Protein AF-0000000069939305 (afdb_homodimer)

Solvent-accessible surface area (backbone atoms only — not comparable to full-atom values): 22988 Å² total; per-residue (Å²): 116,70,49,72,45,17,56,59,51,32,53,53,49,35,48,54,45,16,20,49,13,13,24,30,35,44,50,21,48,36,68,73,62,40,53,72,70,39,44,65,49,41,69,78,35,46,67,60,43,54,49,45,34,51,47,28,38,50,50,13,50,46,36,44,51,45,39,48,43,51,53,49,25,70,70,42,84,49,67,68,59,20,30,51,37,22,50,49,42,30,51,51,51,51,51,48,50,51,49,49,50,51,49,50,51,50,51,51,52,52,50,54,54,43,61,73,31,72,63,38,53,49,45,53,51,46,51,58,44,41,69,54,42,51,57,50,35,48,54,48,18,72,78,41,61,58,31,43,52,47,49,50,42,49,52,51,38,60,67,41,44,62,56,51,49,51,51,50,49,50,52,50,52,47,49,66,48,49,55,56,48,40,33,52,24,28,52,39,39,40,65,49,71,74,72,79,56,73,74,67,61,62,78,63,70,75,70,76,76,75,75,72,78,73,76,78,76,75,68,81,125,116,71,49,72,46,17,56,59,52,31,52,54,48,34,47,54,45,15,21,49,13,14,24,29,36,45,50,21,49,37,66,72,61,35,52,73,70,41,45,67,50,41,68,78,33,47,67,60,41,53,49,46,33,51,48,28,36,50,51,13,52,46,36,44,50,43,39,48,42,51,52,48,24,70,69,42,84,50,67,67,59,20,30,49,36,22,51,49,42,30,52,52,52,50,52,48,53,52,51,50,50,53,49,50,50,50,52,51,51,53,49,54,54,43,62,72,32,71,64,39,52,51,46,51,50,44,52,58,43,40,68,53,40,52,56,49,39,46,53,49,16,72,78,42,64,58,31,46,51,46,49,51,42,52,50,50,39,59,68,41,44,61,58,50,49,51,50,50,50,52,53,50,52,48,49,67,47,49,53,58,48,39,33,52,23,27,52,40,39,40,65,47,70,75,74,77,57,71,73,69,63,59,79,62,72,75,69,75,78,74,75,74,78,73,76,77,74,77,68,79,126

Radius of gyration: 33.12 Å; Cα contacts (8 Å, |Δi|>4): 366; chains: 2; bounding box: 47×134×85 Å

Foldseek 3Di:
DLLVCLLVVLLVLLVVLLVQLVVLLVVLVCLVPPCPPCVVVCVLPVPLSVVSSVLSNVSSVVSVVLSVLSVCLVVDDDLVSNLVSLLVSLVVLVVNVVVVVVSVVVVVVVVVVSCPDVVVVVVVVVVVCVVVCLVVLVVVCVVPVVSVVVSVVVVVCVVCVVVVVVVVVVVVVVVVPSSVSSSVSSNSNSPDDPDPDVVPVPCPVPPPPPPPPPDPPPPDD/DLLVCLLVVLLVLLVVLLVQLVVLLVVLVCLVPPCVPCVVVCVLPVPLSVVSSVLSNVSSVVSVVLSVLSVCLVVDDDLVSNLVSLVVSLVSLVVNVVVVVVSVVVVVVVVVVVCPDVVVVVVVVVVVCVVVCLVVLVVVCVVPVVSVVVSVVVVVCVVCVVVVVVVVVVVVVVVVPSSVSSSVSSNSNSPDDPDPPVVVVPCPVPPPPPPPPPDPPPPDD

Structure (mmCIF, N/CA/C/O backbone):
data_AF-0000000069939305-model_v1
#
loop_
_entity.id
_entity.type
_entity.pdbx_description
1 polymer 'Uncharacterized protein LOC113500014 isoform X3'
#
loop_
_atom_site.group_PDB
_atom_site.id
_atom_site.type_symbol
_atom_site.label_atom_id
_atom_site.label_alt_id
_atom_site.label_comp_id
_atom_site.label_asym_id
_atom_site.label_entity_id
_atom_site.label_seq_id
_atom_site.pdbx_PDB_ins_code
_atom_site.Cartn_x
_atom_site.Cartn_y
_atom_site.Cartn_z
_atom_site.occupancy
_atom_site.B_iso_or_equiv
_atom_site.auth_seq_id
_atom_site.auth_comp_id
_atom_site.auth_asym_id
_atom_site.auth_atom_id
_atom_site.pdbx_PDB_model_num
ATOM 1 N N . MET A 1 1 ? -6.75 20.953 26.156 1 45.25 1 MET A N 1
ATOM 2 C CA . MET A 1 1 ? -5.473 20.375 25.75 1 45.25 1 MET A CA 1
ATOM 3 C C . MET A 1 1 ? -5.656 19.422 24.578 1 45.25 1 MET A C 1
ATOM 5 O O . MET A 1 1 ? -4.883 19.469 23.609 1 45.25 1 MET A O 1
ATOM 9 N N . CYS A 1 2 ? -6.785 18.5 24.594 1 55.88 2 CYS A N 1
ATOM 10 C CA . CYS A 1 2 ? -7.066 17.438 23.625 1 55.88 2 CYS A CA 1
ATOM 11 C C . CYS A 1 2 ? -7.371 18.016 22.25 1 55.88 2 CYS A C 1
ATOM 13 O O . CYS A 1 2 ? -6.926 17.484 21.234 1 55.88 2 CYS A O 1
ATOM 15 N N . SER A 1 3 ? -7.922 19.156 22.281 1 64.5 3 SER A N 1
ATOM 16 C CA . SER A 1 3 ? -8.336 19.75 21.016 1 64.5 3 SER A CA 1
ATOM 17 C C . SER A 1 3 ? -7.137 20.281 20.234 1 64.5 3 SER A C 1
ATOM 19 O O . SER A 1 3 ? -7.148 20.297 19 1 64.5 3 SER A O 1
ATOM 21 N N . ARG A 1 4 ? -6.047 20.422 21.047 1 75.75 4 ARG A N 1
ATOM 22 C CA . ARG A 1 4 ? -4.902 21.047 20.375 1 75.75 4 ARG A CA 1
ATOM 23 C C . ARG A 1 4 ? -4.09 20.016 19.609 1 75.75 4 ARG A C 1
ATOM 25 O O . ARG A 1 4 ? -3.486 20.328 18.578 1 75.75 4 ARG A O 1
ATOM 32 N N . ALA A 1 5 ? -4.262 18.797 20.078 1 86.56 5 ALA A N 1
ATOM 33 C CA . ALA A 1 5 ? -3.424 17.766 19.484 1 86.56 5 ALA A CA 1
ATOM 34 C C . ALA A 1 5 ? -4.172 17.016 18.375 1 86.56 5 ALA A C 1
ATOM 36 O O . ALA A 1 5 ? -3.582 16.219 17.656 1 86.56 5 ALA A O 1
ATOM 37 N N . ALA A 1 6 ? -5.449 17.344 18.25 1 91.31 6 ALA A N 1
ATOM 38 C CA . ALA A 1 6 ? -6.316 16.562 17.375 1 91.31 6 ALA A CA 1
ATOM 39 C C . ALA A 1 6 ? -5.82 16.594 15.93 1 91.31 6 ALA A C 1
ATOM 41 O O . ALA A 1 6 ? -5.695 15.555 15.281 1 91.31 6 ALA A O 1
ATOM 42 N N . PRO A 1 7 ? -5.434 17.719 15.469 1 89.56 7 PRO A N 1
ATOM 43 C CA . PRO A 1 7 ? -4.973 17.734 14.078 1 89.56 7 PRO A CA 1
ATOM 44 C C . PRO A 1 7 ? -3.66 16.984 13.883 1 89.56 7 PRO A C 1
ATOM 46 O O . PRO A 1 7 ? -3.463 16.344 12.852 1 89.56 7 PRO A O 1
ATOM 49 N N . ALA A 1 8 ? -2.844 17.047 14.852 1 90.69 8 ALA A N 1
ATOM 50 C CA . ALA A 1 8 ? -1.579 16.328 14.758 1 90.69 8 ALA A CA 1
ATOM 51 C C . ALA A 1 8 ? -1.809 14.812 14.781 1 90.69 8 ALA A C 1
ATOM 53 O O . ALA A 1 8 ? -1.238 14.078 13.969 1 90.69 8 ALA A O 1
ATOM 54 N N . VAL A 1 9 ? -2.596 14.43 15.664 1 93.81 9 VAL A N 1
ATOM 55 C CA . VAL A 1 9 ? -2.898 13 15.773 1 93.81 9 VAL A CA 1
ATOM 56 C C . VAL A 1 9 ? -3.59 12.523 14.5 1 93.81 9 VAL A C 1
ATOM 58 O O . VAL A 1 9 ? -3.275 11.445 13.984 1 93.81 9 VAL A O 1
ATOM 61 N N . LEU A 1 10 ? -4.492 13.297 14.016 1 95.38 10 LEU A N 1
ATOM 62 C CA . LEU A 1 10 ? -5.195 12.953 12.789 1 95.38 10 LEU A CA 1
ATOM 63 C C . LEU A 1 10 ? -4.215 12.789 11.633 1 95.38 10 LEU A C 1
ATOM 65 O O . LEU A 1 10 ? -4.363 11.875 10.812 1 95.38 10 LEU A O 1
ATOM 69 N N . SER A 1 11 ? -3.232 13.648 11.57 1 94.38 11 SER A N 1
ATOM 70 C CA . SER A 1 11 ? -2.238 13.547 10.508 1 94.38 11 SER A CA 1
ATOM 71 C C . SER A 1 11 ? -1.494 12.219 10.57 1 94.38 11 SER A C 1
ATOM 73 O O . SER A 1 11 ? -1.304 11.562 9.547 1 94.38 11 SER A O 1
ATOM 75 N N . HIS A 1 12 ? -1.139 11.773 11.695 1 95.19 12 HIS A N 1
ATOM 76 C CA . HIS A 1 12 ? -0.416 10.516 11.852 1 95.19 12 HIS A CA 1
ATOM 77 C C . HIS A 1 12 ? -1.315 9.328 11.555 1 95.19 12 HIS A C 1
ATOM 79 O O . HIS A 1 12 ? -0.877 8.352 10.93 1 95.19 12 HIS A O 1
ATOM 85 N N . VAL A 1 13 ? -2.475 9.43 11.977 1 96.38 13 VAL A N 1
ATOM 86 C CA . VAL A 1 13 ? -3.432 8.359 11.719 1 96.38 13 VAL A CA 1
ATOM 87 C C . VAL A 1 13 ? -3.676 8.234 10.211 1 96.38 13 VAL A C 1
ATOM 89 O O . VAL A 1 13 ? -3.727 7.129 9.672 1 96.38 13 VAL A O 1
ATOM 92 N N . ASN A 1 14 ? -3.768 9.352 9.602 1 97.25 14 ASN A N 1
ATOM 93 C CA . ASN A 1 14 ? -4.027 9.336 8.164 1 97.25 14 ASN A CA 1
ATOM 94 C C . ASN A 1 14 ? -2.85 8.758 7.391 1 97.25 14 ASN A C 1
ATOM 96 O O . ASN A 1 14 ? -3.037 8.148 6.336 1 97.25 14 ASN A O 1
ATOM 100 N N . LEU A 1 15 ? -1.716 8.914 7.906 1 96.75 15 LEU A N 1
ATOM 101 C CA . LEU A 1 15 ? -0.566 8.297 7.258 1 96.75 15 LEU A CA 1
ATOM 102 C C . LEU A 1 15 ? -0.669 6.773 7.305 1 96.75 15 LEU A C 1
ATOM 104 O O . LEU A 1 15 ? -0.418 6.098 6.305 1 96.75 15 LEU A O 1
ATOM 108 N N . LEU A 1 16 ? -1.047 6.289 8.406 1 96.75 16 LEU A N 1
ATOM 109 C CA . LEU A 1 16 ? -1.227 4.848 8.531 1 96.75 16 LEU A CA 1
ATOM 110 C C . LEU A 1 16 ? -2.348 4.355 7.625 1 96.75 16 LEU A C 1
ATOM 112 O O . LEU A 1 16 ? -2.207 3.33 6.957 1 96.75 16 LEU A O 1
ATOM 116 N N . LEU A 1 17 ? -3.371 5.109 7.594 1 97.69 17 LEU A N 1
ATOM 117 C CA . LEU A 1 17 ? -4.5 4.738 6.746 1 97.69 17 LEU A CA 1
ATOM 118 C C . LEU A 1 17 ? -4.121 4.809 5.273 1 97.69 17 LEU A C 1
ATOM 120 O O . LEU A 1 17 ? -4.598 4.008 4.465 1 97.69 17 LEU A O 1
ATOM 124 N N . THR A 1 18 ? -3.328 5.77 4.953 1 97.38 18 THR A N 1
ATOM 125 C CA . THR A 1 18 ? -2.857 5.871 3.576 1 97.38 18 THR A CA 1
ATOM 126 C C . THR A 1 18 ? -1.975 4.676 3.219 1 97.38 18 THR A C 1
ATOM 128 O O . THR A 1 18 ? -2.012 4.188 2.086 1 97.38 18 THR A O 1
ATOM 131 N N . LEU A 1 19 ? -1.188 4.27 4.184 1 96.62 19 LEU A N 1
ATOM 132 C CA . LEU A 1 19 ? -0.408 3.051 3.992 1 96.62 19 LEU A CA 1
ATOM 133 C C . LEU A 1 19 ? -1.315 1.875 3.648 1 96.62 19 LEU A C 1
ATOM 135 O O . LEU A 1 19 ? -1.024 1.109 2.727 1 96.62 19 LEU A O 1
ATOM 139 N N . TYR A 1 20 ? -2.41 1.803 4.359 1 95.62 20 TYR A N 1
ATOM 140 C CA . TYR A 1 20 ? -3.408 0.783 4.055 1 95.62 20 TYR A CA 1
ATOM 141 C C . TYR A 1 20 ? -3.965 0.963 2.648 1 95.62 20 TYR A C 1
ATOM 143 O O . TYR A 1 20 ? -4.18 -0.015 1.929 1 95.62 20 TYR A O 1
ATOM 151 N N . GLY A 1 21 ? -4.219 2.197 2.348 1 96.25 21 GLY A N 1
ATOM 152 C CA . GLY A 1 21 ? -4.707 2.477 1.006 1 96.25 21 GLY A CA 1
ATOM 153 C C . GLY A 1 21 ? -3.787 1.952 -0.083 1 96.25 21 GLY A C 1
ATOM 154 O O . GLY A 1 21 ? -4.25 1.359 -1.06 1 96.25 21 GLY A O 1
ATOM 155 N N . GLY A 1 22 ? -2.514 2.104 0.083 1 95.69 22 GLY A N 1
ATOM 156 C CA . GLY A 1 22 ? -1.551 1.577 -0.872 1 95.69 22 GLY A CA 1
ATOM 157 C C . GLY A 1 22 ? -1.563 0.062 -0.958 1 95.69 22 GLY A C 1
ATOM 158 O O . GLY A 1 22 ? -1.466 -0.503 -2.049 1 95.69 22 GLY A O 1
ATOM 159 N N . ALA A 1 23 ? -1.635 -0.496 0.175 1 94.56 23 ALA A N 1
ATOM 160 C CA . ALA A 1 23 ? -1.7 -1.954 0.214 1 94.56 23 ALA A CA 1
ATOM 161 C C . ALA A 1 23 ? -2.951 -2.467 -0.497 1 94.56 23 ALA A C 1
ATOM 163 O O . ALA A 1 23 ? -2.895 -3.461 -1.225 1 94.56 23 ALA A O 1
ATOM 164 N N . LEU A 1 24 ? -4.055 -1.752 -0.33 1 93.75 24 LEU A N 1
ATOM 165 C CA . LEU A 1 24 ? -5.309 -2.141 -0.968 1 93.75 24 LEU A CA 1
ATOM 166 C C . LEU A 1 24 ? -5.215 -1.992 -2.482 1 93.75 24 LEU A C 1
ATOM 168 O O . LEU A 1 24 ? -5.648 -2.877 -3.225 1 93.75 24 LEU A O 1
ATOM 172 N N . LEU A 1 25 ? -4.633 -0.949 -2.898 1 93.12 25 LEU A N 1
ATOM 173 C CA . LEU A 1 25 ? -4.508 -0.715 -4.332 1 93.12 25 LEU A CA 1
ATOM 174 C C . LEU A 1 25 ? -3.57 -1.737 -4.969 1 93.12 25 LEU A C 1
ATOM 176 O O . LEU A 1 25 ? -3.838 -2.229 -6.07 1 93.12 25 LEU A O 1
ATOM 180 N N . ALA A 1 26 ? -2.516 -2.029 -4.234 1 89.88 26 ALA A N 1
ATOM 181 C CA . ALA A 1 26 ? -1.606 -3.053 -4.742 1 89.88 26 ALA A CA 1
ATOM 182 C C . ALA A 1 26 ? -2.299 -4.41 -4.824 1 89.88 26 ALA A C 1
ATOM 184 O O . ALA A 1 26 ? -2.105 -5.156 -5.789 1 89.88 26 ALA A O 1
ATOM 185 N N . THR A 1 27 ? -3.047 -4.668 -3.848 1 86.5 27 THR A N 1
ATOM 186 C CA . THR A 1 27 ? -3.781 -5.93 -3.838 1 86.5 27 THR A CA 1
ATOM 187 C C . THR A 1 27 ? -4.809 -5.965 -4.965 1 86.5 27 THR A C 1
ATOM 189 O O . THR A 1 27 ? -4.953 -6.98 -5.648 1 86.5 27 THR A O 1
ATOM 192 N N . ALA A 1 28 ? -5.488 -4.895 -5.191 1 88 28 ALA A N 1
ATOM 193 C CA . ALA A 1 28 ? -6.469 -4.809 -6.27 1 88 28 ALA A CA 1
ATOM 194 C C . ALA A 1 28 ? -5.801 -4.98 -7.633 1 88 28 ALA A C 1
ATOM 196 O O . ALA A 1 28 ? -6.34 -5.656 -8.516 1 88 28 ALA A O 1
ATOM 197 N N . ALA A 1 29 ? -4.703 -4.379 -7.77 1 84.06 29 ALA A N 1
ATOM 198 C CA . ALA A 1 29 ? -3.959 -4.508 -9.016 1 84.06 29 ALA A CA 1
ATOM 199 C C . ALA A 1 29 ? -3.562 -5.957 -9.273 1 84.06 29 ALA A C 1
ATOM 201 O O . ALA A 1 29 ? -3.631 -6.438 -10.406 1 84.06 29 ALA A O 1
ATOM 202 N N . ARG A 1 30 ? -3.268 -6.602 -8.273 1 80.44 30 ARG A N 1
ATOM 203 C CA . ARG A 1 30 ? -2.9 -8.008 -8.406 1 80.44 30 ARG A CA 1
ATOM 204 C C . ARG A 1 30 ? -4.113 -8.859 -8.758 1 80.44 30 ARG A C 1
ATOM 206 O O . ARG A 1 30 ? -4.008 -9.812 -9.531 1 80.44 30 ARG A O 1
ATOM 213 N N . LEU A 1 31 ? -5.125 -8.531 -8.109 1 78.12 31 LEU A N 1
ATOM 214 C CA . LEU A 1 31 ? -6.34 -9.281 -8.422 1 78.12 31 LEU A CA 1
ATOM 215 C C . LEU A 1 31 ? -6.719 -9.117 -9.891 1 78.12 31 LEU A C 1
ATOM 217 O O . LEU A 1 31 ? -7.281 -10.031 -10.492 1 78.12 31 LEU A O 1
ATOM 221 N N . LYS A 1 32 ? -6.305 -8.102 -10.406 1 76.31 32 LYS A N 1
ATOM 222 C CA . LYS A 1 32 ? -6.648 -7.852 -11.805 1 76.31 32 LYS A CA 1
ATOM 223 C C . LYS A 1 32 ? -5.582 -8.422 -12.742 1 76.31 32 LYS A C 1
ATOM 225 O O . LYS A 1 32 ? -5.906 -8.992 -13.781 1 76.31 32 LYS A O 1
ATOM 230 N N . TRP A 1 33 ? -4.305 -8.375 -12.219 1 68.31 33 TRP A N 1
ATOM 231 C CA . TRP A 1 33 ? -3.248 -8.578 -13.195 1 68.31 33 TRP A CA 1
ATOM 232 C C . TRP A 1 33 ? -2.518 -9.898 -12.938 1 68.31 33 TRP A C 1
ATOM 234 O O . TRP A 1 33 ? -1.742 -10.359 -13.781 1 68.31 33 TRP A O 1
ATOM 244 N N . ASP A 1 34 ? -2.705 -10.523 -11.781 1 60.41 34 ASP A N 1
ATOM 245 C CA . ASP A 1 34 ? -1.982 -11.758 -11.5 1 60.41 34 ASP A CA 1
ATOM 246 C C . ASP A 1 34 ? -2.92 -12.961 -11.523 1 60.41 34 ASP A C 1
ATOM 248 O O . ASP A 1 34 ? -3.635 -13.219 -10.555 1 60.41 34 ASP A O 1
ATOM 252 N N . PRO A 1 35 ? -2.893 -13.648 -12.562 1 56.16 35 PRO A N 1
ATOM 253 C CA . PRO A 1 35 ? -3.816 -14.773 -12.711 1 56.16 35 PRO A CA 1
ATOM 254 C C . PRO A 1 35 ? -3.453 -15.961 -11.828 1 56.16 35 PRO A C 1
ATOM 256 O O . PRO A 1 35 ? -4.309 -16.797 -11.523 1 56.16 35 PRO A O 1
ATOM 259 N N . SER A 1 36 ? -2.217 -16.094 -11.516 1 51.56 36 SER A N 1
ATOM 260 C CA . SER A 1 36 ? -1.8 -17.328 -10.852 1 51.56 36 SER A CA 1
ATOM 261 C C . SER A 1 36 ? -2.506 -17.5 -9.516 1 51.56 36 SER A C 1
ATOM 263 O O . SER A 1 36 ? -2.98 -18.594 -9.188 1 51.56 36 SER A O 1
ATOM 265 N N . THR A 1 37 ? -2.367 -16.578 -8.672 1 49.94 37 THR A N 1
ATOM 266 C CA . THR A 1 37 ? -2.801 -16.734 -7.289 1 49.94 37 THR A CA 1
ATOM 267 C C . THR A 1 37 ? -4.324 -16.766 -7.199 1 49.94 37 THR A C 1
ATOM 269 O O . THR A 1 37 ? -4.883 -17.5 -6.375 1 49.94 37 THR A O 1
ATOM 272 N N . TYR A 1 38 ? -4.93 -16.219 -8.234 1 59.62 38 TYR A N 1
ATOM 273 C CA . TYR A 1 38 ? -6.316 -15.945 -7.867 1 59.62 38 TYR A CA 1
ATOM 274 C C . TYR A 1 38 ? -7.277 -16.703 -8.773 1 59.62 38 TYR A C 1
ATOM 276 O O . TYR A 1 38 ? -8.492 -16.5 -8.711 1 59.62 38 TYR A O 1
ATOM 284 N N . VAL A 1 39 ? -6.633 -17.641 -9.305 1 57.22 39 VAL A N 1
ATOM 285 C CA . VAL A 1 39 ? -7.449 -18.391 -10.25 1 57.22 39 VAL A CA 1
ATOM 286 C C . VAL A 1 39 ? -8.531 -19.172 -9.5 1 57.22 39 VAL A C 1
ATOM 288 O O . VAL A 1 39 ? -9.688 -19.203 -9.922 1 57.22 39 VAL A O 1
ATOM 291 N N . VAL A 1 40 ? -8.156 -19.719 -8.422 1 60.5 40 VAL A N 1
ATOM 292 C CA . VAL A 1 40 ? -9.109 -20.531 -7.68 1 60.5 40 VAL A CA 1
ATOM 293 C C . VAL A 1 40 ? -10.258 -19.672 -7.176 1 60.5 40 VAL A C 1
ATOM 295 O O . VAL A 1 40 ? -11.43 -20.016 -7.344 1 60.5 40 VAL A O 1
ATOM 298 N N . LEU A 1 41 ? -9.906 -18.531 -6.723 1 66.06 41 LEU A N 1
ATOM 299 C CA . LEU A 1 41 ? -10.93 -17.656 -6.172 1 66.06 41 LEU A CA 1
ATOM 300 C C . LEU A 1 41 ? -11.789 -17.062 -7.281 1 66.06 41 LEU A C 1
ATOM 302 O O . LEU A 1 41 ? -12.992 -16.891 -7.109 1 66.06 41 LEU A O 1
ATOM 306 N N . ARG A 1 42 ? -11.18 -16.828 -8.32 1 70.69 42 ARG A N 1
ATOM 307 C CA . ARG A 1 42 ? -11.883 -16.219 -9.453 1 70.69 42 ARG A CA 1
ATOM 308 C C . ARG A 1 42 ? -12.898 -17.188 -10.047 1 70.69 42 ARG A C 1
ATOM 310 O O . ARG A 1 42 ? -13.961 -16.781 -10.516 1 70.69 42 ARG A O 1
ATOM 317 N N . GLU A 1 43 ? -12.531 -18.469 -9.938 1 67.38 43 GLU A N 1
ATOM 318 C CA . GLU A 1 43 ? -13.414 -19.469 -10.523 1 67.38 43 GLU A CA 1
ATOM 319 C C . GLU A 1 43 ? -14.523 -19.875 -9.555 1 67.38 43 GLU A C 1
ATOM 321 O O . GLU A 1 43 ? -15.664 -20.094 -9.961 1 67.38 43 GLU A O 1
ATOM 326 N N . LEU A 1 44 ? -14.203 -19.938 -8.32 1 68.56 44 LEU A N 1
ATOM 327 C CA . LEU A 1 44 ? -15.172 -20.391 -7.328 1 68.56 44 LEU A CA 1
ATOM 328 C C . LEU A 1 44 ? -16.156 -19.266 -6.98 1 68.56 44 LEU A C 1
ATOM 330 O O . LEU A 1 44 ? -17.344 -19.516 -6.77 1 68.56 44 LEU A O 1
ATOM 334 N N . PHE A 1 45 ? -15.562 -18.016 -6.965 1 77.62 45 PHE A N 1
ATOM 335 C CA . PHE A 1 45 ? -16.359 -16.875 -6.555 1 77.62 45 PHE A CA 1
ATOM 336 C C . PHE A 1 45 ? -16.172 -15.711 -7.527 1 77.62 45 PHE A C 1
ATOM 338 O O . PHE A 1 45 ? -15.641 -14.664 -7.16 1 77.62 45 PHE A O 1
ATOM 345 N N . PRO A 1 46 ? -16.703 -15.875 -8.781 1 78 46 PRO A N 1
ATOM 346 C CA . PRO A 1 46 ? -16.422 -14.852 -9.789 1 78 46 PRO A CA 1
ATOM 347 C C . PRO A 1 46 ? -17 -13.484 -9.43 1 78 46 PRO A C 1
ATOM 349 O O . PRO A 1 46 ? -16.328 -12.461 -9.594 1 78 46 PRO A O 1
ATOM 352 N N . ALA A 1 47 ? -18.219 -13.492 -8.938 1 83.88 47 ALA A N 1
ATOM 353 C CA . ALA A 1 47 ? -18.844 -12.219 -8.602 1 83.88 47 ALA A CA 1
ATOM 354 C C . ALA A 1 47 ? -18.156 -11.562 -7.406 1 83.88 47 ALA A C 1
ATOM 356 O O . ALA A 1 47 ? -17.906 -10.352 -7.406 1 83.88 47 ALA A O 1
ATOM 357 N N . GLU A 1 48 ? -17.859 -12.398 -6.449 1 84.94 48 GLU A N 1
ATOM 358 C CA . GLU A 1 48 ? -17.188 -11.891 -5.258 1 84.94 48 GLU A CA 1
ATOM 359 C C . GLU A 1 48 ? -15.781 -11.383 -5.59 1 84.94 48 GLU A C 1
ATOM 361 O O . GLU A 1 48 ? -15.32 -10.391 -5.02 1 84.94 48 GLU A O 1
ATOM 366 N N . TYR A 1 49 ? -15.195 -12.039 -6.488 1 83.5 49 TYR A N 1
ATOM 367 C CA . TYR A 1 49 ? -13.859 -11.656 -6.918 1 83.5 49 TYR A CA 1
ATOM 368 C C . TYR A 1 49 ? -13.867 -10.273 -7.562 1 83.5 49 TYR A C 1
ATOM 370 O O . TYR A 1 49 ? -13.055 -9.414 -7.219 1 83.5 49 TYR A O 1
ATOM 378 N N . ARG A 1 50 ? -14.812 -10.055 -8.438 1 84.81 50 ARG A N 1
ATOM 379 C CA . ARG A 1 50 ? -14.922 -8.773 -9.117 1 84.81 50 ARG A CA 1
ATOM 380 C C . ARG A 1 50 ? -15.297 -7.664 -8.141 1 84.81 50 ARG A C 1
ATOM 382 O O . ARG A 1 50 ? -14.766 -6.555 -8.219 1 84.81 50 ARG A O 1
ATOM 389 N N . ALA A 1 51 ? -16.172 -8.023 -7.305 1 89 51 ALA A N 1
ATOM 390 C CA . ALA A 1 51 ? -16.594 -7.055 -6.297 1 89 51 ALA A CA 1
ATOM 391 C C . ALA A 1 51 ? -15.43 -6.668 -5.387 1 89 51 ALA A C 1
ATOM 393 O O . ALA A 1 51 ? -15.289 -5.5 -5.012 1 89 51 ALA A O 1
ATOM 394 N N . ALA A 1 52 ? -14.617 -7.613 -5.094 1 89.06 52 ALA A N 1
ATOM 395 C CA . ALA A 1 52 ? -13.461 -7.348 -4.242 1 89.06 52 ALA A CA 1
ATOM 396 C C . ALA A 1 52 ? -12.469 -6.43 -4.941 1 89.06 52 ALA A C 1
ATOM 398 O O . ALA A 1 52 ? -11.945 -5.492 -4.332 1 89.06 52 ALA A O 1
ATOM 399 N N . ALA A 1 53 ? -12.211 -6.676 -6.184 1 87.69 53 ALA A N 1
ATOM 400 C CA . ALA A 1 53 ? -11.281 -5.844 -6.949 1 87.69 53 ALA A CA 1
ATOM 401 C C . ALA A 1 53 ? -11.742 -4.391 -6.98 1 87.69 53 ALA A C 1
ATOM 403 O O . ALA A 1 53 ? -10.945 -3.477 -6.75 1 87.69 53 ALA A O 1
ATOM 404 N N . VAL A 1 54 ? -13.008 -4.223 -7.203 1 91.19 54 VAL A N 1
ATOM 405 C CA . VAL A 1 54 ? -13.57 -2.881 -7.289 1 91.19 54 VAL A CA 1
ATOM 406 C C . VAL A 1 54 ? -13.57 -2.227 -5.91 1 91.19 54 VAL A C 1
ATOM 408 O O . VAL A 1 54 ? -13.188 -1.062 -5.77 1 91.19 54 VAL A O 1
ATOM 411 N N . SER A 1 55 ? -13.938 -3.01 -4.934 1 93.25 55 SER A N 1
ATOM 412 C CA . SER A 1 55 ? -14.039 -2.48 -3.578 1 93.25 55 SER A CA 1
ATOM 413 C C . SER A 1 55 ? -12.664 -2.076 -3.041 1 93.25 55 SER A C 1
ATOM 415 O O . SER A 1 55 ? -12.523 -1.03 -2.404 1 93.25 55 SER A O 1
ATOM 417 N N . LEU A 1 56 ? -11.688 -2.91 -3.314 1 93.69 56 LEU A N 1
ATOM 418 C CA . LEU A 1 56 ? -10.344 -2.604 -2.846 1 93.69 56 LEU A CA 1
ATOM 419 C C . LEU A 1 56 ? -9.789 -1.365 -3.545 1 93.69 56 LEU A C 1
ATOM 421 O O . LEU A 1 56 ? -9.156 -0.519 -2.91 1 93.69 56 LEU A O 1
ATOM 425 N N . THR A 1 57 ? -10.07 -1.236 -4.828 1 93.88 57 THR A N 1
ATOM 426 C CA . THR A 1 57 ? -9.641 -0.059 -5.574 1 93.88 57 THR A CA 1
ATOM 427 C C . THR A 1 57 ? -10.305 1.201 -5.027 1 93.88 57 THR A C 1
ATOM 429 O O . THR A 1 57 ? -9.625 2.199 -4.766 1 93.88 57 THR A O 1
ATOM 432 N N . GLY A 1 58 ? -11.57 1.069 -4.871 1 95.5 58 GLY A N 1
ATOM 433 C CA . GLY A 1 58 ? -12.312 2.211 -4.363 1 95.5 58 GLY A CA 1
ATOM 434 C C . GLY A 1 58 ? -11.898 2.615 -2.959 1 95.5 58 GLY A C 1
ATOM 435 O O . GLY A 1 58 ? -11.711 3.801 -2.682 1 95.5 58 GLY A O 1
ATOM 436 N N . ALA A 1 59 ? -11.789 1.639 -2.092 1 95.88 59 ALA A N 1
ATOM 437 C CA . ALA A 1 59 ? -11.406 1.905 -0.707 1 95.88 59 ALA A CA 1
ATOM 438 C C . ALA A 1 59 ? -10.016 2.525 -0.63 1 95.88 59 ALA A C 1
ATOM 440 O O . ALA A 1 59 ? -9.797 3.494 0.102 1 95.88 59 ALA A O 1
ATOM 441 N N . GLY A 1 60 ? -9.094 1.916 -1.406 1 96.25 60 GLY A N 1
ATOM 442 C CA . GLY A 1 60 ? -7.742 2.463 -1.421 1 96.25 60 GLY A CA 1
ATOM 443 C C . GLY A 1 60 ? -7.684 3.895 -1.917 1 96.25 60 GLY A C 1
ATOM 444 O O . GLY A 1 60 ? -7.023 4.742 -1.31 1 96.25 60 GLY A O 1
ATOM 445 N N . ALA A 1 61 ? -8.352 4.219 -2.941 1 96.44 61 ALA A N 1
ATOM 446 C CA . ALA A 1 61 ? -8.391 5.566 -3.502 1 96.44 61 ALA A CA 1
ATOM 447 C C . ALA A 1 61 ? -9.047 6.547 -2.535 1 96.44 61 ALA A C 1
ATOM 449 O O . ALA A 1 61 ? -8.578 7.672 -2.363 1 96.44 61 ALA A O 1
ATOM 450 N N . LEU A 1 62 ? -10.078 6.062 -1.943 1 96.94 62 LEU A N 1
ATOM 451 C CA . LEU A 1 62 ? -10.805 6.934 -1.031 1 96.94 62 LEU A CA 1
ATOM 452 C C . LEU A 1 62 ? -9.969 7.266 0.197 1 96.94 62 LEU A C 1
ATOM 454 O O . LEU A 1 62 ? -9.992 8.398 0.686 1 96.94 62 LEU A O 1
ATOM 458 N N . LEU A 1 63 ? -9.258 6.285 0.675 1 97.56 63 LEU A N 1
ATOM 459 C CA . LEU A 1 63 ? -8.383 6.543 1.814 1 97.56 63 LEU A CA 1
ATOM 460 C C . LEU A 1 63 ? -7.336 7.598 1.471 1 97.56 63 LEU A C 1
ATOM 462 O O . LEU A 1 63 ? -7.012 8.453 2.301 1 97.56 63 LEU A O 1
ATOM 466 N N . LEU A 1 64 ? -6.852 7.535 0.25 1 96.81 64 LEU A N 1
ATOM 467 C CA . LEU A 1 64 ? -5.898 8.547 -0.195 1 96.81 64 LEU A CA 1
ATOM 468 C C . LEU A 1 64 ? -6.559 9.914 -0.281 1 96.81 64 LEU A C 1
ATOM 470 O O . LEU A 1 64 ? -6.02 10.898 0.225 1 96.81 64 LEU A O 1
ATOM 474 N N . LEU A 1 65 ? -7.668 9.953 -0.854 1 96.81 65 LEU A N 1
ATOM 475 C CA . LEU A 1 65 ? -8.383 11.219 -1.025 1 96.81 65 LEU A CA 1
ATOM 476 C C . LEU A 1 65 ? -8.734 11.828 0.326 1 96.81 65 LEU A C 1
ATOM 478 O O . LEU A 1 65 ? -8.602 13.039 0.518 1 96.81 65 LEU A O 1
ATOM 482 N N . LEU A 1 66 ? -9.18 11.031 1.202 1 98.06 66 LEU A N 1
ATOM 483 C CA . LEU A 1 66 ? -9.539 11.508 2.533 1 98.06 66 LEU A CA 1
ATOM 484 C C . LEU A 1 66 ? -8.328 12.086 3.25 1 98.06 66 LEU A C 1
ATOM 486 O O . LEU A 1 66 ? -8.422 13.117 3.916 1 98.06 66 LEU A O 1
ATOM 490 N N . ALA A 1 67 ? -7.211 11.398 3.1 1 96.94 67 ALA A N 1
ATOM 491 C CA . ALA A 1 67 ? -5.996 11.922 3.715 1 96.94 67 ALA A CA 1
ATOM 492 C C . ALA A 1 67 ? -5.629 13.289 3.137 1 96.94 67 ALA A C 1
ATOM 494 O O . ALA A 1 67 ? -5.195 14.18 3.867 1 96.94 67 ALA A O 1
ATOM 495 N N . HIS A 1 68 ? -5.82 13.453 1.886 1 96.12 68 HIS A N 1
ATOM 496 C CA . HIS A 1 68 ? -5.57 14.75 1.262 1 96.12 68 HIS A CA 1
ATOM 497 C C . HIS A 1 68 ? -6.559 15.797 1.757 1 96.12 68 HIS A C 1
ATOM 499 O O . HIS A 1 68 ? -6.191 16.953 1.951 1 96.12 68 HIS A O 1
ATOM 505 N N . LEU A 1 69 ? -7.742 15.383 1.926 1 95.75 69 LEU A N 1
ATOM 506 C CA . LEU A 1 69 ? -8.758 16.281 2.453 1 95.75 69 LEU A CA 1
ATOM 507 C C . LEU A 1 69 ? -8.391 16.766 3.854 1 95.75 69 LEU A C 1
ATOM 509 O O . LEU A 1 69 ? -8.5 17.953 4.156 1 95.75 69 LEU A O 1
ATOM 513 N N . ALA A 1 70 ? -7.996 15.891 4.664 1 95.81 70 ALA A N 1
ATOM 514 C CA . ALA A 1 70 ? -7.586 16.25 6.02 1 95.81 70 ALA A CA 1
ATOM 515 C C . ALA A 1 70 ? -6.391 17.188 6.004 1 95.81 70 ALA A C 1
ATOM 517 O O . ALA A 1 70 ? -6.328 18.141 6.785 1 95.81 70 ALA A O 1
ATOM 518 N N . ALA A 1 71 ? -5.457 16.891 5.121 1 93.5 71 ALA A N 1
ATOM 519 C CA . ALA A 1 71 ? -4.297 17.766 5 1 93.5 71 ALA A CA 1
ATOM 520 C C . ALA A 1 71 ? -4.707 19.156 4.535 1 93.5 71 ALA A C 1
ATOM 522 O O . ALA A 1 71 ? -4.188 20.156 5.023 1 93.5 71 ALA A O 1
ATOM 523 N N . ALA A 1 72 ? -5.613 19.203 3.652 1 92.75 72 ALA A N 1
ATOM 524 C CA . ALA A 1 72 ? -6.117 20.484 3.174 1 92.75 72 ALA A CA 1
ATOM 525 C C . ALA A 1 72 ? -6.809 21.25 4.297 1 92.75 72 ALA A C 1
ATOM 527 O O . ALA A 1 72 ? -6.66 22.469 4.402 1 92.75 72 ALA A O 1
ATOM 528 N N . ALA A 1 73 ? -7.551 20.578 5.051 1 92.75 73 ALA A N 1
ATOM 529 C CA . ALA A 1 73 ? -8.219 21.203 6.184 1 92.75 73 ALA A CA 1
ATOM 530 C C . ALA A 1 73 ? -7.211 21.812 7.152 1 92.75 73 ALA A C 1
ATOM 532 O O . ALA A 1 73 ? -7.414 22.922 7.652 1 92.75 73 ALA A O 1
ATOM 533 N N . HIS A 1 74 ? -6.195 21.078 7.359 1 87.44 74 HIS A N 1
ATOM 534 C CA . HIS A 1 74 ? -5.156 21.531 8.273 1 87.44 74 HIS A CA 1
ATOM 535 C C . HIS A 1 74 ? -4.508 22.828 7.777 1 87.44 74 HIS A C 1
ATOM 537 O O . HIS A 1 74 ? -4.137 23.688 8.578 1 87.44 74 HIS A O 1
ATOM 543 N N . HIS A 1 75 ? -4.422 22.984 6.512 1 85.69 75 HIS A N 1
ATOM 544 C CA . HIS A 1 75 ? -3.717 24.125 5.949 1 85.69 75 HIS A CA 1
ATOM 545 C C . HIS A 1 75 ? -4.691 25.219 5.535 1 85.69 75 HIS A C 1
ATOM 547 O O . HIS A 1 75 ? -4.277 26.266 5.016 1 85.69 75 HIS A O 1
ATOM 553 N N . ALA A 1 76 ? -5.941 25 5.875 1 88.44 76 ALA A N 1
ATOM 554 C CA . ALA A 1 76 ? -6.945 26 5.52 1 88.44 76 ALA A CA 1
ATOM 555 C C . ALA A 1 76 ? -6.812 27.25 6.383 1 88.44 76 ALA A C 1
ATOM 557 O O . ALA A 1 76 ? -6.59 27.156 7.594 1 88.44 76 ALA A O 1
ATOM 558 N N . GLN A 1 77 ? -6.949 28.391 5.824 1 83.56 77 GLN A N 1
ATOM 559 C CA . GLN A 1 77 ? -6.789 29.656 6.523 1 83.56 77 GLN A CA 1
ATOM 560 C C . GLN A 1 77 ? -8.102 30.094 7.168 1 83.56 77 GLN A C 1
ATOM 562 O O . GLN A 1 77 ? -8.109 30.625 8.281 1 83.56 77 GLN A O 1
ATOM 567 N N . ARG A 1 78 ? -9.234 29.891 6.484 1 89.94 78 ARG A N 1
ATOM 568 C CA . ARG A 1 78 ? -10.539 30.312 6.984 1 89.94 78 ARG A CA 1
ATOM 569 C C . ARG A 1 78 ? -11.133 29.25 7.906 1 89.94 78 ARG A C 1
ATOM 571 O O . ARG A 1 78 ? -11.141 28.062 7.574 1 89.94 78 ARG A O 1
ATOM 578 N N . ASP A 1 79 ? -11.609 29.719 8.93 1 89.31 79 ASP A N 1
ATOM 579 C CA . ASP A 1 79 ? -12.172 28.812 9.93 1 89.31 79 ASP A CA 1
ATOM 580 C C . ASP A 1 79 ? -13.344 28.031 9.359 1 89.31 79 ASP A C 1
ATOM 582 O O . ASP A 1 79 ? -13.469 26.828 9.602 1 89.31 79 ASP A O 1
ATOM 586 N N . TYR A 1 80 ? -14.148 28.703 8.672 1 90.56 80 TYR A N 1
ATOM 587 C CA . TYR A 1 80 ? -15.312 28.031 8.109 1 90.56 80 TYR A CA 1
ATOM 588 C C . TYR A 1 80 ? -14.898 26.906 7.164 1 90.56 80 TYR A C 1
ATOM 590 O O . TYR A 1 80 ? -15.438 25.812 7.223 1 90.56 80 TYR A O 1
ATOM 598 N N . THR A 1 81 ? -13.953 27.125 6.293 1 91.88 81 THR A N 1
ATOM 599 C CA . THR A 1 81 ? -13.461 26.141 5.336 1 91.88 81 THR A CA 1
ATOM 600 C C . THR A 1 81 ? -12.828 24.953 6.059 1 91.88 81 THR A C 1
ATOM 602 O O . THR A 1 81 ? -13.055 23.797 5.695 1 91.88 81 THR A O 1
ATOM 605 N N . ARG A 1 82 ? -12.102 25.281 6.992 1 93.19 82 ARG A N 1
ATOM 606 C CA . ARG A 1 82 ? -11.453 24.25 7.789 1 93.19 82 ARG A CA 1
ATOM 607 C C . ARG A 1 82 ? -12.477 23.297 8.414 1 93.19 82 ARG A C 1
ATOM 609 O O . ARG A 1 82 ? -12.367 22.078 8.281 1 93.19 82 ARG A O 1
ATOM 616 N N . ARG A 1 83 ? -13.484 23.859 9.016 1 93.75 83 ARG A N 1
ATOM 617 C CA . ARG A 1 83 ? -14.508 23.062 9.68 1 93.75 83 ARG A CA 1
ATOM 618 C C . ARG A 1 83 ? -15.281 22.219 8.672 1 93.75 83 ARG A C 1
ATOM 620 O O . ARG A 1 83 ? -15.539 21.047 8.914 1 93.75 83 ARG A O 1
ATOM 627 N N . LEU A 1 84 ? -15.57 22.828 7.613 1 94.88 84 LEU A N 1
ATOM 628 C CA . LEU A 1 84 ? -16.312 22.109 6.578 1 94.88 84 LEU A CA 1
ATOM 629 C C . LEU A 1 84 ? -15.523 20.906 6.062 1 94.88 84 LEU A C 1
ATOM 631 O O . LEU A 1 84 ? -16.094 19.828 5.871 1 94.88 84 LEU A O 1
ATOM 635 N N . LEU A 1 85 ? -14.305 21.109 5.836 1 96.56 85 LEU A N 1
ATOM 636 C CA . LEU A 1 85 ? -13.461 20.031 5.324 1 96.56 85 LEU A CA 1
ATOM 637 C C . LEU A 1 85 ? -13.344 18.906 6.336 1 96.56 85 LEU A C 1
ATOM 639 O O . LEU A 1 85 ? -13.398 17.719 5.965 1 96.56 85 LEU A O 1
ATOM 643 N N . TYR A 1 86 ? -13.242 19.219 7.586 1 96.19 86 TYR A N 1
ATOM 644 C CA . TYR A 1 86 ? -13.156 18.188 8.617 1 96.19 86 TYR A CA 1
ATOM 645 C C . TYR A 1 86 ? -14.477 17.438 8.734 1 96.19 86 TYR A C 1
ATOM 647 O O . TYR A 1 86 ? -14.484 16.203 8.891 1 96.19 86 TYR A O 1
ATOM 655 N N . TYR A 1 87 ? -15.562 18.109 8.633 1 96.19 87 TYR A N 1
ATOM 656 C CA . TYR A 1 87 ? -16.859 17.438 8.695 1 96.19 87 TYR A CA 1
ATOM 657 C C . TYR A 1 87 ? -17.062 16.531 7.484 1 96.19 87 TYR A C 1
ATOM 659 O O . TYR A 1 87 ? -17.609 15.43 7.609 1 96.19 87 TYR A O 1
ATOM 667 N N . THR A 1 88 ? -16.672 17.016 6.367 1 97.31 88 THR A N 1
ATOM 668 C CA . THR A 1 88 ? -16.766 16.203 5.16 1 97.31 88 THR A CA 1
ATOM 669 C C . THR A 1 88 ? -15.906 14.953 5.289 1 97.31 88 THR A C 1
ATOM 671 O O . THR A 1 88 ? -16.328 13.859 4.918 1 97.31 88 THR A O 1
ATOM 674 N N . TYR A 1 89 ? -14.727 15.164 5.812 1 98.06 89 TYR A N 1
ATOM 675 C CA . TYR A 1 89 ? -13.836 14.047 6.078 1 98.06 89 TYR A CA 1
ATOM 676 C C . TYR A 1 89 ? -14.508 13.016 6.98 1 98.06 89 TYR A C 1
ATOM 678 O O . TYR A 1 89 ? -14.5 11.82 6.684 1 98.06 89 TYR A O 1
ATOM 686 N N . ALA A 1 90 ? -15.055 13.461 8.047 1 97.38 90 ALA A N 1
ATOM 687 C CA . ALA A 1 90 ? -15.672 12.57 9.023 1 97.38 90 ALA A CA 1
ATOM 688 C C . ALA A 1 90 ? -16.844 11.805 8.406 1 97.38 90 ALA A C 1
ATOM 690 O O . ALA A 1 90 ? -16.984 10.602 8.609 1 97.38 90 ALA A O 1
ATOM 691 N N . LEU A 1 91 ? -17.594 12.484 7.652 1 97.56 91 LEU A N 1
ATOM 692 C CA . LEU A 1 91 ? -18.75 11.875 7.012 1 97.56 91 LEU A CA 1
ATOM 693 C C . LEU A 1 91 ? -18.312 10.797 6.023 1 97.56 91 LEU A C 1
ATOM 695 O O . LEU A 1 91 ? -18.828 9.672 6.066 1 97.56 91 LEU A O 1
ATOM 699 N N . LEU A 1 92 ? -17.391 11.148 5.199 1 98 92 LEU A N 1
ATOM 700 C CA . LEU A 1 92 ? -16.969 10.227 4.156 1 98 92 LEU A CA 1
ATOM 701 C C . LEU A 1 92 ? -16.234 9.031 4.758 1 98 92 LEU A C 1
ATOM 703 O O . LEU A 1 92 ? -16.375 7.906 4.262 1 98 92 LEU A O 1
ATOM 707 N N . MET A 1 93 ? -15.453 9.219 5.75 1 98.19 93 MET A N 1
ATOM 708 C CA . MET A 1 93 ? -14.789 8.117 6.434 1 98.19 93 MET A CA 1
ATOM 709 C C . MET A 1 93 ? -15.805 7.176 7.07 1 98.19 93 MET A C 1
ATOM 711 O O . MET A 1 93 ? -15.648 5.953 7.02 1 98.19 93 MET A O 1
ATOM 715 N N . THR A 1 94 ? -16.828 7.746 7.668 1 97.44 94 THR A N 1
ATOM 716 C CA . THR A 1 94 ? -17.891 6.93 8.266 1 97.44 94 THR A CA 1
ATOM 717 C C . THR A 1 94 ? -18.594 6.102 7.195 1 97.44 94 THR A C 1
ATOM 719 O O . THR A 1 94 ? -18.844 4.914 7.395 1 97.44 94 THR A O 1
ATOM 722 N N . LEU A 1 95 ? -18.844 6.742 6.102 1 97.25 95 LEU A N 1
ATOM 723 C CA . LEU A 1 95 ? -19.484 6.027 5 1 97.25 95 LEU A CA 1
ATOM 724 C C . LEU A 1 95 ? -18.594 4.906 4.484 1 97.25 95 LEU A C 1
ATOM 726 O O . LEU A 1 95 ? -19.078 3.83 4.133 1 97.25 95 LEU A O 1
ATOM 730 N N . LEU A 1 96 ? -17.344 5.156 4.402 1 97.12 96 LEU A N 1
ATOM 731 C CA . LEU A 1 96 ? -16.406 4.129 3.988 1 97.12 96 LEU A CA 1
ATOM 732 C C . LEU A 1 96 ? -16.406 2.955 4.961 1 97.12 96 LEU A C 1
ATOM 734 O O . LEU A 1 96 ? -16.438 1.795 4.543 1 97.12 96 LEU A O 1
ATOM 738 N N . MET A 1 97 ? -16.438 3.252 6.238 1 96.38 97 MET A N 1
ATOM 739 C CA . MET A 1 97 ? -16.453 2.215 7.266 1 96.38 97 MET A CA 1
ATOM 740 C C . MET A 1 97 ? -17.703 1.359 7.148 1 96.38 97 MET A C 1
ATOM 742 O O . MET A 1 97 ? -17.641 0.131 7.211 1 96.38 97 MET A O 1
ATOM 746 N N . VAL A 1 98 ? -18.797 1.989 6.938 1 95.44 98 VAL A N 1
ATOM 747 C CA . VAL A 1 98 ? -20.062 1.274 6.793 1 95.44 98 VAL A CA 1
ATOM 748 C C . VAL A 1 98 ? -20.016 0.406 5.535 1 95.44 98 VAL A C 1
ATOM 750 O O . VAL A 1 98 ? -20.453 -0.75 5.559 1 95.44 98 VAL A O 1
ATOM 753 N N . GLY A 1 99 ? -19.547 0.976 4.461 1 94.56 99 GLY A N 1
ATOM 754 C CA . GLY A 1 99 ? -19.406 0.208 3.236 1 94.56 99 GLY A CA 1
ATOM 755 C C . GLY A 1 99 ? -18.516 -1.015 3.396 1 94.56 99 GLY A C 1
ATOM 756 O O . GLY A 1 99 ? -18.828 -2.09 2.883 1 94.56 99 GLY A O 1
ATOM 757 N N . GLU A 1 100 ? -17.438 -0.833 4.086 1 93.75 100 GLU A N 1
ATOM 758 C CA . GLU A 1 100 ? -16.531 -1.948 4.336 1 93.75 100 GLU A CA 1
ATOM 759 C C . GLU A 1 100 ? -17.203 -3.037 5.164 1 93.75 100 GLU A C 1
ATOM 761 O O . GLU A 1 100 ? -17.031 -4.227 4.898 1 93.75 100 GLU A O 1
ATOM 766 N N . LEU A 1 101 ? -17.938 -2.625 6.152 1 90.75 101 LEU A N 1
ATOM 767 C CA . LEU A 1 101 ? -18.641 -3.58 7.008 1 90.75 101 LEU A CA 1
ATOM 768 C C . LEU A 1 101 ? -19.703 -4.344 6.223 1 90.75 101 LEU A C 1
ATOM 770 O O . LEU A 1 101 ? -19.828 -5.562 6.367 1 90.75 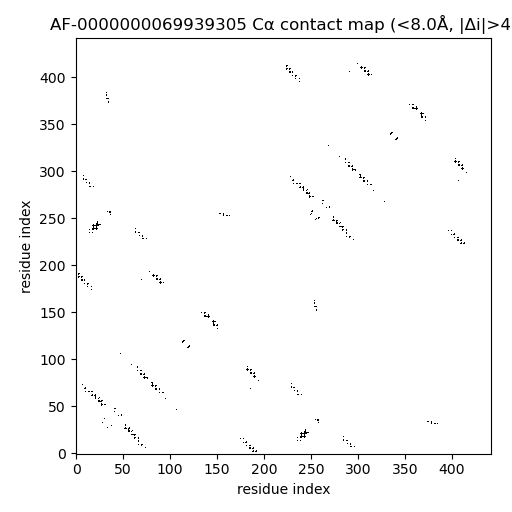101 LEU A O 1
ATOM 774 N N . VAL A 1 102 ? -20.406 -3.641 5.406 1 93.12 102 VAL A N 1
ATOM 775 C CA . VAL A 1 102 ? -21.438 -4.258 4.59 1 93.12 102 VAL A CA 1
ATOM 776 C C . VAL A 1 102 ? -20.812 -5.242 3.605 1 93.12 102 VAL A C 1
ATOM 778 O O . VAL A 1 102 ? -21.281 -6.371 3.459 1 93.12 102 VAL A O 1
ATOM 781 N N . PHE A 1 103 ? -19.766 -4.836 2.996 1 93.19 103 PHE A N 1
ATOM 782 C CA . PHE A 1 103 ? -19.062 -5.691 2.039 1 93.19 103 PHE A CA 1
ATOM 783 C C . PHE A 1 103 ? -18.484 -6.918 2.732 1 93.19 103 PHE A C 1
ATOM 785 O O . PHE A 1 103 ? -18.625 -8.039 2.238 1 93.19 103 PHE A O 1
ATOM 792 N N . GLY A 1 104 ? -17.797 -6.648 3.773 1 87.19 104 GLY A N 1
ATOM 793 C CA . GLY A 1 104 ? -17.219 -7.754 4.523 1 87.19 104 GLY A CA 1
ATOM 794 C C . GLY A 1 104 ? -18.25 -8.773 4.969 1 87.19 104 GLY A C 1
ATOM 795 O O . GLY A 1 104 ? -18.031 -9.977 4.871 1 87.19 104 GLY A O 1
ATOM 796 N N . THR A 1 105 ? -19.344 -8.305 5.488 1 90.81 105 THR A N 1
ATOM 797 C CA . THR A 1 105 ? -20.422 -9.195 5.918 1 90.81 105 THR A CA 1
ATOM 798 C C . THR A 1 105 ? -21 -9.969 4.73 1 90.81 105 THR A C 1
ATOM 800 O O . THR A 1 105 ? -21.234 -11.172 4.824 1 90.81 105 THR A O 1
ATOM 803 N N . TRP A 1 106 ? -21.203 -9.258 3.674 1 91.81 106 TRP A N 1
ATOM 804 C CA . TRP A 1 106 ? -21.688 -9.898 2.461 1 91.81 106 TRP A CA 1
ATOM 805 C C . TRP A 1 106 ? -20.734 -11 2.004 1 91.81 106 TRP A C 1
ATOM 807 O O . TRP A 1 106 ? -21.156 -12.109 1.693 1 91.81 106 TRP A O 1
ATOM 817 N N . LEU A 1 107 ? -19.516 -10.727 1.959 1 89.12 107 LEU A N 1
ATOM 818 C CA . LEU A 1 107 ? -18.531 -11.711 1.554 1 89.12 107 LEU A CA 1
ATOM 819 C C . LEU A 1 107 ? -18.531 -12.914 2.492 1 89.12 107 LEU A C 1
ATOM 821 O O . LEU A 1 107 ? -18.469 -14.062 2.041 1 89.12 107 LEU A O 1
ATOM 825 N N . ALA A 1 108 ? -18.594 -12.656 3.729 1 84 108 ALA A N 1
ATOM 826 C CA . ALA A 1 108 ? -18.625 -13.727 4.719 1 84 108 ALA A CA 1
ATOM 827 C C . ALA A 1 108 ? -19.828 -14.625 4.531 1 84 108 ALA A C 1
ATOM 829 O O . ALA A 1 108 ? -19.719 -15.852 4.605 1 84 108 ALA A O 1
ATOM 830 N N . LEU A 1 109 ? -20.953 -14.062 4.285 1 89 109 LEU A N 1
ATOM 831 C CA . LEU A 1 109 ? -22.172 -14.82 4.074 1 89 109 LEU A CA 1
ATOM 832 C C . LEU A 1 109 ? -22.078 -15.672 2.812 1 89 109 LEU A C 1
ATOM 834 O O . LEU A 1 109 ? -22.562 -16.812 2.783 1 89 109 LEU A O 1
ATOM 838 N N . GLN A 1 110 ? -21.438 -15.117 1.786 1 86.12 110 GLN A N 1
ATOM 839 C CA . GLN A 1 110 ? -21.234 -15.875 0.555 1 86.12 110 GLN A CA 1
ATOM 840 C C . GLN A 1 110 ? -20.328 -17.078 0.788 1 86.12 110 GLN A C 1
ATOM 842 O O . GLN A 1 110 ? -20.562 -18.156 0.242 1 86.12 110 GLN A O 1
ATOM 847 N N . VAL A 1 111 ? -19.297 -16.891 1.542 1 81.19 111 VAL A N 1
ATOM 848 C CA . VAL A 1 111 ? -18.375 -17.984 1.834 1 81.19 111 VAL A CA 1
ATOM 849 C C . VAL A 1 111 ? -19.078 -19.047 2.658 1 81.19 111 VAL A C 1
ATOM 851 O O . VAL A 1 111 ? -18.906 -20.25 2.398 1 81.19 111 VAL A O 1
ATOM 854 N N . VAL A 1 112 ? -19.828 -18.656 3.654 1 82.81 112 VAL A N 1
ATOM 855 C CA . VAL A 1 112 ? -20.562 -19.594 4.5 1 82.81 112 VAL A CA 1
ATOM 856 C C . VAL A 1 112 ? -21.562 -20.375 3.658 1 82.81 112 VAL A C 1
ATOM 858 O O . VAL A 1 112 ? -21.703 -21.594 3.812 1 82.81 112 VAL A O 1
ATOM 861 N N . ALA A 1 113 ? -22.219 -19.719 2.805 1 84.69 113 ALA A N 1
ATOM 862 C CA . ALA A 1 113 ? -23.156 -20.375 1.905 1 84.69 113 ALA A CA 1
ATOM 863 C C . ALA A 1 113 ? -22.453 -21.391 1.006 1 84.69 113 ALA A C 1
ATOM 865 O O . ALA A 1 113 ? -22.984 -22.469 0.743 1 84.69 113 ALA A O 1
ATOM 866 N N . TRP A 1 114 ? -21.25 -20.984 0.54 1 80.81 114 TRP A N 1
ATOM 867 C CA . TRP A 1 114 ? -20.484 -21.891 -0.309 1 80.81 114 TRP A CA 1
ATOM 868 C C . TRP A 1 114 ? -19.984 -23.094 0.481 1 80.81 114 TRP A C 1
ATOM 870 O O . TRP A 1 114 ? -19.969 -24.219 -0.035 1 80.81 114 TRP A O 1
ATOM 880 N N . LEU A 1 115 ? -19.578 -22.891 1.687 1 78.75 115 LEU A N 1
ATOM 881 C CA . LEU A 1 115 ? -19.094 -23.984 2.521 1 78.75 115 LEU A CA 1
ATOM 882 C C . LEU A 1 115 ? -20.188 -25.016 2.75 1 78.75 115 LEU A C 1
ATOM 884 O O . LEU A 1 115 ? -19.891 -26.203 2.932 1 78.75 115 LEU A O 1
ATOM 888 N N . ASP A 1 116 ? -21.391 -24.672 2.703 1 79.06 116 ASP A N 1
ATOM 889 C CA . ASP A 1 116 ? -22.531 -25.562 2.91 1 79.06 116 ASP A CA 1
ATOM 890 C C . ASP A 1 116 ? -23 -26.172 1.589 1 79.06 116 ASP A C 1
ATOM 892 O O . ASP A 1 116 ? -23.875 -27.047 1.575 1 79.06 116 ASP A O 1
ATOM 896 N N . SER A 1 117 ? -22.344 -25.828 0.592 1 75.75 117 SER A N 1
ATOM 897 C CA . SER A 1 117 ? -22.766 -26.281 -0.729 1 75.75 117 SER A CA 1
ATOM 898 C C . SER A 1 117 ? -22.094 -27.609 -1.099 1 75.75 117 SER A C 1
ATOM 900 O O . SER A 1 117 ? -21.172 -28.047 -0.42 1 75.75 117 SER A O 1
ATOM 902 N N . GLU A 1 118 ? -22.656 -28.266 -2.115 1 71.94 118 GLU A N 1
ATOM 903 C CA . GLU A 1 118 ? -22.125 -29.531 -2.621 1 71.94 118 GLU A CA 1
ATOM 904 C C . GLU A 1 118 ? -20.734 -29.344 -3.207 1 71.94 118 GLU A C 1
ATOM 906 O O . GLU A 1 118 ? -19.891 -30.234 -3.096 1 71.94 118 GLU A O 1
ATOM 911 N N . ALA A 1 119 ? -20.484 -28.156 -3.678 1 64.75 119 ALA A N 1
ATOM 912 C CA . ALA A 1 119 ? -19.188 -27.859 -4.297 1 64.75 119 ALA A CA 1
ATOM 913 C C . ALA A 1 119 ? -18.062 -27.906 -3.268 1 64.75 119 ALA A C 1
ATOM 915 O O . ALA A 1 119 ? -16.969 -28.391 -3.555 1 64.75 119 ALA A O 1
ATOM 916 N N . ALA A 1 120 ? -18.359 -27.359 -2.191 1 66.62 120 ALA A N 1
ATOM 917 C CA . ALA A 1 120 ? -17.359 -27.391 -1.113 1 66.62 120 ALA A CA 1
ATOM 918 C C . ALA A 1 120 ? -17.062 -28.812 -0.679 1 66.62 120 ALA A C 1
ATOM 920 O O . ALA A 1 120 ? -15.914 -29.156 -0.393 1 66.62 120 ALA A O 1
ATOM 921 N N . GLN A 1 121 ? -18.062 -29.547 -0.683 1 64.44 121 GLN A N 1
ATOM 922 C CA . GLN A 1 121 ? -17.891 -30.953 -0.324 1 64.44 121 GLN A CA 1
ATOM 923 C C . GLN A 1 121 ? -17.016 -31.672 -1.351 1 64.44 121 GLN A C 1
ATOM 925 O O . GLN A 1 121 ? -16.125 -32.438 -0.987 1 64.44 121 GLN A O 1
ATOM 930 N N . GLN A 1 122 ? -17.25 -31.281 -2.543 1 60.56 122 GLN A N 1
ATOM 931 C CA . GLN A 1 122 ? -16.469 -31.891 -3.615 1 60.56 122 GLN A CA 1
ATOM 932 C C . GLN A 1 122 ? -15.008 -31.453 -3.559 1 60.56 122 GLN A C 1
ATOM 934 O O . GLN A 1 122 ? -14.094 -32.25 -3.779 1 60.56 122 GLN A O 1
ATOM 939 N N . MET A 1 123 ? -14.852 -30.203 -3.277 1 61.84 123 MET A N 1
ATOM 940 C CA . MET A 1 123 ? -13.484 -29.688 -3.156 1 61.84 123 MET A CA 1
ATOM 941 C C . MET A 1 123 ? -12.773 -30.312 -1.964 1 61.84 123 MET A C 1
ATOM 943 O O . MET A 1 123 ? -11.578 -30.609 -2.033 1 61.84 123 MET A O 1
ATOM 947 N N . GLY A 1 124 ? -13.484 -30.375 -0.915 1 57.41 124 GLY A N 1
ATOM 948 C CA . GLY A 1 124 ? -12.93 -31.078 0.228 1 57.41 124 GLY A CA 1
ATOM 949 C C . GLY A 1 124 ? -12.469 -32.5 -0.106 1 57.41 124 GLY A C 1
ATOM 950 O O . GLY A 1 124 ? -11.383 -32.906 0.314 1 57.41 124 GLY A O 1
ATOM 951 N N . GLU A 1 125 ? -13.219 -33.094 -0.942 1 54.94 125 GLU A N 1
ATOM 952 C CA . GLU A 1 125 ? -12.859 -34.438 -1.383 1 54.94 125 GLU A CA 1
ATOM 953 C C . GLU A 1 125 ? -11.633 -34.406 -2.291 1 54.94 125 GLU A C 1
ATOM 955 O O . GLU A 1 125 ? -10.758 -35.281 -2.188 1 54.94 125 GLU A O 1
ATOM 960 N N . ALA A 1 126 ? -11.625 -33.406 -3.09 1 52.78 126 ALA A N 1
ATOM 961 C CA . ALA A 1 126 ? -10.5 -33.25 -4.008 1 52.78 126 ALA A CA 1
ATOM 962 C C . ALA A 1 126 ? -9.211 -32.938 -3.252 1 52.78 126 ALA A C 1
ATOM 964 O O . ALA A 1 126 ? -8.141 -33.438 -3.598 1 52.78 126 ALA A O 1
ATOM 965 N N . LEU A 1 127 ? -9.328 -32.062 -2.314 1 55.47 127 LEU A N 1
ATOM 966 C CA . LEU A 1 127 ? -8.172 -31.719 -1.483 1 55.47 127 LEU A CA 1
ATOM 967 C C . LEU A 1 127 ? -7.691 -32.938 -0.709 1 55.47 127 LEU A C 1
ATOM 969 O O . LEU A 1 127 ? -6.488 -33.125 -0.524 1 55.47 127 LEU A O 1
ATOM 973 N N . GLU A 1 128 ? -8.625 -33.688 -0.383 1 51.34 128 GLU A N 1
ATOM 974 C CA . GLU A 1 128 ? -8.25 -34.938 0.242 1 51.34 128 GLU A CA 1
ATOM 975 C C . GLU A 1 128 ? -7.52 -35.844 -0.744 1 51.34 128 GLU A C 1
ATOM 977 O O . GLU A 1 128 ? -6.562 -36.531 -0.373 1 51.34 128 GLU A O 1
ATOM 982 N N . LEU A 1 129 ? -7.898 -35.625 -1.955 1 45.12 129 LEU A N 1
ATOM 983 C CA . LEU A 1 129 ? -7.227 -36.406 -2.994 1 45.12 129 LEU A CA 1
ATOM 984 C C . LEU A 1 129 ? -5.859 -35.812 -3.316 1 45.12 129 LEU A C 1
ATOM 986 O O . LEU A 1 129 ? -4.918 -36.531 -3.631 1 45.12 129 LEU A O 1
ATOM 990 N N . SER A 1 130 ? -5.75 -34.5 -3.281 1 48.31 130 SER A N 1
ATOM 991 C CA . SER A 1 130 ? -4.477 -33.812 -3.482 1 48.31 130 SER A CA 1
ATOM 992 C C . SER A 1 130 ? -3.439 -34.25 -2.457 1 48.31 130 SER A C 1
ATOM 994 O O . SER A 1 130 ? -2.248 -34.312 -2.76 1 48.31 130 SER A O 1
ATOM 996 N N . GLU A 1 131 ? -3.844 -34.438 -1.293 1 48.75 131 GLU A N 1
ATOM 997 C CA . GLU A 1 131 ? -2.938 -35.094 -0.357 1 48.75 131 GLU A CA 1
ATOM 998 C C . GLU A 1 131 ? -2.352 -36.375 -0.958 1 48.75 131 GLU A C 1
ATOM 1000 O O . GLU A 1 131 ? -1.211 -36.719 -0.667 1 48.75 131 GLU A O 1
ATOM 1005 N N . HIS A 1 132 ? -3.154 -36.812 -1.968 1 42.5 132 HIS A N 1
ATOM 1006 C CA . HIS A 1 132 ? -2.645 -37.969 -2.682 1 42.5 132 HIS A CA 1
ATOM 1007 C C . HIS A 1 132 ? -1.817 -37.562 -3.893 1 42.5 132 HIS A C 1
ATOM 1009 O O . HIS A 1 132 ? -0.994 -38.344 -4.383 1 42.5 132 HIS A O 1
ATOM 1015 N N . LEU A 1 133 ? -2.121 -36.344 -4.414 1 44.75 133 LEU A N 1
ATOM 1016 C CA . LEU A 1 133 ? -1.35 -35.844 -5.543 1 44.75 133 LEU A CA 1
ATOM 1017 C C . LEU A 1 133 ? 0.081 -35.531 -5.121 1 44.75 133 LEU A C 1
ATOM 1019 O O . LEU A 1 133 ? 1.01 -35.656 -5.922 1 44.75 133 LEU A O 1
ATOM 1023 N N . ARG A 1 134 ? 0.337 -35.125 -3.98 1 52.47 134 ARG A N 1
ATOM 1024 C CA . ARG A 1 134 ? 1.682 -34.906 -3.465 1 52.47 134 ARG A CA 1
ATOM 1025 C C . ARG A 1 134 ? 2.598 -36.062 -3.768 1 52.47 134 ARG A C 1
ATOM 1027 O O . ARG A 1 134 ? 3.723 -35.906 -4.238 1 52.47 134 ARG A O 1
ATOM 1034 N N . PRO A 1 135 ? 2.064 -37.188 -3.57 1 45.56 135 PRO A N 1
ATOM 1035 C CA . PRO A 1 135 ? 2.92 -38.312 -3.961 1 45.56 135 PRO A CA 1
ATOM 1036 C C . PRO A 1 135 ? 3.201 -38.344 -5.461 1 45.56 135 PRO A C 1
ATOM 1038 O O . PRO A 1 135 ? 4.297 -38.719 -5.883 1 45.56 135 PRO A O 1
ATOM 1041 N N . ILE A 1 136 ? 2.273 -37.906 -6.332 1 41.53 136 ILE A N 1
ATOM 1042 C CA . ILE A 1 136 ? 2.504 -37.906 -7.773 1 41.53 136 ILE A CA 1
ATOM 1043 C C . ILE A 1 136 ? 3.516 -36.812 -8.125 1 41.53 136 ILE A C 1
ATOM 1045 O O . ILE A 1 136 ? 4.406 -37.031 -8.953 1 41.53 136 ILE A O 1
ATOM 1049 N N . LEU A 1 137 ? 3.314 -35.719 -7.598 1 46.44 137 LEU A N 1
ATOM 1050 C CA . LEU A 1 137 ? 4.305 -34.656 -7.84 1 46.44 137 LEU A CA 1
ATOM 1051 C C . LEU A 1 137 ? 5.684 -35.094 -7.352 1 46.44 137 LEU A C 1
ATOM 1053 O O . LEU A 1 137 ? 6.691 -34.812 -8.008 1 46.44 137 LEU A O 1
ATOM 1057 N N . ARG A 1 138 ? 5.652 -35.781 -6.223 1 47.69 138 ARG A N 1
ATOM 1058 C CA . ARG A 1 138 ? 6.898 -36.375 -5.742 1 47.69 138 ARG A CA 1
ATOM 1059 C C . ARG A 1 138 ? 7.449 -37.375 -6.742 1 47.69 138 ARG A C 1
ATOM 1061 O O . ARG A 1 138 ? 8.664 -37.469 -6.945 1 47.69 138 ARG A O 1
ATOM 1068 N N . TYR A 1 139 ? 6.496 -38.062 -7.277 1 42.03 139 TYR A N 1
ATOM 1069 C CA . TYR A 1 139 ? 6.934 -39 -8.297 1 42.03 139 TYR A CA 1
ATOM 1070 C C . TYR A 1 139 ? 7.465 -38.281 -9.523 1 42.03 139 TYR A C 1
ATOM 1072 O O . TYR A 1 139 ? 8.5 -38.656 -10.078 1 42.03 139 TYR A O 1
ATOM 1080 N N . LEU A 1 140 ? 6.805 -37.312 -9.961 1 42.59 140 LEU A N 1
ATOM 1081 C CA . LEU A 1 140 ? 7.258 -36.562 -11.125 1 42.59 140 LEU A CA 1
ATOM 1082 C C . LEU A 1 140 ? 8.539 -35.812 -10.805 1 42.59 140 LEU A C 1
ATOM 1084 O O . LEU A 1 140 ? 9.344 -35.531 -11.695 1 42.59 140 LEU A O 1
ATOM 1088 N N . ALA A 1 141 ? 8.727 -35.469 -9.602 1 45.91 141 ALA A N 1
ATOM 1089 C CA . ALA A 1 141 ? 9.961 -34.844 -9.141 1 45.91 141 ALA A CA 1
ATOM 1090 C C . ALA A 1 141 ? 11.164 -35.719 -9.43 1 45.91 141 ALA A C 1
ATOM 1092 O O . ALA A 1 141 ? 12.297 -35.25 -9.508 1 45.91 141 ALA A O 1
ATOM 1093 N N . ARG A 1 142 ? 10.891 -36.906 -9.523 1 45.03 142 ARG A N 1
ATOM 1094 C CA . ARG A 1 142 ? 11.969 -37.812 -9.914 1 45.03 142 ARG A CA 1
ATOM 1095 C C . ARG A 1 142 ? 12.5 -37.469 -11.305 1 45.03 142 ARG A C 1
ATOM 1097 O O . ARG A 1 142 ? 13.672 -37.688 -11.602 1 45.03 142 ARG A O 1
ATOM 1104 N N . TRP A 1 143 ? 11.75 -36.969 -12.117 1 40.78 143 TRP A N 1
ATOM 1105 C CA . TRP A 1 143 ? 12.195 -36.656 -13.469 1 40.78 143 TRP A CA 1
ATOM 1106 C C . TRP A 1 143 ? 12.578 -35.188 -13.57 1 40.78 143 TRP A C 1
ATOM 1108 O O . TRP A 1 143 ? 13.484 -34.812 -14.336 1 40.78 143 TRP A O 1
ATOM 1118 N N . HIS A 1 144 ? 11.875 -34.344 -12.961 1 45.31 144 HIS A N 1
ATOM 1119 C CA . HIS A 1 144 ? 12.227 -32.906 -12.961 1 45.31 144 HIS A CA 1
ATOM 1120 C C . HIS A 1 144 ? 12.016 -32.312 -11.578 1 45.31 144 HIS A C 1
ATOM 1122 O O . HIS A 1 144 ? 10.984 -32.531 -10.945 1 45.31 144 HIS A O 1
ATOM 1128 N N . PRO A 1 145 ? 13.148 -31.922 -10.961 1 49.06 145 PRO A N 1
ATOM 1129 C CA . PRO A 1 145 ? 13.188 -31.406 -9.586 1 49.06 145 PRO A CA 1
ATOM 1130 C C . PRO A 1 145 ? 12.078 -30.375 -9.312 1 49.06 145 PRO A C 1
ATOM 1132 O O . PRO A 1 145 ? 11.859 -30 -8.164 1 49.06 145 PRO A O 1
ATOM 1135 N N . LEU A 1 146 ? 11.445 -30.062 -10.344 1 49 146 LEU A N 1
ATOM 1136 C CA . LEU A 1 146 ? 10.43 -29.031 -10.234 1 49 146 LEU A CA 1
ATOM 1137 C C . LEU A 1 146 ? 9.297 -29.469 -9.312 1 49 146 LEU A C 1
ATOM 1139 O O . LEU A 1 146 ? 8.828 -28.688 -8.477 1 49 146 LEU A O 1
ATOM 1143 N N . PRO A 1 147 ? 8.984 -30.797 -9.453 1 48.97 147 PRO A N 1
ATOM 1144 C CA . PRO A 1 147 ? 7.875 -31.203 -8.586 1 48.97 147 PRO A CA 1
ATOM 1145 C C . PRO A 1 147 ? 8.234 -31.156 -7.102 1 48.97 147 PRO A C 1
ATOM 1147 O O . PRO A 1 147 ? 7.402 -30.797 -6.27 1 48.97 147 PRO A O 1
ATOM 1150 N N . ASP A 1 148 ? 9.422 -31.516 -6.734 1 52.59 148 ASP A N 1
ATOM 1151 C CA . ASP A 1 148 ? 9.859 -31.453 -5.34 1 52.59 148 ASP A CA 1
ATOM 1152 C C . ASP A 1 148 ? 9.836 -30.016 -4.828 1 52.59 148 ASP A C 1
ATOM 1154 O O . ASP A 1 148 ? 9.422 -29.766 -3.697 1 52.59 148 ASP A O 1
ATOM 1158 N N . ARG A 1 149 ? 10.297 -29.281 -5.734 1 58.69 149 ARG A N 1
ATOM 1159 C CA . ARG A 1 149 ? 10.367 -27.875 -5.344 1 58.69 149 ARG A CA 1
ATOM 1160 C C . ARG A 1 149 ? 8.977 -27.281 -5.164 1 58.69 149 ARG A C 1
ATOM 1162 O O . ARG A 1 149 ? 8.742 -26.5 -4.242 1 58.69 149 ARG A O 1
ATOM 1169 N N . ILE A 1 150 ? 8.133 -27.781 -5.961 1 53.38 150 ILE A N 1
ATOM 1170 C CA . ILE A 1 150 ? 6.754 -27.344 -5.832 1 53.38 150 ILE A CA 1
ATOM 1171 C C . ILE A 1 150 ? 6.16 -27.859 -4.527 1 53.38 150 ILE A C 1
ATOM 1173 O O . ILE A 1 150 ? 5.438 -27.156 -3.83 1 53.38 150 ILE A O 1
ATOM 1177 N N . ASP A 1 151 ? 6.559 -29.125 -4.258 1 56.34 151 ASP A N 1
ATOM 1178 C CA . ASP A 1 151 ? 6.066 -29.703 -3.012 1 56.34 151 ASP A CA 1
ATOM 1179 C C . ASP A 1 151 ? 6.578 -28.922 -1.804 1 56.34 151 ASP A C 1
ATOM 1181 O O . ASP A 1 151 ? 5.836 -28.703 -0.844 1 56.34 151 ASP A O 1
ATOM 1185 N N . GLU A 1 152 ? 7.793 -28.609 -1.877 1 61.47 152 GLU A N 1
ATOM 1186 C CA . GLU A 1 152 ? 8.375 -27.828 -0.791 1 61.47 152 GLU A CA 1
ATOM 1187 C C . GLU A 1 152 ? 7.691 -26.469 -0.665 1 61.47 152 GLU A C 1
ATOM 1189 O O . GLU A 1 152 ? 7.434 -26 0.445 1 61.47 152 GLU A O 1
ATOM 1194 N N . LEU A 1 153 ? 7.398 -26 -1.805 1 60.41 153 LEU A N 1
ATOM 1195 C CA . LEU A 1 153 ? 6.746 -24.688 -1.809 1 60.41 153 LEU A CA 1
ATOM 1196 C C . LEU A 1 153 ? 5.336 -24.781 -1.234 1 60.41 153 LEU A C 1
ATOM 1198 O O . LEU A 1 153 ? 4.898 -23.891 -0.504 1 60.41 153 LEU A O 1
ATOM 1202 N N . ILE A 1 154 ? 4.742 -25.828 -1.574 1 57 154 ILE A N 1
ATOM 1203 C CA . ILE A 1 154 ? 3.393 -26.031 -1.058 1 57 154 ILE A CA 1
ATOM 1204 C C . ILE A 1 154 ? 3.447 -26.234 0.455 1 57 154 ILE A C 1
ATOM 1206 O O . ILE A 1 154 ? 2.623 -25.688 1.191 1 57 154 ILE A O 1
ATOM 1210 N N . ALA A 1 155 ? 4.395 -26.969 0.868 1 63.59 155 ALA A N 1
ATOM 1211 C CA . ALA A 1 155 ? 4.551 -27.203 2.301 1 63.59 155 ALA A CA 1
ATOM 1212 C C . ALA A 1 155 ? 4.859 -25.906 3.045 1 63.59 155 ALA A C 1
ATOM 1214 O O . ALA A 1 155 ? 4.332 -25.672 4.133 1 63.59 155 ALA A O 1
ATOM 1215 N N . GLU A 1 156 ? 5.656 -25.109 2.492 1 64.5 156 GLU A N 1
ATOM 1216 C CA . GLU A 1 156 ? 5.992 -23.812 3.098 1 64.5 156 GLU A CA 1
ATOM 1217 C C . GLU A 1 156 ? 4.77 -22.906 3.162 1 64.5 156 GLU A C 1
ATOM 1219 O O . GLU A 1 156 ? 4.543 -22.234 4.168 1 64.5 156 GLU A O 1
ATOM 1224 N N . ALA A 1 157 ? 4.051 -22.969 2.121 1 62.19 157 ALA A N 1
ATOM 1225 C CA . ALA A 1 157 ? 2.846 -22.156 2.086 1 62.19 157 ALA A CA 1
ATOM 1226 C C . ALA A 1 157 ? 1.847 -22.594 3.148 1 62.19 157 ALA A C 1
ATOM 1228 O O . ALA A 1 157 ? 1.188 -21.766 3.777 1 62.19 157 ALA A O 1
ATOM 1229 N N . GLN A 1 158 ? 1.752 -23.859 3.312 1 65.19 158 GLN A N 1
ATOM 1230 C CA . GLN A 1 158 ? 0.83 -24.406 4.305 1 65.19 158 GLN A CA 1
ATOM 1231 C C . GLN A 1 158 ? 1.291 -24.062 5.723 1 65.19 158 GLN A C 1
ATOM 1233 O O . GLN A 1 158 ? 0.47 -23.781 6.598 1 65.19 158 GLN A O 1
ATOM 1238 N N . ALA A 1 159 ? 2.518 -24.062 5.898 1 70.31 159 ALA A N 1
ATOM 1239 C CA . ALA A 1 159 ? 3.061 -23.75 7.215 1 70.31 159 ALA A CA 1
ATOM 1240 C C . ALA A 1 159 ? 2.871 -22.266 7.543 1 70.31 159 ALA A C 1
ATOM 1242 O O . ALA A 1 159 ? 2.689 -21.906 8.711 1 70.31 159 ALA A O 1
ATOM 1243 N N . ASP A 1 160 ? 2.826 -21.5 6.527 1 71.44 160 ASP A N 1
ATOM 1244 C CA . ASP A 1 160 ? 2.754 -20.062 6.73 1 71.44 160 ASP A CA 1
ATOM 1245 C C . ASP A 1 160 ? 1.306 -19.578 6.727 1 71.44 160 ASP A C 1
ATOM 1247 O O . ASP A 1 160 ? 1.02 -18.453 7.152 1 71.44 160 ASP A O 1
ATOM 1251 N N . ALA A 1 161 ? 0.436 -20.422 6.32 1 70.31 161 ALA A N 1
ATOM 1252 C CA . ALA A 1 161 ? -0.96 -20.031 6.148 1 70.31 161 ALA A CA 1
ATOM 1253 C C . ALA A 1 161 ? -1.535 -19.453 7.441 1 70.31 161 ALA A C 1
ATOM 1255 O O . ALA A 1 161 ? -2.154 -18.391 7.438 1 70.31 161 ALA A O 1
ATOM 1256 N N . PRO A 1 162 ? -1.279 -20.188 8.578 1 72.75 162 PRO A N 1
ATOM 1257 C CA . PRO A 1 162 ? -1.824 -19.625 9.812 1 72.75 162 PRO A CA 1
ATOM 1258 C C . PRO A 1 162 ? -1.223 -18.266 10.164 1 72.75 162 PRO A C 1
ATOM 1260 O O . PRO A 1 162 ? -1.924 -17.391 10.672 1 72.75 162 PRO A O 1
ATOM 1263 N N . ARG A 1 163 ? 0.002 -18.078 9.938 1 76.31 163 ARG A N 1
ATOM 1264 C CA . ARG A 1 163 ? 0.659 -16.812 10.219 1 76.31 163 ARG A CA 1
ATOM 1265 C C . ARG A 1 163 ? 0.075 -15.695 9.367 1 76.31 163 ARG A C 1
ATOM 1267 O O . ARG A 1 163 ? -0.103 -14.57 9.836 1 76.31 163 ARG A O 1
ATOM 1274 N N . ASN A 1 164 ? -0.23 -16.016 8.211 1 75 164 ASN A N 1
ATOM 1275 C CA . ASN A 1 164 ? -0.85 -15.047 7.316 1 75 164 ASN A CA 1
ATOM 1276 C C . ASN A 1 164 ? -2.24 -14.648 7.801 1 75 164 ASN A C 1
ATOM 1278 O O . ASN A 1 164 ? -2.617 -13.477 7.723 1 75 164 ASN A O 1
ATOM 1282 N N . LEU A 1 165 ? -2.855 -15.656 8.289 1 76.5 165 LEU A N 1
ATOM 1283 C CA . LEU A 1 165 ? -4.191 -15.383 8.805 1 76.5 165 LEU A CA 1
ATOM 1284 C C . LEU A 1 165 ? -4.133 -14.461 10.023 1 76.5 165 LEU A C 1
ATOM 1286 O O . LEU A 1 165 ? -4.926 -13.531 10.141 1 76.5 165 LEU A O 1
ATOM 1290 N N . TYR A 1 166 ? -3.146 -14.727 10.852 1 78.94 166 TYR A N 1
ATOM 1291 C CA . TYR A 1 166 ? -2.99 -13.883 12.031 1 78.94 166 TYR A CA 1
ATOM 1292 C C . TYR A 1 166 ? -2.615 -12.461 11.633 1 78.94 166 TYR A C 1
ATOM 1294 O O . TYR A 1 166 ? -3.123 -11.492 12.211 1 78.94 166 TYR A O 1
ATOM 1302 N N . ALA A 1 167 ? -1.789 -12.367 10.68 1 79.38 167 ALA A N 1
ATOM 1303 C CA . ALA A 1 167 ? -1.394 -11.039 10.195 1 79.38 167 ALA A CA 1
ATOM 1304 C C . ALA A 1 167 ? -2.58 -10.305 9.586 1 79.38 167 ALA A C 1
ATOM 1306 O O . ALA A 1 167 ? -2.77 -9.109 9.836 1 79.38 167 ALA A O 1
ATOM 1307 N N . ALA A 1 168 ? -3.342 -10.992 8.898 1 79.56 168 ALA A N 1
ATOM 1308 C CA . ALA A 1 168 ? -4.52 -10.383 8.281 1 79.56 168 ALA A CA 1
ATOM 1309 C C . ALA A 1 168 ? -5.512 -9.914 9.344 1 79.56 168 ALA A C 1
ATOM 1311 O O . ALA A 1 168 ? -6.062 -8.812 9.242 1 79.56 168 ALA A O 1
ATOM 1312 N N . LEU A 1 169 ? -5.684 -10.727 10.344 1 82.06 169 LEU A N 1
ATOM 1313 C CA . LEU A 1 169 ? -6.605 -10.383 11.422 1 82.06 169 LEU A CA 1
ATOM 1314 C C . LEU A 1 169 ? -6.098 -9.18 12.211 1 82.06 169 LEU A C 1
ATOM 1316 O O . LEU A 1 169 ? -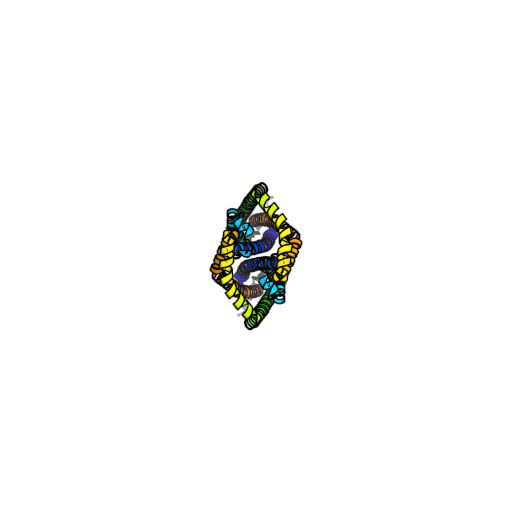6.879 -8.289 12.57 1 82.06 169 LEU A O 1
ATOM 1320 N N . ALA A 1 170 ? -4.875 -9.18 12.453 1 85.69 170 ALA A N 1
ATOM 1321 C CA . ALA A 1 170 ? -4.277 -8.055 13.172 1 85.69 170 ALA A CA 1
ATOM 1322 C C . ALA A 1 170 ? -4.406 -6.762 12.383 1 85.69 170 ALA A C 1
ATOM 1324 O O . ALA A 1 170 ? -4.738 -5.715 12.938 1 85.69 170 ALA A O 1
ATOM 1325 N N . LEU A 1 171 ? -4.156 -6.879 11.109 1 86.56 171 LEU A N 1
ATOM 1326 C CA . LEU A 1 171 ? -4.27 -5.699 10.258 1 86.56 171 LEU A CA 1
ATOM 1327 C C . LEU A 1 171 ? -5.719 -5.238 10.156 1 86.56 171 LEU A C 1
ATOM 1329 O O . LEU A 1 171 ? -5.988 -4.035 10.125 1 86.56 171 LEU A O 1
ATOM 1333 N N . GLY A 1 172 ? -6.574 -6.211 10.109 1 86.69 172 GLY A N 1
ATOM 1334 C CA . GLY A 1 172 ? -7.984 -5.863 10.125 1 86.69 172 GLY A CA 1
ATOM 1335 C C . GLY A 1 172 ? -8.414 -5.168 11.406 1 86.69 172 GLY A C 1
ATOM 1336 O O . GLY A 1 172 ? -9.133 -4.168 11.367 1 86.69 172 GLY A O 1
ATOM 1337 N N . ALA A 1 173 ? -7.949 -5.66 12.484 1 89.12 173 ALA A N 1
ATOM 1338 C CA . ALA A 1 173 ? -8.258 -5.066 13.789 1 89.12 173 ALA A CA 1
ATOM 1339 C C . ALA A 1 173 ? -7.703 -3.646 13.883 1 89.12 173 ALA A C 1
ATOM 1341 O O . ALA A 1 173 ? -8.367 -2.75 14.414 1 89.12 173 ALA A O 1
ATOM 1342 N N . LEU A 1 174 ? -6.551 -3.49 13.375 1 91.81 174 LEU A N 1
ATOM 1343 C CA . LEU A 1 174 ? -5.938 -2.168 13.398 1 91.81 174 LEU A CA 1
ATOM 1344 C C . LEU A 1 174 ? -6.762 -1.173 12.586 1 91.81 174 LEU A C 1
ATOM 1346 O O . LEU A 1 174 ? -6.945 -0.028 13.008 1 91.81 174 LEU A O 1
ATOM 1350 N N . LEU A 1 175 ? -7.215 -1.628 11.516 1 92.75 175 LEU A N 1
ATOM 1351 C CA . LEU A 1 175 ? -8.047 -0.763 10.688 1 92.75 175 LEU A CA 1
ATOM 1352 C C . LEU A 1 175 ? -9.32 -0.372 11.422 1 92.75 175 LEU A C 1
ATOM 1354 O O . LEU A 1 175 ? -9.766 0.776 11.336 1 92.75 175 LEU A O 1
ATOM 1358 N N . LEU A 1 176 ? -9.859 -1.275 12.219 1 91 176 LEU A N 1
ATOM 1359 C CA . LEU A 1 176 ? -11.094 -1.062 12.961 1 91 176 LEU A CA 1
ATOM 1360 C C . LEU A 1 176 ? -10.891 -0.034 14.07 1 91 176 LEU A C 1
ATOM 1362 O O . LEU A 1 176 ? -11.852 0.558 14.562 1 91 176 LEU A O 1
ATOM 1366 N N . VAL A 1 177 ? -9.695 0.187 14.398 1 94.25 177 VAL A N 1
ATOM 1367 C CA . VAL A 1 177 ? -9.383 1.166 15.438 1 94.25 177 VAL A CA 1
ATOM 136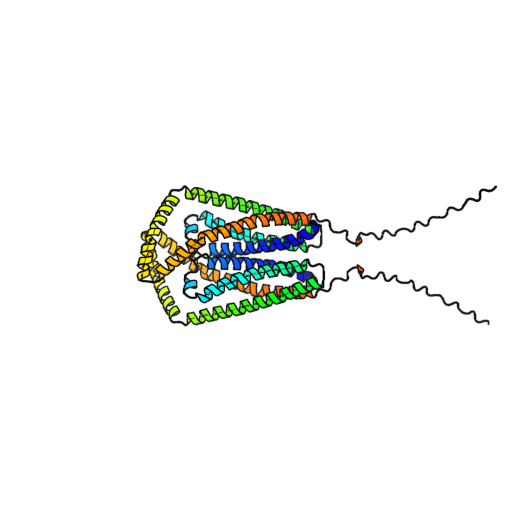8 C C . VAL A 1 177 ? -9.023 2.502 14.789 1 94.25 177 VAL A C 1
ATOM 1370 O O . VAL A 1 177 ? -9.5 3.555 15.219 1 94.25 177 VAL A O 1
ATOM 1373 N N . LEU A 1 178 ? -8.266 2.391 13.766 1 97.06 178 LEU A N 1
ATOM 1374 C CA . LEU A 1 178 ? -7.719 3.598 13.164 1 97.06 178 LEU A CA 1
ATOM 1375 C C . LEU A 1 178 ? -8.82 4.426 12.508 1 97.06 178 LEU A C 1
ATOM 1377 O O . LEU A 1 178 ? -8.82 5.656 12.609 1 97.06 178 LEU A O 1
ATOM 1381 N N . GLN A 1 179 ? -9.734 3.818 11.867 1 97.62 179 GLN A N 1
ATOM 1382 C CA . GLN A 1 179 ? -10.734 4.566 11.109 1 97.62 179 GLN A CA 1
ATOM 1383 C C . GLN A 1 179 ? -11.672 5.328 12.047 1 97.62 179 GLN A C 1
ATOM 1385 O O . GLN A 1 179 ? -11.875 6.531 11.875 1 97.62 179 GLN A O 1
ATOM 1390 N N . PRO A 1 180 ? -12.18 4.734 13.125 1 96.56 180 PRO A N 1
ATOM 1391 C CA . PRO A 1 180 ? -12.977 5.516 14.078 1 96.56 180 PRO A CA 1
ATOM 1392 C C . PRO A 1 180 ? -12.164 6.602 14.773 1 96.56 180 PRO A C 1
ATOM 1394 O O . PRO A 1 180 ? -12.688 7.684 15.062 1 96.56 180 PRO A O 1
ATOM 1397 N N . LEU A 1 181 ? -10.969 6.246 15.039 1 96.5 181 LEU A N 1
ATOM 1398 C CA . LEU A 1 181 ? -10.094 7.246 15.648 1 96.5 181 LEU A CA 1
ATOM 1399 C C . LEU A 1 181 ? -9.953 8.461 14.734 1 96.5 181 LEU A C 1
ATOM 1401 O O . LEU A 1 181 ? -9.961 9.602 15.211 1 96.5 181 LEU A O 1
ATOM 1405 N N . SER A 1 182 ? -9.805 8.234 13.492 1 97.5 182 SER A N 1
ATOM 1406 C CA . SER A 1 182 ? -9.656 9.336 12.547 1 97.5 182 SER A CA 1
ATOM 1407 C C . SER A 1 182 ? -10.914 10.203 12.508 1 97.5 182 SER A C 1
ATOM 1409 O O . SER A 1 182 ? -10.828 11.43 12.43 1 97.5 182 SER A O 1
ATOM 1411 N N . VAL A 1 183 ? -12.047 9.578 12.578 1 96.94 183 VAL A N 1
ATOM 1412 C CA . VAL A 1 183 ? -13.312 10.305 12.594 1 96.94 183 VAL A CA 1
ATOM 1413 C C . VAL A 1 183 ? -13.391 11.164 13.859 1 96.94 183 VAL A C 1
ATOM 1415 O O . VAL A 1 183 ? -13.703 12.359 13.781 1 96.94 183 VAL A O 1
ATOM 1418 N N . ALA A 1 184 ? -13.062 10.578 14.961 1 96.06 184 ALA A N 1
ATOM 1419 C CA . ALA A 1 184 ? -13.102 11.289 16.234 1 96.06 184 ALA A CA 1
ATOM 1420 C C . ALA A 1 184 ? -12.156 12.484 16.234 1 96.06 184 ALA A C 1
ATOM 1422 O O . ALA A 1 184 ? -12.531 13.586 16.641 1 96.06 184 ALA A O 1
ATOM 1423 N N . MET A 1 185 ? -11.008 12.258 15.727 1 95.94 185 MET A N 1
ATOM 1424 C CA . MET 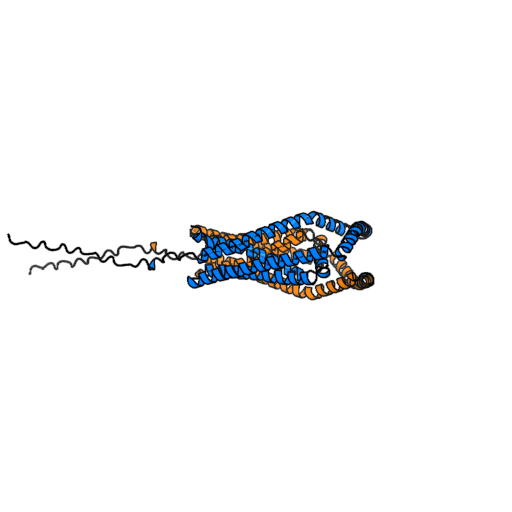A 1 185 ? -10.016 13.328 15.711 1 95.94 185 MET A CA 1
ATOM 1425 C C . MET A 1 185 ? -10.438 14.445 14.758 1 95.94 185 MET A C 1
ATOM 1427 O O . MET A 1 185 ? -10.195 15.617 15.031 1 95.94 185 MET A O 1
ATOM 1431 N N . ALA A 1 186 ? -10.992 14.094 13.688 1 96.38 186 ALA A N 1
ATOM 1432 C CA . ALA A 1 186 ? -11.469 15.109 12.75 1 96.38 186 ALA A CA 1
ATOM 1433 C C . ALA A 1 186 ? -12.578 15.953 13.367 1 96.38 186 ALA A C 1
ATOM 1435 O O . ALA A 1 186 ? -12.586 17.188 13.219 1 96.38 186 ALA A O 1
ATOM 1436 N N . LEU A 1 187 ? -13.469 15.359 14.062 1 94.94 187 LEU A N 1
ATOM 1437 C CA . LEU A 1 187 ? -14.562 16.078 14.711 1 94.94 187 LEU A CA 1
ATOM 1438 C C . LEU A 1 187 ? -14.031 16.984 15.82 1 94.94 187 LEU A C 1
ATOM 1440 O O . LEU A 1 187 ? -14.477 18.125 15.969 1 94.94 187 LEU A O 1
ATOM 1444 N N . LEU A 1 188 ? -13.078 16.516 16.516 1 93.62 188 LEU A N 1
ATOM 1445 C CA . LEU A 1 188 ? -12.461 17.328 17.562 1 93.62 188 LEU A CA 1
ATOM 1446 C C . LEU A 1 188 ? -11.727 18.516 16.953 1 93.62 188 LEU A C 1
ATOM 1448 O O . LEU A 1 188 ? -11.766 19.609 17.516 1 93.62 188 LEU A O 1
ATOM 1452 N N . ALA A 1 189 ? -11.109 18.266 15.898 1 92 189 ALA A N 1
ATOM 1453 C CA . ALA A 1 189 ? -10.383 19.344 15.227 1 92 189 ALA A CA 1
ATOM 1454 C C . ALA A 1 189 ? -11.344 20.391 14.672 1 92 189 ALA A C 1
ATOM 1456 O O . ALA A 1 189 ? -11.016 21.578 14.625 1 92 189 ALA A O 1
ATOM 1457 N N . ALA A 1 190 ? -12.438 19.938 14.242 1 91.38 190 ALA A N 1
ATOM 1458 C CA . ALA A 1 190 ? -13.438 20.844 13.703 1 91.38 190 ALA A CA 1
ATOM 1459 C C . ALA A 1 190 ? -14.023 21.734 14.797 1 91.38 190 ALA A C 1
ATOM 1461 O O . ALA A 1 190 ? -14.367 22.891 14.555 1 91.38 190 ALA A O 1
ATOM 1462 N N . CYS A 1 191 ? -14.102 21.312 15.953 1 87.19 191 CYS A N 1
ATOM 1463 C CA . CYS A 1 191 ? -14.734 22.016 17.062 1 87.19 191 CYS A CA 1
ATOM 1464 C C . CYS A 1 191 ? -13.758 22.984 17.734 1 87.19 191 CYS A C 1
ATOM 1466 O O . CYS A 1 191 ? -14.164 23.812 18.547 1 87.19 191 CYS A O 1
ATOM 1468 N N . ARG A 1 192 ? -12.57 22.844 17.406 1 75.81 192 ARG A N 1
ATOM 1469 C CA . ARG A 1 192 ? -11.57 23.703 18.031 1 75.81 192 ARG A CA 1
ATOM 1470 C C . ARG A 1 192 ? -11.812 25.172 17.688 1 75.81 192 ARG A C 1
ATOM 1472 O O . ARG A 1 192 ? -12.055 25.5 16.516 1 75.81 192 ARG A O 1
ATOM 1479 N N . ARG A 1 193 ? -12.211 26 18.688 1 62.97 193 ARG A N 1
ATOM 1480 C CA . ARG A 1 193 ? -12.391 27.438 18.531 1 62.97 193 ARG A CA 1
ATOM 1481 C C . ARG A 1 193 ? -11.055 28.125 18.25 1 62.97 193 ARG A C 1
ATOM 1483 O O . ARG A 1 193 ? -10.023 27.75 18.812 1 62.97 193 ARG A O 1
ATOM 1490 N N . PRO A 1 194 ? -10.93 28.844 17.172 1 56.47 194 PRO A N 1
ATOM 1491 C CA . PRO A 1 194 ? -9.711 29.609 16.875 1 56.47 194 PRO A CA 1
ATOM 1492 C C . PRO A 1 194 ? -9.203 30.391 18.078 1 56.47 194 PRO A C 1
ATOM 1494 O O . PRO A 1 194 ? -9.992 30.797 18.938 1 56.47 194 PRO A O 1
ATOM 1497 N N . LEU A 1 195 ? -8.086 30.094 18.594 1 49.97 195 LEU A N 1
ATOM 1498 C CA . LEU A 1 195 ? -7.566 31 19.594 1 49.97 195 LEU A CA 1
ATOM 1499 C C . LEU A 1 195 ? -7.883 32.469 19.25 1 49.97 195 LEU A C 1
ATOM 1501 O O . LEU A 1 195 ? -7.922 32.812 18.062 1 49.97 195 LEU A O 1
ATOM 1505 N N . PRO A 1 196 ? -8.539 33.281 20.031 1 45.81 196 PRO A N 1
ATOM 1506 C CA . PRO A 1 196 ? -8.828 34.688 19.781 1 45.81 196 PRO A CA 1
ATOM 1507 C C . PRO A 1 196 ? -7.668 35.438 19.094 1 45.81 196 PRO A C 1
ATOM 1509 O O . PRO A 1 196 ? -6.512 35.219 19.469 1 45.81 196 PRO A O 1
ATOM 1512 N N . SER A 1 197 ? -7.613 35.438 17.859 1 45.06 197 SER A N 1
ATOM 1513 C CA . SER A 1 197 ? -6.621 36.281 17.188 1 45.06 197 SER A CA 1
ATOM 1514 C C . SER A 1 197 ? -6.324 37.531 18.016 1 45.06 197 SER A C 1
ATOM 1516 O O . SER A 1 197 ? -7.215 38.094 18.688 1 45.06 197 SER A O 1
ATOM 1518 N N . ALA A 1 198 ? -5.125 37.688 18.422 1 45.31 198 ALA A N 1
ATOM 1519 C CA . ALA A 1 198 ? -4.672 38.875 19.125 1 45.31 198 ALA A CA 1
ATOM 1520 C C . ALA A 1 198 ? -5.398 40.125 18.609 1 45.31 198 ALA A C 1
ATOM 1522 O O . ALA A 1 198 ? -5.379 41.188 19.266 1 45.31 198 ALA A O 1
ATOM 1523 N N . SER A 1 199 ? -5.816 40.031 17.422 1 43.72 199 SER A N 1
ATOM 1524 C CA . SER A 1 199 ? -6.285 41.344 16.969 1 43.72 199 SER A CA 1
ATOM 1525 C C . SER A 1 199 ? -7.516 41.781 17.75 1 43.72 199 SER A C 1
ATOM 1527 O O . SER A 1 199 ? -7.945 42.938 17.656 1 43.72 199 SER A O 1
ATOM 1529 N N . GLU A 1 200 ? -8.289 40.719 18.172 1 43.53 200 GLU A N 1
ATOM 1530 C CA . GLU A 1 200 ? -9.508 41.219 18.781 1 43.53 200 GLU A CA 1
ATOM 1531 C C . GLU A 1 200 ? -9.258 41.719 20.203 1 43.53 200 GLU A C 1
ATOM 1533 O O . GLU A 1 200 ? -10.195 42 20.953 1 43.53 200 GLU A O 1
ATOM 1538 N N . VAL A 1 201 ? -8.047 41.406 20.719 1 43.28 201 VAL A N 1
ATOM 1539 C CA . VAL A 1 201 ? -7.848 42.188 21.922 1 43.28 201 VAL A CA 1
ATOM 1540 C C . VAL A 1 201 ? -8.086 43.688 21.609 1 43.28 201 VAL A C 1
ATOM 1542 O O . VAL A 1 201 ? -7.316 44.281 20.859 1 43.28 201 VAL A O 1
ATOM 1545 N N . SER A 1 202 ? -9.266 44 21.25 1 40.19 202 SER A N 1
ATOM 1546 C CA . SER A 1 202 ? -9.75 45.375 21.141 1 40.19 202 SER A CA 1
ATOM 1547 C C . SER A 1 202 ? -8.961 46.312 22.047 1 40.19 202 SER A C 1
ATOM 1549 O O . SER A 1 202 ? -8.844 46.062 23.25 1 40.19 202 SER A O 1
ATOM 1551 N N . LEU A 1 203 ? -7.938 46.906 21.484 1 42.53 203 LEU A N 1
ATOM 1552 C CA . LEU A 1 203 ? -7.41 48.156 22.031 1 42.53 203 LEU A CA 1
ATOM 1553 C C . LEU A 1 203 ? -8.523 49 22.641 1 42.53 203 LEU A C 1
ATOM 1555 O O . LEU A 1 203 ? -9.156 49.812 21.953 1 42.53 203 LEU A O 1
ATOM 1559 N N . GLN A 1 204 ? -9.562 48.375 23.234 1 42.56 204 GLN A N 1
ATOM 1560 C CA . GLN A 1 204 ? -10.422 49.375 23.859 1 42.56 204 GLN A CA 1
ATOM 1561 C C . GLN A 1 204 ? -9.602 50.344 24.688 1 42.56 204 GLN A C 1
ATOM 1563 O O . GLN A 1 204 ? -8.867 49.938 25.609 1 42.56 204 GLN A O 1
ATOM 1568 N N . PRO A 1 205 ? -9.227 51.438 24.031 1 43.06 205 PRO A N 1
ATOM 1569 C CA . PRO A 1 205 ? -8.586 52.469 24.844 1 43.06 205 PRO A CA 1
ATOM 1570 C C . PRO A 1 205 ? -9.211 52.625 26.219 1 43.06 205 PRO A C 1
ATOM 1572 O O . PRO A 1 205 ? -10.438 52.688 26.344 1 43.06 205 PRO A O 1
ATOM 1575 N N . ARG A 1 206 ? -8.781 51.906 27.219 1 48.28 206 ARG A N 1
ATOM 1576 C CA . ARG A 1 206 ? -9.258 52.281 28.531 1 48.28 206 ARG A CA 1
ATOM 1577 C C . ARG A 1 206 ? -9.391 53.812 28.641 1 48.28 206 ARG A C 1
ATOM 1579 O O . ARG A 1 206 ? -8.406 54.531 28.469 1 48.28 206 ARG A O 1
ATOM 1586 N N . THR A 1 207 ? -10.469 54.375 28.219 1 46.09 207 THR A N 1
ATOM 1587 C CA . THR A 1 207 ? -10.703 55.75 28.547 1 46.09 207 THR A CA 1
ATOM 1588 C C . THR A 1 207 ? -10.375 56.031 30.016 1 46.09 207 THR A C 1
ATOM 1590 O O . THR A 1 207 ? -10.859 55.312 30.906 1 46.0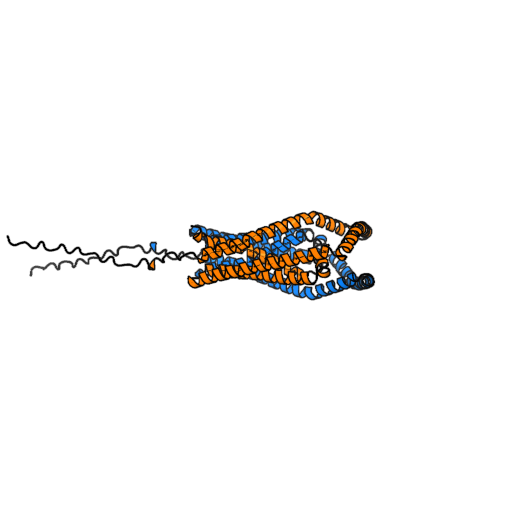9 207 THR A O 1
ATOM 1593 N N . PRO A 1 208 ? -9.242 56.562 30.344 1 45.22 208 PRO A N 1
ATOM 1594 C CA . PRO A 1 208 ? -8.984 56.906 31.734 1 45.22 208 PRO A CA 1
ATOM 1595 C C . PRO A 1 208 ? -10.18 57.625 32.375 1 45.22 208 PRO A C 1
ATOM 1597 O O . PRO A 1 208 ? -10.766 58.531 31.797 1 45.22 208 PRO A O 1
ATOM 1600 N N . LEU A 1 209 ? -11.133 56.906 32.969 1 44.03 209 LEU A N 1
ATOM 1601 C CA . LEU A 1 209 ? -12.148 57.562 33.781 1 44.03 209 LEU A CA 1
ATOM 1602 C C . LEU A 1 209 ? -11.523 58.688 34.625 1 44.03 209 LEU A C 1
ATOM 1604 O O . LEU A 1 209 ? -10.703 58.406 35.531 1 44.03 209 LEU A O 1
ATOM 1608 N N . TYR A 1 210 ? -11.219 59.875 34.031 1 41.88 210 TYR A N 1
ATOM 1609 C CA . TYR A 1 210 ? -10.961 61.062 34.844 1 41.88 210 TYR A CA 1
ATOM 1610 C C . TYR A 1 210 ? -12.016 61.25 35.906 1 41.88 210 TYR A C 1
ATOM 1612 O O . TYR A 1 210 ? -13.195 61.438 35.625 1 41.88 210 TYR A O 1
ATOM 1620 N N . ARG A 1 211 ? -12 60.469 37.031 1 45.62 211 ARG A N 1
ATOM 1621 C CA . ARG A 1 211 ? -12.797 60.812 38.188 1 45.62 211 ARG A CA 1
ATOM 1622 C C . ARG A 1 211 ? -12.734 62.312 38.469 1 45.62 211 ARG A C 1
ATOM 1624 O O . ARG A 1 211 ? -11.664 62.844 38.781 1 45.62 211 ARG A O 1
ATOM 1631 N N . GLN A 1 212 ? -13.555 63.094 37.781 1 44.09 212 GLN A N 1
ATOM 1632 C CA . GLN A 1 212 ? -13.805 64.438 38.188 1 44.09 212 GLN A CA 1
ATOM 1633 C C . GLN A 1 212 ? -14.078 64.5 39.688 1 44.09 212 GLN A C 1
ATOM 1635 O O . GLN A 1 212 ? -15 63.875 40.188 1 44.09 212 GLN A O 1
ATOM 1640 N N . LYS A 1 213 ? -13.055 64.625 40.562 1 47.34 213 LYS A N 1
ATOM 1641 C CA . LYS A 1 213 ? -13.219 65.062 41.938 1 47.34 213 LYS A CA 1
ATOM 1642 C C . LYS A 1 213 ? -14.219 66.188 42.031 1 47.34 213 LYS A C 1
ATOM 1644 O O . LYS A 1 213 ? -14.031 67.25 41.438 1 47.34 213 LYS A O 1
ATOM 1649 N N . GLY A 1 214 ? -15.578 66 42 1 43.69 214 GLY A N 1
ATOM 1650 C CA . GLY A 1 214 ? -16.656 66.875 42.344 1 43.69 214 GLY A CA 1
ATOM 1651 C C . GLY A 1 214 ? -16.312 67.875 43.438 1 43.69 214 GLY A C 1
ATOM 1652 O O . GLY A 1 214 ? -15.625 67.5 44.406 1 43.69 214 GLY A O 1
ATOM 1653 N N . GLY A 1 215 ? -16.047 69.125 43.062 1 40.75 215 GLY A N 1
ATOM 1654 C CA . GLY A 1 215 ? -15.875 70.312 43.875 1 40.75 215 GLY A CA 1
ATOM 1655 C C . GLY A 1 215 ? -16.844 70.375 45.031 1 40.75 215 GLY A C 1
ATOM 1656 O O . GLY A 1 215 ? -18.047 70.125 44.875 1 40.75 215 GLY A O 1
ATOM 1657 N N . ARG A 1 216 ? -16.453 69.812 46.25 1 44.16 216 ARG A N 1
ATOM 1658 C CA . ARG A 1 216 ? -17.156 70.062 47.5 1 44.16 216 ARG A CA 1
ATOM 1659 C C . ARG A 1 216 ? -17.656 71.5 47.531 1 44.16 216 ARG A C 1
ATOM 1661 O O . ARG A 1 216 ? -16.891 72.438 47.375 1 44.16 216 ARG A O 1
ATOM 1668 N N . ALA A 1 217 ? -18.922 71.75 47.031 1 44 217 ALA A N 1
ATOM 1669 C CA . ALA A 1 217 ? -19.688 73 47.25 1 44 217 ALA A CA 1
ATOM 1670 C C . ALA A 1 217 ? -19.516 73.5 48.688 1 44 217 ALA A C 1
ATOM 1672 O O . ALA A 1 217 ? -19.734 72.75 49.656 1 44 217 ALA A O 1
ATOM 1673 N N . LEU A 1 218 ? -18.516 74.312 48.875 1 39.84 218 LEU A N 1
ATOM 1674 C CA . LEU A 1 218 ? -18.328 75.125 50.062 1 39.84 218 LEU A CA 1
ATOM 1675 C C . LEU A 1 218 ? -19.641 75.75 50.531 1 39.84 218 LEU A C 1
ATOM 1677 O O . LEU A 1 218 ? -20.266 76.5 49.812 1 39.84 218 LEU A O 1
ATOM 1681 N N . GLU A 1 219 ? -20.547 74.875 51.031 1 36.94 219 GLU A N 1
ATOM 1682 C CA . GLU A 1 219 ? -21.719 75.438 51.688 1 36.94 219 GLU A CA 1
ATOM 1683 C C . GLU A 1 219 ? -21.344 76.562 52.625 1 36.94 219 GLU A C 1
ATOM 1685 O O . GLU A 1 219 ? -20.328 76.5 53.312 1 36.94 219 GLU A O 1
ATOM 1690 N N . PRO A 1 220 ? -21.781 77.812 52.281 1 50.19 220 PRO A N 1
ATOM 1691 C CA . PRO A 1 220 ? -21.641 79 53.125 1 50.19 220 PRO A CA 1
ATOM 1692 C C . PRO A 1 220 ? -22.016 78.75 54.594 1 50.19 220 PRO A C 1
ATOM 1694 O O . PRO A 1 220 ? -23 78 54.844 1 50.19 220 PRO A O 1
ATOM 1697 N N . GLY A 1 221 ? -21.094 78.375 55.531 1 32.59 221 GLY A N 1
ATOM 1698 C CA . GLY A 1 221 ? -21.562 78.75 56.875 1 32.59 221 GLY A CA 1
ATOM 1699 C C . GLY A 1 221 ? -22.109 80.188 56.969 1 32.59 221 GLY A C 1
ATOM 1700 O O . GLY A 1 221 ? -21.719 81 56.188 1 32.59 221 GLY A O 1
ATOM 1701 N N . MET B 1 1 ? 6.742 33.719 -1.001 1 45.06 1 MET B N 1
ATOM 1702 C CA . MET B 1 1 ? 5.473 33.031 -1.195 1 45.06 1 MET B CA 1
ATOM 1703 C C . MET B 1 1 ? 5.672 31.516 -1.169 1 45.06 1 MET B C 1
ATOM 1705 O O . MET B 1 1 ? 4.902 30.797 -0.533 1 45.06 1 MET B O 1
ATOM 1709 N N . CYS B 1 2 ? 6.805 30.938 -1.891 1 55.88 2 CYS B N 1
ATOM 1710 C CA . CYS B 1 2 ? 7.098 29.516 -2.084 1 55.88 2 CYS B CA 1
ATOM 1711 C C . CYS B 1 2 ? 7.398 28.828 -0.754 1 55.88 2 CYS B C 1
ATOM 1713 O O . CYS B 1 2 ? 6.953 27.703 -0.515 1 55.88 2 CYS B O 1
ATOM 1715 N N . SER B 1 3 ? 7.938 29.594 0.099 1 64.31 3 SER B N 1
ATOM 1716 C CA . SER B 1 3 ? 8.344 29 1.371 1 64.31 3 SER B CA 1
ATOM 1717 C C . SER B 1 3 ? 7.137 28.734 2.27 1 64.31 3 SER B C 1
ATOM 1719 O O . SER B 1 3 ? 7.152 27.812 3.082 1 64.31 3 SER B O 1
ATOM 1721 N N . ARG B 1 4 ? 6.043 29.438 1.871 1 75.19 4 ARG B N 1
ATOM 1722 C CA . ARG B 1 4 ? 4.891 29.312 2.76 1 75.19 4 ARG B CA 1
ATOM 1723 C C . ARG B 1 4 ? 4.09 28.047 2.449 1 75.19 4 ARG B C 1
ATOM 1725 O O . ARG B 1 4 ? 3.486 27.453 3.344 1 75.19 4 ARG B O 1
ATOM 1732 N N . ALA B 1 5 ? 4.273 27.625 1.221 1 86.12 5 ALA B N 1
ATOM 1733 C CA . ALA B 1 5 ? 3.445 26.484 0.8 1 86.12 5 ALA B CA 1
ATOM 1734 C C . ALA B 1 5 ? 4.207 25.172 0.928 1 86.12 5 ALA B C 1
ATOM 1736 O O . ALA B 1 5 ? 3.625 24.094 0.78 1 86.12 5 ALA B O 1
ATOM 1737 N N . ALA B 1 6 ? 5.477 25.297 1.271 1 91.06 6 ALA B N 1
ATOM 1738 C CA . ALA B 1 6 ? 6.355 24.125 1.226 1 91.06 6 ALA B CA 1
ATOM 1739 C C . ALA B 1 6 ? 5.871 23.047 2.184 1 91.06 6 ALA B C 1
ATOM 1741 O O . ALA B 1 6 ? 5.762 21.875 1.803 1 91.06 6 ALA B O 1
ATOM 1742 N N . PRO B 1 7 ? 5.473 23.422 3.33 1 89.25 7 PRO B N 1
ATOM 1743 C CA . PRO B 1 7 ? 5.023 22.359 4.242 1 89.25 7 PRO B CA 1
ATOM 1744 C C . PRO B 1 7 ? 3.719 21.703 3.789 1 89.25 7 PRO B C 1
ATOM 1746 O O . PRO B 1 7 ? 3.541 20.5 3.957 1 89.25 7 PRO B O 1
ATOM 1749 N N . ALA B 1 8 ? 2.9 22.469 3.221 1 90.56 8 ALA B N 1
ATOM 1750 C CA . ALA B 1 8 ? 1.645 21.922 2.727 1 90.56 8 ALA B CA 1
ATOM 1751 C C . ALA B 1 8 ? 1.888 20.969 1.558 1 90.56 8 ALA B C 1
ATOM 1753 O O . ALA B 1 8 ? 1.328 19.875 1.515 1 90.56 8 ALA B O 1
ATOM 1754 N N . VAL B 1 9 ? 2.668 21.406 0.686 1 93.69 9 VAL B N 1
ATOM 1755 C CA . VAL B 1 9 ? 2.984 20.578 -0.469 1 93.69 9 VAL B CA 1
ATOM 1756 C C . VAL B 1 9 ? 3.686 19.297 -0.01 1 93.69 9 VAL B C 1
ATOM 1758 O O . VAL B 1 9 ? 3.383 18.203 -0.499 1 93.69 9 VAL B O 1
ATOM 1761 N N . LEU B 1 10 ? 4.582 19.438 0.902 1 95.31 10 LEU B N 1
ATOM 1762 C CA . LEU B 1 10 ? 5.293 18.281 1.437 1 95.31 10 LEU B CA 1
ATOM 1763 C C . LEU B 1 10 ? 4.324 17.281 2.049 1 95.31 10 LEU B C 1
ATOM 1765 O O . LEU B 1 10 ? 4.484 16.078 1.875 1 95.31 10 LEU B O 1
ATOM 1769 N N . SER B 1 11 ? 3.332 17.781 2.742 1 94.31 11 SER B N 1
ATOM 1770 C CA . SER B 1 11 ? 2.346 16.891 3.348 1 94.31 11 SER B CA 1
ATOM 1771 C C . SER B 1 11 ? 1.612 16.078 2.287 1 94.31 11 SER B C 1
ATOM 1773 O O . SER B 1 11 ? 1.433 14.867 2.443 1 94.31 11 SER B O 1
ATOM 1775 N N . HIS B 1 12 ? 1.262 16.656 1.226 1 95.12 12 HIS B N 1
ATOM 1776 C CA . HIS B 1 12 ? 0.549 15.953 0.159 1 95.12 12 HIS B CA 1
ATOM 1777 C C . HIS B 1 12 ? 1.46 14.969 -0.559 1 95.12 12 HIS B C 1
ATOM 1779 O O . HIS B 1 12 ? 1.032 13.859 -0.906 1 95.12 12 HIS B O 1
ATOM 1785 N N . VAL B 1 13 ? 2.627 15.375 -0.763 1 96.19 13 VAL B N 1
ATOM 1786 C CA . VAL B 1 13 ? 3.594 14.492 -1.408 1 96.19 13 VAL B CA 1
ATOM 1787 C C . VAL B 1 13 ? 3.842 13.266 -0.53 1 96.19 13 VAL B C 1
ATOM 1789 O O . VAL B 1 13 ? 3.906 12.141 -1.028 1 96.19 13 VAL B O 1
ATOM 1792 N N . ASN B 1 14 ? 3.918 13.523 0.72 1 97.19 14 ASN B N 1
ATOM 1793 C CA . ASN B 1 14 ? 4.18 12.422 1.638 1 97.19 14 ASN B CA 1
ATOM 1794 C C . ASN B 1 14 ? 3.012 11.445 1.685 1 97.19 14 ASN B C 1
ATOM 1796 O O . ASN B 1 14 ? 3.209 10.242 1.903 1 97.19 14 ASN B O 1
ATOM 1800 N N . LEU B 1 15 ? 1.881 11.938 1.46 1 96.69 15 LEU B N 1
ATOM 1801 C CA . LEU B 1 15 ? 0.74 11.031 1.398 1 96.69 15 LEU B CA 1
ATOM 1802 C C . LEU B 1 15 ? 0.86 10.086 0.205 1 96.69 15 LEU B C 1
ATOM 1804 O O . LEU B 1 15 ? 0.615 8.883 0.332 1 96.69 15 LEU B O 1
ATOM 1808 N N . LEU B 1 16 ? 1.24 10.602 -0.87 1 96.56 16 LEU B N 1
ATOM 1809 C CA . LEU B 1 16 ? 1.437 9.773 -2.053 1 96.56 16 LEU B CA 1
ATOM 1810 C C . LEU B 1 16 ? 2.566 8.773 -1.833 1 96.56 16 LEU B C 1
ATOM 1812 O O . LEU B 1 16 ? 2.441 7.602 -2.191 1 96.56 16 LEU B O 1
ATOM 1816 N N . LEU B 1 17 ? 3.584 9.25 -1.231 1 97.56 17 LEU B N 1
ATOM 1817 C CA . LEU B 1 17 ? 4.719 8.375 -0.963 1 97.56 17 LEU B CA 1
ATOM 1818 C C . LEU B 1 17 ? 4.348 7.289 0.04 1 97.56 17 LEU B C 1
ATOM 1820 O O . LEU B 1 17 ? 4.832 6.16 -0.052 1 97.56 17 LEU B O 1
ATOM 1824 N N . THR B 1 18 ? 3.537 7.652 0.974 1 97.38 18 THR B N 1
ATOM 1825 C CA . THR B 1 18 ? 3.068 6.66 1.937 1 97.38 18 THR B CA 1
ATOM 1826 C C . THR B 1 18 ? 2.199 5.609 1.251 1 97.38 18 THR B C 1
ATOM 1828 O O . THR B 1 18 ? 2.246 4.43 1.607 1 97.38 18 THR B O 1
ATOM 1831 N N . LEU B 1 19 ? 1.422 6.078 0.312 1 96.56 19 LEU B N 1
ATOM 1832 C CA . LEU B 1 19 ? 0.658 5.137 -0.5 1 96.56 19 LEU B CA 1
ATOM 1833 C C . LEU B 1 19 ? 1.579 4.121 -1.168 1 96.56 19 LEU B C 1
ATOM 1835 O O . LEU B 1 19 ? 1.299 2.92 -1.154 1 96.56 19 LEU B O 1
ATOM 1839 N N . TYR B 1 20 ? 2.674 4.625 -1.681 1 95.62 20 TYR B N 1
ATOM 1840 C CA . TYR B 1 20 ? 3.684 3.746 -2.254 1 95.62 20 TYR B CA 1
ATOM 1841 C C . TYR B 1 20 ? 4.234 2.789 -1.203 1 95.62 20 TYR B C 1
ATOM 1843 O O . TYR B 1 20 ? 4.457 1.609 -1.483 1 95.62 20 TYR B O 1
ATOM 1851 N N . GLY B 1 21 ? 4.477 3.361 -0.064 1 96.31 21 GLY B N 1
ATOM 1852 C CA . GLY B 1 21 ? 4.965 2.521 1.02 1 96.31 21 GLY B CA 1
ATOM 1853 C C . GLY B 1 21 ? 4.055 1.344 1.316 1 96.31 21 GLY B C 1
ATOM 1854 O O . GLY B 1 21 ? 4.527 0.221 1.501 1 96.31 21 GLY B O 1
ATOM 1855 N N . GLY B 1 22 ? 2.779 1.558 1.309 1 95.62 22 GLY B N 1
ATOM 1856 C CA . GLY B 1 22 ? 1.827 0.479 1.52 1 95.62 22 GLY B CA 1
ATOM 1857 C C . GLY B 1 22 ? 1.858 -0.567 0.422 1 95.62 22 GLY B C 1
ATOM 1858 O O . GLY B 1 22 ? 1.775 -1.767 0.697 1 95.62 22 GLY B O 1
ATOM 1859 N N . ALA B 1 23 ? 1.917 -0.075 -0.733 1 94.5 23 ALA B N 1
ATOM 1860 C CA . ALA B 1 23 ? 1.997 -0.989 -1.87 1 94.5 23 ALA B CA 1
ATOM 1861 C C . ALA B 1 23 ? 3.254 -1.851 -1.793 1 94.5 23 ALA B C 1
ATOM 1863 O O . ALA B 1 23 ? 3.211 -3.051 -2.078 1 94.5 23 ALA B O 1
ATOM 1864 N N . LEU B 1 24 ? 4.355 -1.233 -1.352 1 93.81 24 LEU B N 1
ATOM 1865 C CA . LEU B 1 24 ? 5.617 -1.957 -1.229 1 93.81 24 LEU B CA 1
ATOM 1866 C C . LEU B 1 24 ? 5.531 -3.018 -0.136 1 93.81 24 LEU B C 1
ATOM 1868 O O . LEU B 1 24 ? 5.977 -4.148 -0.328 1 93.81 24 LEU B O 1
ATOM 1872 N N . LEU B 1 25 ? 4.938 -2.668 0.925 1 93.06 25 LEU B N 1
ATOM 1873 C CA . LEU B 1 25 ? 4.82 -3.609 2.031 1 93.06 25 LEU B CA 1
ATOM 1874 C C . LEU B 1 25 ? 3.896 -4.766 1.664 1 93.06 25 LEU B C 1
ATOM 1876 O O . LEU B 1 25 ? 4.172 -5.918 2.01 1 93.06 25 LEU B O 1
ATOM 1880 N N . ALA B 1 26 ? 2.844 -4.426 0.955 1 89.56 26 ALA B N 1
ATOM 1881 C CA . ALA B 1 26 ? 1.949 -5.484 0.497 1 89.56 26 ALA B CA 1
ATOM 1882 C C . ALA B 1 26 ? 2.66 -6.422 -0.476 1 89.56 26 ALA B C 1
ATOM 1884 O O . ALA B 1 26 ? 2.479 -7.641 -0.42 1 89.56 26 ALA B O 1
ATOM 1885 N N . THR B 1 27 ? 3.412 -5.832 -1.3 1 86.56 27 THR B N 1
ATOM 1886 C CA . THR B 1 27 ? 4.16 -6.633 -2.262 1 86.56 27 THR B CA 1
ATOM 1887 C C . THR B 1 27 ? 5.195 -7.504 -1.553 1 86.56 27 THR B C 1
ATOM 1889 O O . THR B 1 27 ? 5.359 -8.68 -1.885 1 86.56 27 THR B O 1
ATOM 1892 N N . ALA B 1 28 ? 5.863 -6.977 -0.587 1 87.88 28 ALA B N 1
ATOM 1893 C CA . ALA B 1 28 ? 6.848 -7.73 0.185 1 87.88 28 ALA B CA 1
ATOM 1894 C C . ALA B 1 28 ? 6.188 -8.891 0.932 1 87.88 28 ALA B C 1
ATOM 1896 O O . ALA B 1 28 ? 6.742 -9.992 0.995 1 87.88 28 ALA B O 1
ATOM 1897 N N . ALA B 1 29 ? 5.078 -8.617 1.467 1 84 29 ALA B N 1
ATOM 1898 C CA . ALA B 1 29 ? 4.348 -9.664 2.178 1 84 29 ALA B CA 1
ATOM 1899 C C . ALA B 1 29 ? 3.973 -10.805 1.236 1 84 29 ALA B C 1
ATOM 1901 O O . ALA B 1 29 ? 4.059 -11.977 1.61 1 84 29 ALA B O 1
ATOM 1902 N N . ARG B 1 30 ? 3.676 -10.469 0.103 1 80.44 30 ARG B N 1
ATOM 1903 C CA . ARG B 1 30 ? 3.334 -11.492 -0.877 1 80.44 30 ARG B CA 1
ATOM 1904 C C . ARG B 1 30 ? 4.562 -12.297 -1.28 1 80.44 30 ARG B C 1
ATOM 1906 O O . ARG B 1 30 ? 4.477 -13.508 -1.494 1 80.44 30 ARG B O 1
ATOM 1913 N N . LEU B 1 31 ? 5.57 -11.57 -1.458 1 78.06 31 LEU B N 1
ATOM 1914 C CA . LEU B 1 31 ? 6.797 -12.266 -1.817 1 78.06 31 LEU B CA 1
ATOM 1915 C C . LEU B 1 31 ? 7.199 -13.258 -0.731 1 78.06 31 LEU B C 1
ATOM 1917 O O . LEU B 1 31 ? 7.781 -14.305 -1.025 1 78.06 31 LEU B O 1
ATOM 1921 N N . LYS B 1 32 ? 6.789 -12.984 0.393 1 76.69 32 LYS B N 1
ATOM 1922 C CA . LYS B 1 32 ? 7.156 -13.859 1.501 1 76.69 32 LYS B CA 1
ATOM 1923 C C . LYS B 1 32 ? 6.125 -14.969 1.689 1 76.69 32 LYS B C 1
ATOM 1925 O O . LYS B 1 32 ? 6.48 -16.125 1.949 1 76.69 32 LYS B O 1
ATOM 1930 N N . TRP B 1 33 ? 4.852 -14.594 1.406 1 69.06 33 TRP B N 1
ATOM 1931 C CA . TRP B 1 33 ? 3.82 -15.508 1.893 1 69.06 33 TRP B CA 1
ATOM 1932 C C . TRP B 1 33 ? 3.102 -16.188 0.731 1 69.06 33 TRP B C 1
ATOM 1934 O O . TRP B 1 33 ? 2.359 -17.141 0.931 1 69.06 33 TRP B O 1
ATOM 1944 N N . ASP B 1 34 ? 3.299 -15.727 -0.494 1 61.06 34 ASP B N 1
ATOM 1945 C CA . ASP B 1 34 ? 2.602 -16.344 -1.616 1 61.06 34 ASP B CA 1
ATOM 1946 C C . ASP B 1 34 ? 3.586 -17.031 -2.562 1 61.06 34 ASP B C 1
ATOM 1948 O O . ASP B 1 34 ? 4.137 -16.391 -3.463 1 61.06 34 ASP B O 1
ATOM 1952 N N . PRO B 1 35 ? 3.771 -18.203 -2.305 1 56.16 35 PRO B N 1
ATOM 1953 C CA . PRO B 1 35 ? 4.746 -18.922 -3.127 1 56.16 35 PRO B CA 1
ATOM 1954 C C . PRO B 1 35 ? 4.301 -19.062 -4.578 1 56.16 35 PRO B C 1
ATOM 1956 O O . PRO B 1 35 ? 5.133 -19.25 -5.473 1 56.16 35 PRO B O 1
ATOM 1959 N N . SER B 1 36 ? 3.016 -19.094 -4.777 1 53.22 36 SER B N 1
ATOM 1960 C CA . SER B 1 36 ? 2.516 -19.375 -6.125 1 53.22 36 SER B CA 1
ATOM 1961 C C . SER B 1 36 ? 2.889 -18.234 -7.082 1 53.22 36 SER B C 1
ATOM 1963 O O . SER B 1 36 ? 3.02 -18.469 -8.289 1 53.22 36 SER B O 1
ATOM 1965 N N . THR B 1 37 ? 3.025 -17.125 -6.523 1 51.81 37 THR B N 1
ATOM 1966 C CA . THR B 1 37 ? 3.135 -15.977 -7.422 1 51.81 37 THR B CA 1
ATOM 1967 C C . THR B 1 37 ? 4.547 -15.859 -7.98 1 51.81 37 THR B C 1
ATOM 1969 O O . THR B 1 37 ? 4.734 -15.469 -9.133 1 51.81 37 THR B O 1
ATOM 1972 N N . TYR B 1 38 ? 5.43 -16.281 -7.113 1 58.47 38 TYR B N 1
ATOM 1973 C CA . TYR B 1 38 ? 6.75 -15.867 -7.578 1 58.47 38 TYR B CA 1
ATOM 1974 C C . TYR B 1 38 ? 7.727 -17.047 -7.57 1 58.47 38 TYR B C 1
ATOM 1976 O O . TYR B 1 38 ? 8.922 -16.859 -7.355 1 58.47 38 TYR B O 1
ATOM 1984 N N . VAL B 1 39 ? 7.137 -18.141 -7.941 1 57.53 39 VAL B N 1
ATOM 1985 C CA . VAL B 1 39 ? 7.949 -19.344 -7.875 1 57.53 39 VAL B CA 1
ATOM 1986 C C . VAL B 1 39 ? 9.078 -19.266 -8.898 1 57.53 39 VAL B C 1
ATOM 1988 O O . VAL B 1 39 ? 10.227 -19.594 -8.586 1 57.53 39 VAL B O 1
ATOM 1991 N N . VAL B 1 40 ? 8.734 -18.828 -10.023 1 59.97 40 VAL B N 1
ATOM 1992 C CA . VAL B 1 40 ? 9.727 -18.797 -11.094 1 59.97 40 VAL B CA 1
ATOM 1993 C C . VAL B 1 40 ? 10.867 -17.844 -10.719 1 59.97 40 VAL B C 1
ATOM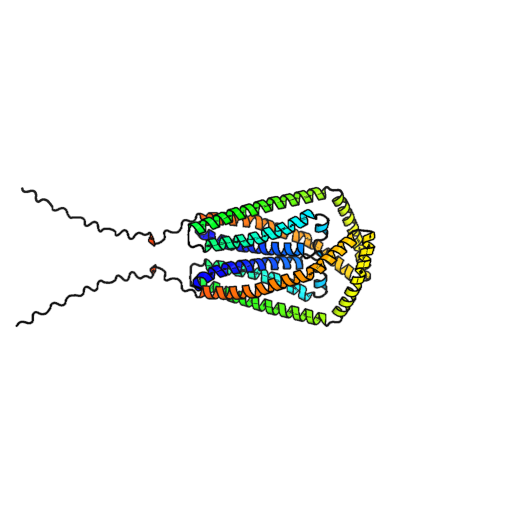 1995 O O . VAL B 1 40 ? 12.039 -18.203 -10.836 1 59.97 40 VAL B O 1
ATOM 1998 N N . LEU B 1 41 ? 10.484 -16.766 -10.156 1 65.44 41 LEU B N 1
ATOM 1999 C CA . LEU B 1 41 ? 11.5 -15.773 -9.805 1 65.44 41 LEU B CA 1
ATOM 2000 C C . LEU B 1 41 ? 12.312 -16.234 -8.602 1 65.44 41 LEU B C 1
ATOM 2002 O O . LEU B 1 41 ? 13.523 -15.984 -8.531 1 65.44 41 LEU B O 1
ATOM 2006 N N . ARG B 1 42 ? 11.695 -16.891 -7.789 1 70 42 ARG B N 1
ATOM 2007 C CA . ARG B 1 42 ? 12.352 -17.359 -6.574 1 70 42 ARG B CA 1
ATOM 2008 C C . ARG B 1 42 ? 13.375 -18.453 -6.887 1 70 42 ARG B C 1
ATOM 2010 O O . ARG B 1 42 ? 14.414 -18.547 -6.227 1 70 42 ARG B O 1
ATOM 2017 N N . GLU B 1 43 ? 13.062 -19.188 -7.957 1 67 43 GLU B N 1
ATOM 2018 C CA . GLU B 1 43 ? 13.961 -20.281 -8.305 1 67 43 GLU B CA 1
ATOM 2019 C C . GLU B 1 43 ? 15.094 -19.812 -9.203 1 67 43 GLU B C 1
ATOM 2021 O O . GLU B 1 43 ? 16.234 -20.25 -9.062 1 67 43 GLU B O 1
ATOM 2026 N N . LEU B 1 44 ? 14.805 -18.922 -10.07 1 67.44 44 LEU B N 1
ATOM 2027 C CA . LEU B 1 44 ? 15.797 -18.469 -11.031 1 67.44 44 LEU B CA 1
ATOM 2028 C C . LEU B 1 44 ? 16.766 -17.469 -10.391 1 67.44 44 LEU B C 1
ATOM 2030 O O . LEU B 1 44 ? 17.953 -17.484 -10.688 1 67.44 44 LEU B O 1
ATOM 2034 N N . PHE B 1 45 ? 16.156 -16.656 -9.477 1 77.19 45 PHE B N 1
ATOM 2035 C CA . PHE B 1 45 ? 16.922 -15.586 -8.852 1 77.19 45 PHE B CA 1
ATOM 2036 C C . PHE B 1 45 ? 16.719 -15.578 -7.344 1 77.19 45 PHE B C 1
ATOM 2038 O O . PHE B 1 45 ? 16.172 -14.625 -6.797 1 77.19 45 PHE B O 1
ATOM 2045 N N . PRO B 1 46 ? 17.25 -16.641 -6.652 1 77.56 46 PRO B N 1
ATOM 2046 C CA . PRO B 1 46 ? 16.953 -16.75 -5.223 1 77.56 46 PRO B CA 1
ATOM 2047 C C . PRO B 1 46 ? 17.516 -15.578 -4.414 1 77.56 46 PRO B C 1
ATOM 2049 O O . PRO B 1 46 ? 16.828 -15.047 -3.537 1 77.56 46 PRO B O 1
ATOM 2052 N N . ALA B 1 47 ? 18.719 -15.188 -4.719 1 83.56 47 ALA B N 1
ATOM 2053 C CA . ALA B 1 47 ? 19.328 -14.094 -3.967 1 83.56 47 ALA B CA 1
ATOM 2054 C C . ALA B 1 47 ? 18.609 -12.773 -4.238 1 83.56 47 ALA B C 1
ATOM 2056 O O . ALA B 1 47 ? 18.359 -12 -3.318 1 83.56 47 ALA B O 1
ATOM 2057 N N . GLU B 1 48 ? 18.328 -12.586 -5.508 1 84.5 48 GLU B N 1
ATOM 2058 C CA . GLU B 1 48 ? 17.641 -11.359 -5.895 1 84.5 48 GLU B CA 1
ATOM 2059 C C . GLU B 1 48 ? 16.234 -11.305 -5.297 1 84.5 48 GLU B C 1
ATOM 2061 O O . GLU B 1 48 ? 15.758 -10.242 -4.914 1 84.5 48 GLU B O 1
ATOM 2066 N N . TYR B 1 49 ? 15.656 -12.43 -5.215 1 83.31 49 TYR B N 1
ATOM 2067 C CA . TYR B 1 49 ? 14.32 -12.523 -4.648 1 83.31 49 TYR B CA 1
ATOM 2068 C C . TYR B 1 49 ? 14.32 -12.125 -3.176 1 83.31 49 TYR B C 1
ATOM 2070 O O . TYR B 1 49 ? 13.5 -11.32 -2.74 1 83.31 49 TYR B O 1
ATOM 2078 N N . ARG B 1 50 ? 15.266 -12.641 -2.438 1 84.56 50 ARG B N 1
ATOM 2079 C CA . ARG B 1 50 ? 15.367 -12.336 -1.015 1 84.56 50 ARG B CA 1
ATOM 2080 C C . ARG B 1 50 ? 15.727 -10.867 -0.798 1 84.56 50 ARG B C 1
ATOM 2082 O O . ARG B 1 50 ? 15.18 -10.211 0.097 1 84.56 50 ARG B O 1
ATOM 2089 N N . ALA B 1 51 ? 16.594 -10.445 -1.62 1 88.81 51 ALA B N 1
ATOM 2090 C CA . ALA B 1 51 ? 17 -9.047 -1.525 1 88.81 51 ALA B CA 1
ATOM 2091 C C . ALA B 1 51 ? 15.82 -8.117 -1.821 1 88.81 51 ALA B C 1
ATOM 2093 O O . ALA B 1 51 ? 15.664 -7.082 -1.172 1 88.81 51 ALA B O 1
ATOM 2094 N N . ALA B 1 52 ? 15.023 -8.516 -2.734 1 88.94 52 ALA B N 1
ATOM 2095 C CA . ALA B 1 52 ? 13.852 -7.707 -3.082 1 88.94 52 ALA B CA 1
ATOM 2096 C C . ALA B 1 52 ? 12.859 -7.66 -1.93 1 88.94 52 ALA B C 1
ATOM 2098 O O . ALA B 1 52 ? 12.328 -6.598 -1.604 1 88.94 52 ALA B O 1
ATOM 2099 N N . ALA B 1 53 ? 12.609 -8.781 -1.308 1 87.56 53 ALA B N 1
ATOM 2100 C CA . ALA B 1 53 ? 11.688 -8.836 -0.18 1 87.56 53 ALA B CA 1
ATOM 2101 C C . ALA B 1 53 ? 12.141 -7.918 0.949 1 87.56 53 ALA B C 1
ATOM 2103 O O . ALA B 1 53 ? 11.336 -7.164 1.503 1 87.56 53 ALA B O 1
ATOM 2104 N N . VAL B 1 54 ? 13.391 -7.965 1.224 1 91.12 54 VAL B N 1
ATOM 2105 C CA . VAL B 1 54 ? 13.938 -7.156 2.309 1 91.12 54 VAL B CA 1
ATOM 2106 C C . VAL B 1 54 ? 13.922 -5.684 1.917 1 91.12 54 VAL B C 1
ATOM 2108 O O . VAL B 1 54 ? 13.531 -4.824 2.717 1 91.12 54 VAL B O 1
ATOM 2111 N N . SER B 1 55 ? 14.297 -5.43 0.69 1 93.19 55 SER B N 1
ATOM 2112 C CA . SER B 1 55 ? 14.375 -4.051 0.219 1 93.19 55 SER B CA 1
ATOM 2113 C C . SER B 1 55 ? 13 -3.4 0.181 1 93.19 55 SER B C 1
ATOM 2115 O O . SER B 1 55 ? 12.844 -2.242 0.572 1 93.19 55 SER B O 1
ATOM 2117 N N . LEU B 1 56 ? 12.031 -4.16 -0.288 1 93.75 56 LEU B N 1
ATOM 2118 C CA . LEU B 1 56 ? 10.672 -3.625 -0.356 1 93.75 56 LEU B CA 1
ATOM 2119 C C . LEU B 1 56 ? 10.125 -3.365 1.042 1 93.75 56 LEU B C 1
ATOM 2121 O O . LEU B 1 56 ? 9.477 -2.34 1.278 1 93.75 56 LEU B O 1
ATOM 2125 N N . THR B 1 57 ? 10.406 -4.262 1.958 1 93.81 57 THR B N 1
ATOM 2126 C CA . THR B 1 57 ? 9.977 -4.082 3.34 1 93.81 57 THR B CA 1
ATOM 2127 C C . THR B 1 57 ? 10.617 -2.842 3.949 1 93.81 57 THR B C 1
ATOM 2129 O O . THR B 1 57 ? 9.93 -2.008 4.543 1 93.81 57 THR B O 1
ATOM 2132 N N . GLY B 1 58 ? 11.883 -2.787 3.766 1 95.5 58 GLY B N 1
ATOM 2133 C CA . GLY B 1 58 ? 12.617 -1.654 4.312 1 95.5 58 GLY B CA 1
ATOM 2134 C C . GLY B 1 58 ? 12.188 -0.326 3.715 1 95.5 58 GLY B C 1
ATOM 2135 O O . GLY B 1 58 ? 11.977 0.648 4.441 1 95.5 58 GLY B O 1
ATOM 2136 N N . ALA B 1 59 ? 12.094 -0.286 2.402 1 95.88 59 ALA B N 1
ATOM 2137 C CA . ALA B 1 59 ? 11.695 0.939 1.711 1 95.88 59 ALA B CA 1
ATOM 2138 C C . ALA B 1 59 ? 10.297 1.376 2.131 1 95.88 59 ALA B C 1
ATOM 2140 O O . ALA B 1 59 ? 10.055 2.557 2.393 1 95.88 59 ALA B O 1
ATOM 2141 N N . GLY B 1 60 ? 9.375 0.379 2.174 1 96.25 60 GLY B N 1
ATOM 2142 C CA . GLY B 1 60 ? 8.023 0.699 2.594 1 96.25 60 GLY B CA 1
ATOM 2143 C C . GLY B 1 60 ? 7.949 1.243 4.008 1 96.25 60 GLY B C 1
ATOM 2144 O O . GLY B 1 60 ? 7.273 2.242 4.262 1 96.25 60 GLY B O 1
ATOM 2145 N N . ALA B 1 61 ? 8.617 0.667 4.914 1 96.44 61 ALA B N 1
ATOM 2146 C CA . ALA B 1 61 ? 8.641 1.109 6.305 1 96.44 61 ALA B CA 1
ATOM 2147 C C . ALA B 1 61 ? 9.273 2.49 6.434 1 96.44 61 ALA B C 1
ATOM 2149 O O . ALA B 1 61 ? 8.789 3.34 7.184 1 96.44 61 ALA B O 1
ATOM 2150 N N . LEU B 1 62 ? 10.305 2.643 5.695 1 97 62 LEU B N 1
ATOM 2151 C CA . LEU B 1 62 ? 11.023 3.912 5.777 1 97 62 LEU B CA 1
ATOM 2152 C C . LEU B 1 62 ? 10.164 5.051 5.23 1 97 62 LEU B C 1
ATOM 2154 O O . LEU B 1 62 ? 10.172 6.156 5.777 1 97 62 LEU B O 1
ATOM 2158 N N . LEU B 1 63 ? 9.477 4.773 4.164 1 97.5 63 LEU B N 1
ATOM 2159 C CA . LEU B 1 63 ? 8.594 5.801 3.619 1 97.5 63 LEU B CA 1
ATOM 2160 C C . LEU B 1 63 ? 7.531 6.203 4.641 1 97.5 63 LEU B C 1
ATOM 2162 O O . LEU B 1 63 ? 7.188 7.379 4.75 1 97.5 63 LEU B O 1
ATOM 2166 N N . LEU B 1 64 ? 7.051 5.219 5.371 1 96.81 64 LEU B N 1
ATOM 2167 C CA . LEU B 1 64 ? 6.086 5.52 6.426 1 96.81 64 LEU B CA 1
ATOM 2168 C C . LEU B 1 64 ? 6.734 6.344 7.531 1 96.81 64 LEU B C 1
ATOM 2170 O O . LEU B 1 64 ? 6.18 7.359 7.957 1 96.81 64 LEU B O 1
ATOM 2174 N N . LEU B 1 65 ? 7.84 5.949 7.945 1 96.88 65 LEU B N 1
ATOM 2175 C CA . LEU B 1 65 ? 8.539 6.637 9.023 1 96.88 65 LEU B CA 1
ATOM 2176 C C . LEU B 1 65 ? 8.883 8.07 8.625 1 96.88 65 LEU B C 1
ATOM 2178 O O . LEU B 1 65 ? 8.734 8.992 9.43 1 96.88 65 LEU B O 1
ATOM 2182 N N . LEU B 1 66 ? 9.336 8.227 7.449 1 98.06 66 LEU B N 1
ATOM 2183 C CA . LEU B 1 66 ? 9.688 9.555 6.961 1 98.06 66 LEU B CA 1
ATOM 2184 C C . LEU B 1 66 ? 8.461 10.469 6.934 1 98.06 66 LEU B C 1
ATOM 2186 O O . LEU B 1 66 ? 8.547 11.641 7.297 1 98.06 66 LEU B O 1
ATOM 2190 N N . ALA B 1 67 ? 7.352 9.898 6.508 1 96.94 67 ALA B N 1
ATOM 2191 C CA . ALA B 1 67 ? 6.125 10.695 6.508 1 96.94 67 ALA B CA 1
ATOM 2192 C C . ALA B 1 67 ? 5.75 11.125 7.922 1 96.94 67 ALA B C 1
ATOM 2194 O O . ALA B 1 67 ? 5.309 12.258 8.133 1 96.94 67 ALA B O 1
ATOM 2195 N N . HIS B 1 68 ? 5.945 10.281 8.859 1 96.06 68 HIS B N 1
ATOM 2196 C CA . HIS B 1 68 ? 5.688 10.633 10.25 1 96.06 68 HIS B CA 1
ATOM 2197 C C . HIS B 1 68 ? 6.664 11.703 10.742 1 96.06 68 HIS B C 1
ATOM 2199 O O . HIS B 1 68 ? 6.285 12.594 11.5 1 96.06 68 HIS B O 1
ATOM 2205 N N . LEU B 1 69 ? 7.848 11.578 10.305 1 95.69 69 LEU B N 1
ATOM 2206 C CA . LEU B 1 69 ? 8.852 12.57 10.664 1 95.69 69 LEU B CA 1
ATOM 2207 C C . LEU B 1 69 ? 8.477 13.945 10.125 1 95.69 69 LEU B C 1
ATOM 2209 O O . LEU B 1 69 ? 8.57 14.945 10.844 1 95.69 69 LEU B O 1
ATOM 2213 N N . ALA B 1 70 ? 8.094 14 8.93 1 95.69 70 ALA B N 1
ATOM 2214 C CA . ALA B 1 70 ? 7.668 15.258 8.328 1 95.69 70 ALA B CA 1
ATOM 2215 C C . ALA B 1 70 ? 6.465 15.844 9.062 1 95.69 70 ALA B C 1
ATOM 2217 O O . ALA B 1 70 ? 6.395 17.047 9.289 1 95.69 70 ALA B O 1
ATOM 2218 N N . ALA B 1 71 ? 5.547 14.961 9.383 1 93.38 71 ALA B N 1
ATOM 2219 C CA . ALA B 1 71 ? 4.375 15.414 10.133 1 93.38 71 ALA B CA 1
ATOM 2220 C C . ALA B 1 71 ? 4.777 15.961 11.5 1 93.38 71 ALA B C 1
ATOM 2222 O O . ALA B 1 71 ? 4.242 16.984 11.945 1 93.38 71 ALA B O 1
ATOM 2223 N N . ALA B 1 72 ? 5.684 15.32 12.117 1 92.69 72 ALA B N 1
ATOM 2224 C CA . ALA B 1 72 ? 6.176 15.789 13.406 1 92.69 72 ALA B CA 1
ATOM 2225 C C . ALA B 1 72 ? 6.855 17.156 13.273 1 92.69 72 ALA B C 1
ATOM 2227 O O . ALA B 1 72 ? 6.699 18.016 14.141 1 92.69 72 ALA B O 1
ATOM 2228 N N . ALA B 1 73 ? 7.598 17.312 12.273 1 92.62 73 ALA B N 1
ATOM 2229 C CA . ALA B 1 73 ? 8.258 18.594 12.023 1 92.62 73 ALA B CA 1
ATOM 2230 C C . ALA B 1 73 ? 7.234 19.703 11.867 1 92.62 73 ALA B C 1
ATOM 2232 O O . ALA B 1 73 ? 7.43 20.812 12.383 1 92.62 73 ALA B O 1
ATOM 2233 N N . HIS B 1 74 ? 6.207 19.391 11.172 1 87.62 74 HIS B N 1
ATOM 2234 C CA . HIS B 1 74 ? 5.152 20.359 10.93 1 87.62 74 HIS B CA 1
ATOM 2235 C C . HIS B 1 74 ? 4.512 20.812 12.242 1 87.62 74 HIS B C 1
ATOM 2237 O O . HIS B 1 74 ? 4.109 21.969 12.375 1 87.62 74 HIS B O 1
ATOM 2243 N N . HIS B 1 75 ? 4.457 19.938 13.172 1 85.62 75 HIS B N 1
ATOM 2244 C CA . HIS B 1 75 ? 3.748 20.25 14.414 1 85.62 75 HIS B CA 1
ATOM 2245 C C . HIS B 1 75 ? 4.719 20.641 15.523 1 85.62 75 HIS B C 1
ATOM 2247 O O . HIS B 1 75 ? 4.305 20.891 16.656 1 85.62 75 HIS B O 1
ATOM 2253 N N . ALA B 1 76 ? 5.965 20.766 15.125 1 88.44 76 ALA B N 1
ATOM 2254 C CA . ALA B 1 76 ? 6.969 21.141 16.109 1 88.44 76 ALA B CA 1
ATOM 2255 C C . ALA B 1 76 ? 6.82 22.609 16.516 1 88.44 76 ALA B C 1
ATOM 2257 O O . ALA B 1 76 ? 6.594 23.469 15.664 1 88.44 76 ALA B O 1
ATOM 2258 N N . GLN B 1 77 ? 6.945 22.922 17.75 1 83.5 77 GLN B N 1
ATOM 2259 C CA . GLN B 1 77 ? 6.773 24.281 18.266 1 83.5 77 GLN B CA 1
ATOM 2260 C C . GLN B 1 77 ? 8.078 25.062 18.188 1 83.5 77 GLN B C 1
ATOM 2262 O O . GLN B 1 77 ? 8.07 26.25 17.875 1 83.5 77 GLN B O 1
ATOM 2267 N N . ARG B 1 78 ? 9.227 24.406 18.484 1 89.75 78 ARG B N 1
ATOM 2268 C CA . ARG B 1 78 ? 10.523 25.062 18.484 1 89.75 78 ARG B CA 1
ATOM 2269 C C . ARG B 1 78 ? 11.125 25.094 17.078 1 89.75 78 ARG B C 1
ATOM 2271 O O . ARG B 1 78 ? 11.133 24.078 16.375 1 89.75 78 ARG B O 1
ATOM 2278 N N . ASP B 1 79 ? 11.602 26.188 16.781 1 89.12 79 ASP B N 1
ATOM 2279 C CA . ASP B 1 79 ? 12.164 26.375 15.445 1 89.12 79 ASP B CA 1
ATOM 2280 C C . ASP B 1 79 ? 13.344 25.438 15.211 1 89.12 79 ASP B C 1
ATOM 2282 O O . ASP B 1 79 ? 13.477 24.859 14.133 1 89.12 79 ASP B O 1
ATOM 2286 N N . TYR B 1 80 ? 14.148 25.359 16.172 1 90.44 80 TYR B N 1
ATOM 2287 C CA . TYR B 1 80 ? 15.32 24.516 16.031 1 90.44 80 TYR B CA 1
ATOM 2288 C C . TYR B 1 80 ? 14.914 23.062 15.789 1 90.44 80 TYR B C 1
ATOM 2290 O O . TYR B 1 80 ? 15.461 22.406 14.898 1 90.44 80 TYR B O 1
ATOM 2298 N N . THR B 1 81 ? 13.969 22.516 16.516 1 91.75 81 THR B N 1
ATOM 2299 C CA . THR B 1 81 ? 13.492 21.156 16.375 1 91.75 81 THR B CA 1
ATOM 2300 C C . THR B 1 81 ? 12.859 20.938 15 1 91.75 81 THR B C 1
ATOM 2302 O O . THR B 1 81 ? 13.094 19.922 14.352 1 91.75 81 THR B O 1
ATOM 2305 N N . ARG B 1 82 ? 12.141 21.859 14.633 1 93.19 82 ARG B N 1
ATOM 2306 C CA . ARG B 1 82 ? 11.492 21.797 13.328 1 93.19 82 ARG B CA 1
ATOM 2307 C C . ARG B 1 82 ? 12.523 21.672 12.211 1 93.19 82 ARG B C 1
ATOM 2309 O O . ARG B 1 82 ? 12.422 20.797 11.359 1 93.19 82 ARG B O 1
ATOM 2316 N N . ARG B 1 83 ? 13.516 22.5 12.258 1 93.62 83 ARG B N 1
ATOM 2317 C CA . ARG B 1 83 ? 14.547 22.5 11.227 1 93.62 83 ARG B CA 1
ATOM 2318 C C . ARG B 1 83 ? 15.328 21.203 11.234 1 93.62 83 ARG B C 1
ATOM 2320 O O . ARG B 1 83 ? 15.594 20.625 10.18 1 93.62 83 ARG B O 1
ATOM 2327 N N . LEU B 1 84 ? 15.602 20.766 12.367 1 94.75 84 LEU B N 1
ATOM 2328 C CA . LEU B 1 84 ? 16.359 19.531 12.492 1 94.75 84 LEU B CA 1
ATOM 2329 C C . LEU B 1 84 ? 15.578 18.359 11.906 1 94.75 84 LEU B C 1
ATOM 2331 O O . LEU B 1 84 ? 16.156 17.516 11.211 1 94.75 84 LEU B O 1
ATOM 2335 N N . LEU B 1 85 ? 14.359 18.312 12.188 1 96.56 85 LEU B N 1
ATOM 2336 C CA . LEU B 1 85 ? 13.531 17.219 11.695 1 96.56 85 LEU B CA 1
ATOM 2337 C C . LEU B 1 85 ? 13.422 17.266 10.172 1 96.56 85 LEU B C 1
ATOM 2339 O O . LEU B 1 85 ? 13.484 16.219 9.516 1 96.56 85 LEU B O 1
ATOM 2343 N N . TYR B 1 86 ? 13.305 18.422 9.633 1 96 86 TYR B N 1
ATOM 2344 C CA . TYR B 1 86 ? 13.227 18.547 8.18 1 96 86 TYR B CA 1
ATOM 2345 C C . TYR B 1 86 ? 14.547 18.156 7.527 1 96 86 TYR B C 1
ATOM 2347 O O . TYR B 1 86 ? 14.57 17.484 6.496 1 96 86 TYR B O 1
ATOM 2355 N N . TYR B 1 87 ? 15.641 18.531 8.102 1 96.06 87 TYR B N 1
ATOM 2356 C CA . TYR B 1 87 ? 16.938 18.156 7.559 1 96.06 87 TYR B CA 1
ATOM 2357 C C . TYR B 1 87 ? 17.156 16.656 7.656 1 96.06 87 TYR B C 1
ATOM 2359 O O . TYR B 1 87 ? 17.719 16.031 6.738 1 96.06 87 TYR B O 1
ATOM 2367 N N . THR B 1 88 ? 16.766 16.109 8.75 1 97.25 88 THR B N 1
ATOM 2368 C CA . THR B 1 88 ? 16.875 14.664 8.906 1 97.25 88 THR B CA 1
ATOM 2369 C C . THR B 1 88 ? 16.016 13.945 7.859 1 97.25 88 THR B C 1
ATOM 2371 O O . THR B 1 88 ? 16.453 12.953 7.27 1 97.25 88 THR B O 1
ATOM 2374 N N . TYR B 1 89 ? 14.828 14.469 7.684 1 98 89 TYR B N 1
ATOM 2375 C CA . TYR B 1 89 ? 13.945 13.938 6.645 1 98 89 TYR B CA 1
ATOM 2376 C C . TYR B 1 89 ? 14.625 13.977 5.281 1 98 89 TYR B C 1
ATOM 2378 O O . TYR B 1 89 ? 14.633 12.977 4.559 1 98 89 TYR B O 1
ATOM 2386 N N . ALA B 1 90 ? 15.172 15.086 4.934 1 97.31 90 ALA B N 1
ATOM 2387 C CA . ALA B 1 90 ? 15.789 15.258 3.623 1 97.31 90 ALA B CA 1
ATOM 2388 C C . ALA B 1 90 ? 16.969 14.305 3.445 1 97.31 90 ALA B C 1
ATOM 2390 O O . ALA B 1 90 ? 17.125 13.688 2.391 1 97.31 90 ALA B O 1
ATOM 2391 N N . LEU B 1 91 ? 17.719 14.18 4.457 1 97.5 91 LEU B N 1
ATOM 2392 C CA . LEU B 1 91 ? 18.891 13.297 4.406 1 97.5 91 LEU B CA 1
ATOM 2393 C C . LEU B 1 91 ? 18.469 11.844 4.219 1 97.5 91 LEU B C 1
ATOM 2395 O O . LEU B 1 91 ? 18.984 11.156 3.336 1 97.5 91 LEU B O 1
ATOM 2399 N N . LEU B 1 92 ? 17.547 11.43 5.023 1 98 92 LEU B N 1
ATOM 2400 C CA . LEU B 1 92 ? 17.125 10.031 4.988 1 98 92 LEU B CA 1
ATOM 2401 C C . LEU B 1 92 ? 16.406 9.711 3.68 1 98 92 LEU B C 1
ATOM 2403 O O . LEU B 1 92 ? 16.547 8.617 3.143 1 98 92 LEU B O 1
ATOM 2407 N N . MET B 1 93 ? 15.625 10.602 3.184 1 98.12 93 MET B N 1
ATOM 2408 C CA . MET B 1 93 ? 14.969 10.406 1.893 1 98.12 93 MET B CA 1
ATOM 2409 C C . MET B 1 93 ? 15.992 10.297 0.772 1 98.12 93 MET B C 1
ATOM 2411 O O . MET B 1 93 ? 15.852 9.469 -0.13 1 98.12 93 MET B O 1
ATOM 2415 N N . THR B 1 94 ? 17 11.133 0.829 1 97.31 94 THR B N 1
ATOM 2416 C CA . THR B 1 94 ? 18.062 11.07 -0.17 1 97.31 94 THR B CA 1
ATOM 2417 C C . THR B 1 94 ? 18.797 9.727 -0.11 1 97.31 94 THR B C 1
ATOM 2419 O O . THR B 1 94 ? 19.062 9.117 -1.146 1 97.31 94 THR B O 1
ATOM 2422 N N . LEU B 1 95 ? 19.031 9.305 1.095 1 97.19 95 LEU B N 1
ATOM 2423 C CA . LEU B 1 95 ? 19.688 8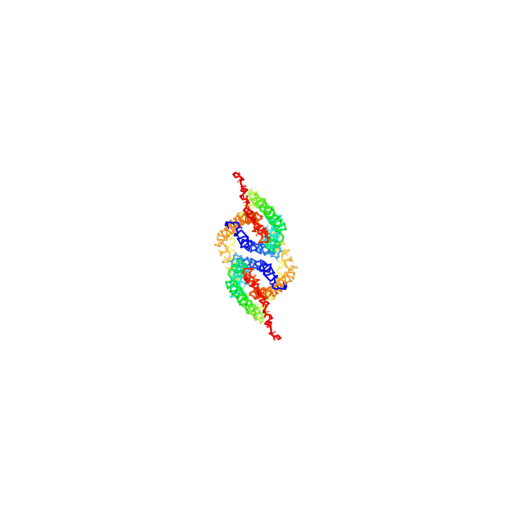.008 1.265 1 97.19 95 LEU B CA 1
ATOM 2424 C C . LEU B 1 95 ? 18.797 6.887 0.73 1 97.19 95 LEU B C 1
ATOM 2426 O O . LEU B 1 95 ? 19.297 5.926 0.136 1 97.19 95 LEU B O 1
ATOM 2430 N N . LEU B 1 96 ? 17.547 6.965 0.968 1 97.12 96 LEU B N 1
ATOM 2431 C CA . LEU B 1 96 ? 16.625 5.977 0.438 1 97.12 96 LEU B CA 1
ATOM 2432 C C . LEU B 1 96 ? 16.641 5.969 -1.087 1 97.12 96 LEU B C 1
ATOM 2434 O O . LEU B 1 96 ? 16.688 4.902 -1.705 1 97.12 96 LEU B O 1
ATOM 2438 N N . MET B 1 97 ? 16.656 7.137 -1.679 1 96.25 97 MET B N 1
ATOM 2439 C CA . MET B 1 97 ? 16.688 7.258 -3.133 1 96.25 97 MET B CA 1
ATOM 2440 C C . MET B 1 97 ? 17.953 6.629 -3.705 1 96.25 97 MET B C 1
ATOM 2442 O O . MET B 1 97 ? 17.906 5.887 -4.688 1 96.25 97 MET B O 1
ATOM 2446 N N . VAL B 1 98 ? 19.062 6.883 -3.096 1 95.44 98 VAL B N 1
ATOM 2447 C CA . VAL B 1 98 ? 20.328 6.32 -3.539 1 95.44 98 VAL B CA 1
ATOM 2448 C C . VAL B 1 98 ? 20.297 4.801 -3.393 1 95.44 98 VAL B C 1
ATOM 2450 O O . VAL B 1 98 ? 20.734 4.078 -4.289 1 95.44 98 VAL B O 1
ATOM 2453 N N . GLY B 1 99 ? 19.812 4.344 -2.27 1 94.5 99 GLY B N 1
ATOM 2454 C CA . GLY B 1 99 ? 19.688 2.91 -2.068 1 94.5 99 GLY B CA 1
ATOM 2455 C C . GLY B 1 99 ? 18.812 2.24 -3.115 1 94.5 99 GLY B C 1
ATOM 2456 O O . GLY B 1 99 ? 19.141 1.157 -3.604 1 94.5 99 GLY B O 1
ATOM 2457 N N . GLU B 1 100 ? 17.734 2.877 -3.428 1 93.56 100 GLU B N 1
ATOM 2458 C CA . GLU B 1 100 ? 16.828 2.344 -4.449 1 93.56 100 GLU B CA 1
ATOM 2459 C C . GLU B 1 100 ? 17.516 2.285 -5.809 1 93.56 100 GLU B C 1
ATOM 2461 O O . GLU B 1 100 ? 17.344 1.317 -6.555 1 93.56 100 GLU B O 1
ATOM 2466 N N . LEU B 1 101 ? 18.234 3.316 -6.121 1 90.75 101 LEU B N 1
ATOM 2467 C CA . LEU B 1 101 ? 18.938 3.367 -7.398 1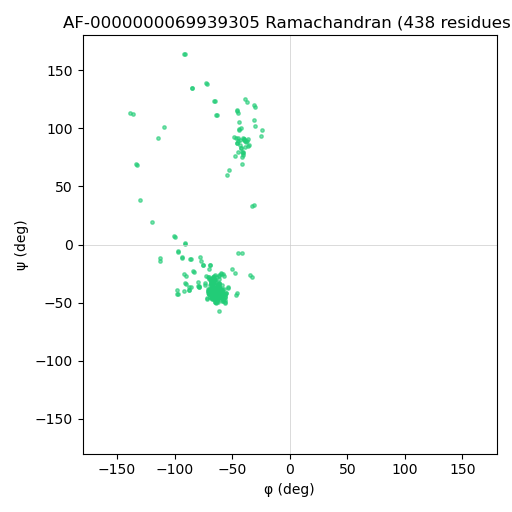 90.75 101 LEU B CA 1
ATOM 2468 C C . LEU B 1 101 ? 20.016 2.287 -7.469 1 90.75 101 LEU B C 1
ATOM 2470 O O . LEU B 1 101 ? 20.156 1.613 -8.492 1 90.75 101 LEU B O 1
ATOM 2474 N N . VAL B 1 102 ? 20.734 2.131 -6.402 1 93.06 102 VAL B N 1
ATOM 2475 C CA . VAL B 1 102 ? 21.781 1.119 -6.34 1 93.06 102 VAL B CA 1
ATOM 2476 C C . VAL B 1 102 ? 21.172 -0.272 -6.465 1 93.06 102 VAL B C 1
ATOM 2478 O O . VAL B 1 102 ? 21.656 -1.105 -7.234 1 93.06 102 VAL B O 1
ATOM 2481 N N . PHE B 1 103 ? 20.125 -0.493 -5.77 1 93.06 103 PHE B N 1
ATOM 2482 C CA . PHE B 1 103 ? 19.438 -1.783 -5.809 1 93.06 103 PHE B CA 1
ATOM 2483 C C . PHE B 1 103 ? 18.859 -2.049 -7.195 1 93.06 103 PHE B C 1
ATOM 2485 O O . PHE B 1 103 ? 19.016 -3.146 -7.734 1 93.06 103 PHE B O 1
ATOM 2492 N N . GLY B 1 104 ? 18.172 -1.091 -7.676 1 87.06 104 GLY B N 1
ATOM 2493 C CA . GLY B 1 104 ? 17.609 -1.236 -9.008 1 87.06 104 GLY B CA 1
ATOM 2494 C C . GLY B 1 104 ? 18.641 -1.536 -10.07 1 87.06 104 GLY B C 1
ATOM 2495 O O . GLY B 1 104 ? 18.438 -2.387 -10.938 1 87.06 104 GLY B O 1
ATOM 2496 N N . THR B 1 105 ? 19.734 -0.815 -10.031 1 90.62 105 THR B N 1
ATOM 2497 C CA . THR B 1 105 ? 20.828 -1.044 -10.984 1 90.62 105 THR B CA 1
ATOM 2498 C C . THR B 1 105 ? 21.406 -2.443 -10.805 1 90.62 105 THR B C 1
ATOM 2500 O O . THR B 1 105 ? 21.656 -3.145 -11.789 1 90.62 105 THR B O 1
ATOM 2503 N N . TRP B 1 106 ? 21.609 -2.791 -9.586 1 91.56 106 TRP B N 1
ATOM 2504 C CA . TRP B 1 106 ? 22.109 -4.133 -9.297 1 91.56 106 TRP B CA 1
ATOM 2505 C C . TRP B 1 106 ? 21.172 -5.195 -9.852 1 91.56 106 TRP B C 1
ATOM 2507 O O . TRP B 1 106 ? 21.609 -6.145 -10.508 1 91.56 106 TRP B O 1
ATOM 2517 N N . LEU B 1 107 ? 19.953 -5.07 -9.633 1 88.69 107 LEU B N 1
ATOM 2518 C CA . LEU B 1 107 ? 18.969 -6.023 -10.148 1 88.69 107 LEU B CA 1
ATOM 2519 C C . LEU B 1 107 ? 19 -6.07 -11.672 1 88.69 107 LEU B C 1
ATOM 2521 O O . LEU B 1 107 ? 18.938 -7.148 -12.266 1 88.69 107 LEU B O 1
ATOM 2525 N N . ALA B 1 108 ? 19.047 -4.953 -12.266 1 83.31 108 ALA B N 1
ATOM 2526 C CA . ALA B 1 108 ? 19.078 -4.875 -13.719 1 83.31 108 ALA B CA 1
ATOM 2527 C C . ALA B 1 108 ? 20.312 -5.586 -14.281 1 83.31 108 ALA B C 1
ATOM 2529 O O . ALA B 1 108 ? 20.203 -6.316 -15.273 1 83.31 108 ALA B O 1
ATOM 2530 N N . LEU B 1 109 ? 21.422 -5.398 -13.68 1 88.75 109 LEU B N 1
ATOM 2531 C CA . LEU B 1 109 ? 22.656 -6.035 -14.117 1 88.75 109 LEU B CA 1
ATOM 2532 C C . LEU B 1 109 ? 22.578 -7.547 -13.961 1 88.75 109 LEU B C 1
ATOM 2534 O O . LEU B 1 109 ? 23.078 -8.289 -14.812 1 88.75 109 LEU B O 1
ATOM 2538 N N . GLN B 1 110 ? 21.922 -7.984 -12.883 1 85.81 110 GLN B N 1
ATOM 2539 C CA . GLN B 1 110 ? 21.75 -9.422 -12.68 1 85.81 110 GLN B CA 1
ATOM 2540 C C . GLN B 1 110 ? 20.844 -10.023 -13.75 1 85.81 110 GLN B C 1
ATOM 2542 O O . GLN B 1 110 ? 21.094 -11.133 -14.227 1 85.81 110 GLN B O 1
ATOM 2547 N N . VAL B 1 111 ? 19.844 -9.344 -14.102 1 80.88 111 VAL B N 1
ATOM 2548 C CA . VAL B 1 111 ? 18.922 -9.82 -15.133 1 80.88 111 VAL B CA 1
ATOM 2549 C C . VAL B 1 111 ? 19.641 -9.867 -16.484 1 80.88 111 VAL B C 1
ATOM 2551 O O . VAL B 1 111 ? 19.5 -10.836 -17.234 1 80.88 111 VAL B O 1
ATOM 2554 N N . VAL B 1 112 ? 20.391 -8.836 -16.812 1 82.62 112 VAL B N 1
ATOM 2555 C CA . VAL B 1 112 ? 21.125 -8.781 -18.062 1 82.62 112 VAL B CA 1
ATOM 2556 C C . VAL B 1 112 ? 22.141 -9.914 -18.125 1 82.62 112 VAL B C 1
ATOM 2558 O O . VAL B 1 112 ? 22.297 -10.57 -19.156 1 82.62 112 VAL B O 1
ATOM 2561 N N . ALA B 1 113 ? 22.781 -10.148 -17.078 1 84.44 113 ALA B N 1
ATOM 2562 C CA . ALA B 1 113 ? 23.734 -11.242 -16.984 1 84.44 113 ALA B CA 1
ATOM 2563 C C . ALA B 1 113 ? 23.047 -12.594 -17.203 1 84.44 113 ALA B C 1
ATOM 2565 O O . ALA B 1 113 ? 23.594 -13.477 -17.859 1 84.44 113 ALA B O 1
ATOM 2566 N N . TRP B 1 114 ? 21.859 -12.695 -16.609 1 80.25 114 TRP B N 1
ATOM 2567 C CA . TRP B 1 114 ? 21.109 -13.93 -16.75 1 80.25 114 TRP B CA 1
ATOM 2568 C C . TRP B 1 114 ? 20.625 -14.102 -18.188 1 80.25 114 TRP B C 1
ATOM 2570 O O . TRP B 1 114 ? 20.625 -15.219 -18.719 1 80.25 114 TRP B O 1
ATOM 2580 N N . LEU B 1 115 ? 20.203 -13.055 -18.828 1 78.44 115 LEU B N 1
ATOM 2581 C CA . LEU B 1 115 ? 19.734 -13.117 -20.203 1 78.44 115 LEU B CA 1
ATOM 2582 C C . LEU B 1 115 ? 20.844 -13.586 -21.125 1 78.44 115 LEU B C 1
ATOM 2584 O O . LEU B 1 115 ? 20.562 -14.211 -22.156 1 78.44 115 LEU B O 1
ATOM 2588 N N . ASP B 1 116 ? 22.031 -13.383 -20.812 1 78.88 116 ASP B N 1
ATOM 2589 C CA . ASP B 1 116 ? 23.188 -13.781 -21.625 1 78.88 116 ASP B CA 1
ATOM 2590 C C . ASP B 1 116 ? 23.672 -15.172 -21.234 1 78.88 116 ASP B C 1
ATOM 2592 O O . ASP B 1 116 ? 24.578 -15.719 -21.875 1 78.88 116 ASP B O 1
ATOM 2596 N N . SER B 1 117 ? 23.016 -15.734 -20.344 1 75.62 117 SER B N 1
ATOM 2597 C CA . SER B 1 117 ? 23.453 -17.031 -19.844 1 75.62 117 SER B CA 1
ATOM 2598 C C . SER B 1 117 ? 22.797 -18.172 -20.625 1 75.62 117 SER B C 1
ATOM 2600 O O . SER B 1 117 ? 21.875 -17.953 -21.406 1 75.62 117 SER B O 1
ATOM 2602 N N . GLU B 1 118 ? 23.391 -19.375 -20.453 1 71.88 118 GLU B N 1
ATOM 2603 C CA . GLU B 1 118 ? 22.891 -20.578 -21.109 1 71.88 118 GLU B CA 1
ATOM 2604 C C . GLU B 1 118 ? 21.5 -20.938 -20.594 1 71.88 118 GLU B C 1
ATOM 2606 O O . GLU B 1 118 ? 20.656 -21.422 -21.344 1 71.88 118 GLU B O 1
ATOM 2611 N N . ALA B 1 119 ? 21.234 -20.531 -19.391 1 64.62 119 ALA B N 1
ATOM 2612 C CA . ALA B 1 119 ? 19.938 -20.844 -18.766 1 64.62 119 ALA B CA 1
ATOM 2613 C C . ALA B 1 119 ? 18.812 -20.094 -19.453 1 64.62 119 ALA B C 1
ATOM 2615 O O . ALA B 1 119 ? 17.719 -20.641 -19.641 1 64.62 119 ALA B O 1
ATOM 2616 N N . ALA B 1 120 ? 19.094 -18.906 -19.734 1 66.62 120 ALA B N 1
ATOM 2617 C CA . ALA B 1 120 ? 18.094 -18.109 -20.438 1 66.62 120 ALA B CA 1
ATOM 2618 C C . ALA B 1 120 ? 17.797 -18.703 -21.812 1 66.62 120 ALA B C 1
ATOM 2620 O O . ALA B 1 120 ? 16.656 -18.719 -22.266 1 66.62 120 ALA B O 1
ATOM 2621 N N . GLN B 1 121 ? 18.812 -19.172 -22.375 1 64.06 121 GLN B N 1
ATOM 2622 C CA . GLN B 1 121 ? 18.641 -19.797 -23.672 1 64.06 121 GLN B CA 1
ATOM 2623 C C . GLN B 1 121 ? 17.797 -21.062 -23.562 1 64.06 121 GLN B C 1
ATOM 2625 O O . GLN B 1 121 ? 16.906 -21.297 -24.391 1 64.06 121 GLN B O 1
ATOM 2630 N N . GLN B 1 122 ? 18.031 -21.719 -22.516 1 60.41 122 GLN B N 1
ATOM 2631 C CA . GLN B 1 122 ? 17.266 -22.953 -22.281 1 60.41 122 GLN B CA 1
ATOM 2632 C C . GLN B 1 122 ? 15.805 -22.641 -21.984 1 60.41 122 GLN B C 1
ATOM 2634 O O . GLN B 1 122 ? 14.906 -23.344 -22.453 1 60.41 122 GLN B O 1
ATOM 2639 N N . MET B 1 123 ? 15.641 -21.625 -21.219 1 61.69 123 MET B N 1
ATOM 2640 C CA . MET B 1 123 ? 14.273 -21.234 -20.906 1 61.69 123 MET B CA 1
ATOM 2641 C C . MET B 1 123 ? 13.555 -20.719 -22.141 1 61.69 123 MET B C 1
ATOM 2643 O O . MET B 1 123 ? 12.367 -20.984 -22.328 1 61.69 123 MET B O 1
ATOM 2647 N N . GLY B 1 124 ? 14.25 -19.938 -22.859 1 57.25 124 GLY B N 1
ATOM 2648 C CA . GLY B 1 124 ? 13.688 -19.516 -24.125 1 57.25 124 GLY B CA 1
ATOM 2649 C C . GLY B 1 124 ? 13.25 -20.688 -25 1 57.25 124 GLY B C 1
ATOM 2650 O O . GLY B 1 124 ? 12.172 -20.656 -25.594 1 57.25 124 GLY B O 1
ATOM 2651 N N . GLU B 1 125 ? 14.047 -21.703 -24.922 1 54.94 125 GLU B N 1
ATOM 2652 C CA . GLU B 1 125 ? 13.711 -22.906 -25.672 1 54.94 125 GLU B CA 1
ATOM 2653 C C . GLU B 1 125 ? 12.5 -23.609 -25.078 1 54.94 125 GLU B C 1
ATOM 2655 O O . GLU B 1 125 ? 11.633 -24.109 -25.797 1 54.94 125 GLU B O 1
ATOM 2660 N N . ALA B 1 126 ? 12.492 -23.594 -23.797 1 52.72 126 ALA B N 1
ATOM 2661 C CA . ALA B 1 126 ? 11.375 -24.219 -23.094 1 52.72 126 ALA B CA 1
ATOM 2662 C C . ALA B 1 126 ? 10.07 -23.453 -23.344 1 52.72 126 ALA B C 1
ATOM 2664 O O . ALA B 1 126 ? 9.016 -24.062 -23.516 1 52.72 126 ALA B O 1
ATOM 2665 N N . LEU B 1 127 ? 10.164 -22.172 -23.25 1 55.22 127 LEU B N 1
ATOM 2666 C CA . LEU B 1 127 ? 8.992 -21.344 -23.531 1 55.22 127 LEU B CA 1
ATOM 2667 C C . LEU B 1 127 ? 8.523 -21.531 -24.969 1 55.22 127 LEU B C 1
ATOM 2669 O O . LEU B 1 127 ? 7.324 -21.531 -25.234 1 55.22 127 LEU B O 1
ATOM 2673 N N . GLU B 1 128 ? 9.477 -21.734 -25.75 1 51.5 128 GLU B N 1
ATOM 2674 C CA . GLU B 1 128 ? 9.117 -22.062 -27.125 1 51.5 128 GLU B CA 1
ATOM 2675 C C . GLU B 1 128 ? 8.414 -23.422 -27.203 1 51.5 128 GLU B C 1
ATOM 2677 O O . GLU B 1 128 ? 7.461 -23.594 -27.969 1 51.5 128 GLU B O 1
ATOM 2682 N N . LEU B 1 129 ? 8.828 -24.219 -26.266 1 45.62 129 LEU B N 1
ATOM 2683 C CA . LEU B 1 129 ? 8.18 -25.516 -26.203 1 45.62 129 LEU B CA 1
ATOM 2684 C C . LEU B 1 129 ? 6.812 -25.422 -25.531 1 45.62 129 LEU B C 1
ATOM 2686 O O . LEU B 1 129 ? 5.883 -26.141 -25.906 1 45.62 129 LEU B O 1
ATOM 2690 N N . SER B 1 130 ? 6.711 -24.594 -24.562 1 47.78 130 SER B N 1
ATOM 2691 C CA . SER B 1 130 ? 5.438 -24.328 -23.906 1 47.78 130 SER B CA 1
ATOM 2692 C C . SER B 1 130 ? 4.395 -23.828 -24.891 1 47.78 130 SER B C 1
ATOM 2694 O O . SER B 1 130 ? 3.205 -24.125 -24.75 1 47.78 130 SER B O 1
ATOM 2696 N N . GLU B 1 131 ? 4.773 -23.016 -25.734 1 48.47 131 GLU B N 1
ATOM 2697 C CA . GLU B 1 131 ? 3.863 -22.719 -26.844 1 48.47 131 GLU B CA 1
ATOM 2698 C C . GLU B 1 131 ? 3.303 -23.984 -27.453 1 48.47 131 GLU B C 1
ATOM 2700 O O . GLU B 1 131 ? 2.158 -24.016 -27.922 1 48.47 131 GLU B O 1
ATOM 2705 N N . HIS B 1 132 ? 4.137 -25.031 -27.219 1 42.34 132 HIS B N 1
ATOM 2706 C CA . HIS B 1 132 ? 3.654 -26.328 -27.688 1 42.34 132 HIS B CA 1
ATOM 2707 C C . HIS B 1 132 ? 2.85 -27.047 -26.609 1 42.34 132 HIS B C 1
ATOM 2709 O O . HIS B 1 132 ? 2.029 -27.922 -26.906 1 42.34 132 HIS B O 1
ATOM 2715 N N . LEU B 1 133 ? 3.186 -26.719 -25.375 1 43.47 133 LEU B N 1
ATOM 2716 C CA . LEU B 1 133 ? 2.438 -27.312 -24.266 1 43.47 133 LEU B CA 1
ATOM 2717 C C . LEU B 1 133 ? 1.008 -26.781 -24.234 1 43.47 133 LEU B C 1
ATOM 2719 O O . LEU B 1 133 ? 0.088 -27.484 -23.812 1 43.47 133 LEU B O 1
ATOM 2723 N N . ARG B 1 134 ? 0.732 -25.625 -24.609 1 52.12 134 ARG B N 1
ATOM 2724 C CA . ARG B 1 134 ? -0.621 -25.094 -24.719 1 52.12 134 ARG B CA 1
ATOM 2725 C C . ARG B 1 134 ? -1.547 -26.078 -25.422 1 52.12 134 ARG B C 1
ATOM 2727 O O . ARG B 1 134 ? -2.66 -26.328 -24.953 1 52.12 134 ARG B O 1
ATOM 2734 N N . PRO B 1 135 ? -1.023 -26.625 -26.406 1 44.5 135 PRO B N 1
ATOM 2735 C CA . PRO B 1 135 ? -1.893 -27.641 -27 1 44.5 135 PRO B CA 1
ATOM 2736 C C . PRO B 1 135 ? -2.135 -28.828 -26.078 1 44.5 135 PRO B C 1
ATOM 2738 O O . PRO B 1 135 ? -3.227 -29.406 -26.078 1 44.5 135 PRO B O 1
ATOM 2741 N N . ILE B 1 136 ? -1.173 -29.219 -25.234 1 40.41 136 ILE B N 1
ATOM 2742 C CA . ILE B 1 136 ? -1.37 -30.344 -24.328 1 40.41 136 ILE B CA 1
ATOM 2743 C C . ILE B 1 136 ? -2.336 -29.938 -23.219 1 40.41 136 ILE B C 1
ATOM 2745 O O . ILE B 1 136 ? -3.211 -30.719 -22.828 1 40.41 136 ILE B O 1
ATOM 2749 N N . LEU B 1 137 ? -2.113 -28.844 -22.672 1 44.38 137 LEU B N 1
ATOM 2750 C CA . LEU B 1 137 ? -3.072 -28.375 -21.688 1 44.38 137 LEU B CA 1
ATOM 2751 C C . LEU B 1 137 ? -4.469 -28.266 -22.281 1 44.38 137 LEU B C 1
ATOM 2753 O O . LEU B 1 137 ? -5.461 -28.594 -21.625 1 44.38 137 LEU B O 1
ATOM 2757 N N . ARG B 1 138 ? -4.512 -27.828 -23.531 1 46.38 138 ARG B N 1
ATOM 2758 C CA . ARG B 1 138 ? -5.773 -27.844 -24.266 1 46.38 138 ARG B CA 1
ATOM 2759 C C . ARG B 1 138 ? -6.305 -29.266 -24.391 1 46.38 138 ARG B C 1
ATOM 2761 O O . ARG B 1 138 ? -7.512 -29.5 -24.297 1 46.38 138 ARG B O 1
ATOM 2768 N N . TYR B 1 139 ? -5.336 -30.078 -24.609 1 40.5 139 TYR B N 1
ATOM 2769 C CA . TYR B 1 139 ? -5.758 -31.469 -24.672 1 40.5 139 TYR B CA 1
ATOM 2770 C C . TYR B 1 139 ? -6.246 -31.969 -23.312 1 40.5 139 TYR B C 1
ATOM 2772 O O . TYR B 1 139 ? -7.273 -32.656 -23.234 1 40.5 139 TYR B O 1
ATOM 2780 N N . LEU B 1 140 ? -5.57 -31.688 -22.328 1 40.25 140 LEU B N 1
ATOM 2781 C CA . LEU B 1 140 ? -5.996 -32.094 -21 1 40.25 140 LEU B CA 1
ATOM 2782 C C . LEU B 1 140 ? -7.27 -31.375 -20.578 1 40.25 140 LEU B C 1
ATOM 2784 O O . LEU B 1 140 ? -8.07 -31.906 -19.797 1 40.25 140 LEU B O 1
ATOM 2788 N N . ALA B 1 141 ? -7.465 -30.234 -21.078 1 43.69 141 ALA B N 1
ATOM 2789 C CA . ALA B 1 141 ? -8.711 -29.5 -20.891 1 43.69 141 ALA B CA 1
ATOM 2790 C C . ALA B 1 141 ? -9.906 -30.312 -21.391 1 43.69 141 ALA B C 1
ATOM 2792 O O . ALA B 1 141 ? -11.047 -30.047 -21 1 43.69 141 ALA B O 1
ATOM 2793 N N . ARG B 1 142 ? -9.648 -31.094 -22.25 1 42.31 142 ARG B N 1
ATOM 2794 C CA . ARG B 1 142 ? -10.727 -31.984 -22.703 1 42.31 142 ARG B CA 1
ATOM 2795 C C . ARG B 1 142 ? -11.258 -32.812 -21.531 1 42.31 142 ARG B C 1
ATOM 2797 O O . ARG B 1 142 ? -12.43 -33.219 -21.531 1 42.31 142 ARG B O 1
ATOM 2804 N N . TRP B 1 143 ? -10.508 -33.188 -20.656 1 39.62 143 TRP B N 1
ATOM 2805 C CA . TRP B 1 143 ? -10.969 -34 -19.547 1 39.62 143 TRP B CA 1
ATOM 2806 C C . TRP B 1 143 ? -11.391 -33.125 -18.359 1 39.62 143 TRP B C 1
ATOM 2808 O O . TRP B 1 143 ? -12.312 -33.469 -17.625 1 39.62 143 TRP B O 1
ATOM 2818 N N . HIS B 1 144 ? -10.734 -32.094 -18.031 1 42.38 144 HIS B N 1
ATOM 2819 C CA . HIS B 1 144 ? -11.148 -31.172 -16.984 1 42.38 144 HIS B CA 1
ATOM 2820 C C . HIS B 1 144 ? -10.961 -29.734 -17.422 1 42.38 144 HIS B C 1
ATOM 2822 O O . HIS B 1 144 ? -9.922 -29.375 -17.984 1 42.38 144 HIS B O 1
ATOM 2828 N N . PRO B 1 145 ? -12.125 -29.016 -17.609 1 47.16 145 PRO B N 1
ATOM 2829 C CA . PRO B 1 145 ? -12.195 -27.656 -18.125 1 47.16 145 PRO B CA 1
ATOM 2830 C C . PRO B 1 145 ? -11.109 -26.75 -17.547 1 47.16 145 PRO B C 1
ATOM 2832 O O . PRO B 1 145 ? -10.93 -25.625 -18.016 1 47.16 145 PRO B O 1
ATOM 2835 N N . LEU B 1 146 ? -10.461 -27.266 -16.656 1 46.94 146 LEU B N 1
ATOM 2836 C CA . LEU B 1 146 ? -9.453 -26.484 -15.945 1 46.94 146 LEU B CA 1
ATOM 2837 C C . LEU B 1 146 ? -8.344 -26.047 -16.891 1 46.94 146 LEU B C 1
ATOM 2839 O O . LEU B 1 146 ? -7.895 -24.891 -16.844 1 46.94 146 LEU B O 1
ATOM 2843 N N . PRO B 1 147 ? -8.008 -26.984 -17.812 1 47.28 147 PRO B N 1
ATOM 2844 C CA . PRO B 1 147 ? -6.906 -26.562 -18.688 1 47.28 147 PRO B CA 1
ATOM 2845 C C . PRO B 1 147 ? -7.297 -25.406 -19.594 1 47.28 147 PRO B C 1
ATOM 2847 O O . PRO B 1 147 ? -6.484 -24.516 -19.859 1 47.28 147 PRO B O 1
ATOM 2850 N N . ASP B 1 148 ? -8.492 -25.406 -20.156 1 50.78 148 ASP B N 1
ATOM 2851 C CA . ASP B 1 148 ? -8.953 -24.297 -21 1 50.78 148 ASP B CA 1
ATOM 2852 C C . ASP B 1 148 ? -8.969 -22.984 -20.219 1 50.78 148 ASP B C 1
ATOM 2854 O O . ASP B 1 148 ? -8.57 -21.938 -20.75 1 50.78 148 ASP B O 1
ATOM 2858 N N . ARG B 1 149 ? -9.422 -23.203 -19.062 1 57.66 149 ARG B N 1
ATOM 2859 C CA . ARG B 1 149 ? -9.516 -22 -18.234 1 57.66 149 ARG B CA 1
ATOM 2860 C C . ARG B 1 149 ? -8.141 -21.453 -17.906 1 57.66 149 ARG B C 1
ATOM 2862 O O . ARG B 1 149 ? -7.934 -20.234 -17.891 1 57.66 149 ARG B O 1
ATOM 2869 N N . ILE B 1 150 ? -7.27 -22.375 -17.781 1 52.78 150 ILE B N 1
ATOM 2870 C CA . ILE B 1 150 ? -5.895 -21.953 -17.516 1 52.78 150 ILE B CA 1
ATOM 2871 C C . ILE B 1 150 ? -5.32 -21.281 -18.766 1 52.78 150 ILE B C 1
ATOM 2873 O O . ILE B 1 150 ? -4.621 -20.266 -18.656 1 52.78 150 ILE B O 1
ATOM 2877 N N . ASP B 1 151 ? -5.695 -21.875 -19.906 1 54.97 151 ASP B N 1
ATOM 2878 C CA . ASP B 1 151 ? -5.219 -21.266 -21.141 1 54.97 151 ASP B CA 1
ATOM 2879 C C . ASP B 1 151 ? -5.766 -19.859 -21.312 1 54.97 151 ASP B C 1
ATOM 2881 O O . ASP B 1 151 ? -5.047 -18.953 -21.75 1 54.97 151 ASP B O 1
ATOM 2885 N N . GLU B 1 152 ? -6.996 -19.75 -21.047 1 60.72 152 GLU B N 1
ATOM 2886 C CA . GLU B 1 152 ? -7.605 -18.438 -21.141 1 60.72 152 GLU B CA 1
ATOM 2887 C C . GLU B 1 152 ? -6.949 -17.453 -20.156 1 60.72 152 GLU B C 1
ATOM 2889 O O . GLU B 1 152 ? -6.719 -16.297 -20.5 1 60.72 152 GLU B O 1
ATOM 2894 N N . LEU B 1 153 ? -6.648 -18.031 -19.094 1 59.59 153 LEU B N 1
ATOM 2895 C CA . LEU B 1 153 ? -6.02 -17.188 -18.078 1 59.59 153 LEU B CA 1
ATOM 2896 C C . LEU B 1 153 ? -4.617 -16.781 -18.516 1 59.59 153 LEU B C 1
ATOM 2898 O O . LEU B 1 153 ? -4.207 -15.641 -18.297 1 59.59 153 LEU B O 1
ATOM 2902 N N . ILE B 1 154 ? -3.979 -17.719 -19.078 1 56.47 154 ILE B N 1
ATOM 2903 C CA . ILE B 1 154 ? -2.633 -17.422 -19.562 1 56.47 154 ILE B CA 1
ATOM 2904 C C . ILE B 1 154 ? -2.703 -16.391 -20.688 1 56.47 154 ILE B C 1
ATOM 2906 O O . ILE B 1 154 ? -1.899 -15.453 -20.734 1 56.47 154 ILE B O 1
ATOM 2910 N N . ALA B 1 155 ? -3.662 -16.562 -21.516 1 62.62 155 ALA B N 1
ATOM 2911 C CA . ALA B 1 155 ? -3.834 -15.617 -22.609 1 62.62 155 ALA B CA 1
ATOM 2912 C C . ALA B 1 155 ? -4.172 -14.227 -22.094 1 62.62 155 ALA B C 1
ATOM 2914 O O . ALA B 1 155 ? -3.662 -13.219 -22.609 1 62.62 155 ALA B O 1
ATOM 2915 N N . GLU B 1 156 ? -4.992 -14.141 -21.125 1 63.66 156 GLU B N 1
ATOM 2916 C CA . GLU B 1 156 ? -5.348 -12.859 -20.516 1 63.66 156 GLU B CA 1
ATOM 2917 C C . GLU B 1 156 ? -4.137 -12.211 -19.859 1 63.66 156 GLU B C 1
ATOM 2919 O O . GLU B 1 156 ? -3.934 -11 -19.984 1 63.66 156 GLU B O 1
ATOM 2924 N N . ALA B 1 157 ? -3.412 -13.055 -19.25 1 61.62 157 ALA B N 1
ATOM 2925 C CA . ALA B 1 157 ? -2.217 -12.531 -18.594 1 61.62 157 ALA B CA 1
ATOM 2926 C C . ALA B 1 157 ? -1.223 -11.984 -19.609 1 61.62 157 ALA B C 1
ATOM 2928 O O . ALA B 1 157 ? -0.582 -10.961 -19.359 1 61.62 157 ALA B O 1
ATOM 2929 N N . GLN B 1 158 ? -1.108 -12.672 -20.688 1 64.56 158 GLN B N 1
ATOM 2930 C CA . GLN B 1 158 ? -0.19 -12.234 -21.734 1 64.56 158 GLN B CA 1
ATOM 2931 C C . GLN B 1 158 ? -0.674 -10.938 -22.375 1 64.56 158 GLN B C 1
ATOM 2933 O O . GLN B 1 158 ? 0.131 -10.07 -22.719 1 64.56 158 GLN B O 1
ATOM 2938 N N . ALA B 1 159 ? -1.91 -10.828 -22.5 1 68.56 159 ALA B N 1
ATOM 2939 C CA . ALA B 1 159 ? -2.475 -9.625 -23.094 1 68.56 159 ALA B CA 1
ATOM 2940 C C . ALA B 1 159 ? -2.309 -8.422 -22.156 1 68.56 159 ALA B C 1
ATOM 2942 O O . ALA B 1 159 ? -2.143 -7.289 -22.625 1 68.56 159 ALA B O 1
ATOM 2943 N N . ASP B 1 160 ? -2.264 -8.727 -20.938 1 70.12 160 ASP B N 1
ATOM 2944 C CA . ASP B 1 160 ? -2.217 -7.645 -19.953 1 70.12 160 ASP B CA 1
ATOM 2945 C C . ASP B 1 160 ? -0.777 -7.312 -19.562 1 70.12 160 ASP B C 1
ATOM 2947 O O . ASP B 1 160 ? -0.514 -6.27 -18.969 1 70.12 160 ASP B O 1
ATOM 2951 N N . ALA B 1 161 ? 0.108 -8.156 -19.969 1 68.12 161 ALA B N 1
ATOM 2952 C CA . ALA B 1 161 ? 1.499 -8.016 -19.547 1 68.12 161 ALA B CA 1
ATOM 2953 C C . ALA B 1 161 ? 2.057 -6.656 -19.938 1 68.12 161 ALA B C 1
ATOM 2955 O O . ALA B 1 161 ? 2.662 -5.965 -19.109 1 68.12 161 ALA B O 1
ATOM 2956 N N . PRO B 1 162 ? 1.788 -6.258 -21.219 1 70.56 162 PRO B N 1
ATOM 2957 C CA . PRO B 1 162 ? 2.314 -4.941 -21.578 1 70.56 162 PRO B CA 1
ATOM 2958 C C . PRO B 1 162 ? 1.69 -3.811 -20.766 1 70.56 162 PRO B C 1
ATOM 2960 O O . PRO B 1 162 ? 2.377 -2.85 -20.406 1 70.56 162 PRO B O 1
ATOM 2963 N N . ARG B 1 163 ? 0.466 -3.875 -20.5 1 74.81 163 ARG B N 1
ATOM 2964 C CA . ARG B 1 163 ? -0.21 -2.85 -19.703 1 74.81 163 ARG B CA 1
ATOM 2965 C C . ARG B 1 163 ? 0.359 -2.783 -18.297 1 74.81 163 ARG B C 1
ATOM 2967 O O . ARG B 1 163 ? 0.522 -1.695 -17.734 1 74.81 163 ARG B O 1
ATOM 2974 N N . ASN B 1 164 ? 0.674 -3.895 -17.812 1 74.06 164 ASN B N 1
ATOM 2975 C CA . ASN B 1 164 ? 1.277 -3.951 -16.484 1 74.06 164 ASN B CA 1
ATOM 2976 C C . ASN B 1 164 ? 2.664 -3.314 -16.469 1 74.06 164 ASN B C 1
ATOM 2978 O O . ASN B 1 164 ? 3.023 -2.623 -15.523 1 74.06 164 ASN B O 1
ATOM 2982 N N . LEU B 1 165 ? 3.283 -3.584 -17.547 1 75.75 165 LEU B N 1
ATOM 2983 C CA . LEU B 1 165 ? 4.617 -3.002 -17.656 1 75.75 165 LEU B CA 1
ATOM 2984 C C . LEU B 1 165 ? 4.539 -1.48 -17.734 1 75.75 165 LEU B C 1
ATOM 2986 O O . LEU B 1 165 ? 5.32 -0.781 -17.094 1 75.75 165 LEU B O 1
ATOM 2990 N N . TYR B 1 166 ? 3.568 -1.013 -18.469 1 77.62 166 TYR B N 1
ATOM 2991 C CA . TYR B 1 166 ? 3.402 0.432 -18.578 1 77.62 166 TYR B CA 1
ATOM 2992 C C . TYR B 1 166 ? 3.008 1.038 -17.25 1 77.62 166 TYR B C 1
ATOM 2994 O O . TYR B 1 166 ? 3.498 2.107 -16.875 1 77.62 166 TYR B O 1
ATOM 3002 N N . ALA B 1 167 ? 2.184 0.339 -16.547 1 79.12 167 ALA B N 1
ATOM 3003 C CA . ALA B 1 167 ? 1.771 0.818 -15.234 1 79.12 167 ALA B CA 1
ATOM 3004 C C . ALA B 1 167 ? 2.951 0.841 -14.266 1 79.12 167 ALA B C 1
ATOM 3006 O O . ALA B 1 167 ? 3.123 1.801 -13.516 1 79.12 167 ALA B O 1
ATOM 3007 N N . ALA B 1 168 ? 3.713 -0.135 -14.344 1 79.12 168 ALA B N 1
ATOM 3008 C CA . ALA B 1 168 ? 4.883 -0.205 -13.469 1 79.12 168 ALA B CA 1
ATOM 3009 C C . ALA B 1 168 ? 5.867 0.917 -13.781 1 79.12 168 ALA B C 1
ATOM 3011 O O . ALA B 1 168 ? 6.402 1.555 -12.875 1 79.12 168 ALA B O 1
ATOM 3012 N N . LEU B 1 169 ? 6.051 1.172 -15.062 1 81.88 169 LEU B N 1
ATOM 3013 C CA . LEU B 1 169 ? 6.973 2.223 -15.484 1 81.88 169 LEU B CA 1
ATOM 3014 C C . LEU B 1 169 ? 6.445 3.598 -15.086 1 81.88 169 LEU B C 1
ATOM 3016 O O . LEU B 1 169 ? 7.211 4.453 -14.633 1 81.88 169 LEU B O 1
ATOM 3020 N N . ALA B 1 170 ? 5.215 3.756 -15.258 1 85 170 ALA B N 1
ATOM 3021 C CA . ALA B 1 170 ? 4.602 5.023 -14.875 1 85 170 ALA B CA 1
ATOM 3022 C C . ALA B 1 170 ? 4.711 5.258 -13.375 1 85 170 ALA B C 1
ATOM 3024 O O . ALA B 1 170 ? 5.027 6.367 -12.93 1 85 170 ALA B O 1
ATOM 3025 N N . LEU B 1 171 ? 4.469 4.219 -12.641 1 86.19 171 LEU B N 1
ATOM 3026 C CA . LEU B 1 171 ? 4.57 4.328 -11.188 1 86.19 171 LEU B CA 1
ATOM 3027 C C . LEU B 1 171 ? 6.016 4.562 -10.766 1 86.19 171 LEU B C 1
ATOM 3029 O O . LEU B 1 171 ? 6.273 5.324 -9.828 1 86.19 171 LEU B O 1
ATOM 3033 N N . GLY B 1 172 ? 6.879 3.896 -11.477 1 86.44 172 GLY B N 1
ATOM 3034 C CA . GLY B 1 172 ? 8.289 4.148 -11.211 1 86.44 172 GLY B CA 1
ATOM 3035 C C . GLY B 1 172 ? 8.703 5.574 -11.508 1 86.44 172 GLY B C 1
ATOM 3036 O O . GLY B 1 172 ? 9.414 6.199 -10.719 1 86.44 172 GLY B O 1
ATOM 3037 N N . ALA B 1 173 ? 8.242 6.09 -12.602 1 88.75 173 ALA B N 1
ATOM 3038 C CA . ALA B 1 173 ? 8.547 7.465 -12.984 1 88.75 173 ALA B CA 1
ATOM 3039 C C . ALA B 1 173 ? 7.984 8.453 -11.969 1 88.75 173 ALA B C 1
ATOM 3041 O O . ALA B 1 173 ? 8.641 9.445 -11.625 1 88.75 173 ALA B O 1
ATOM 3042 N N . LEU B 1 174 ? 6.832 8.156 -11.523 1 91.56 174 LEU B N 1
ATOM 3043 C CA . LEU B 1 174 ? 6.203 9.016 -10.531 1 91.56 174 LEU B CA 1
ATOM 3044 C C . LEU B 1 174 ? 7.023 9.055 -9.25 1 91.56 174 LEU B C 1
ATOM 3046 O O . LEU B 1 174 ? 7.195 10.117 -8.641 1 91.56 174 LEU B O 1
ATOM 3050 N N . LEU B 1 175 ? 7.484 7.941 -8.898 1 92.56 175 LEU B N 1
ATOM 3051 C CA . LEU B 1 175 ? 8.312 7.871 -7.699 1 92.56 175 LEU B CA 1
ATOM 3052 C C . LEU B 1 175 ? 9.586 8.695 -7.867 1 92.56 175 LEU B C 1
ATOM 3054 O O . LEU B 1 175 ? 10.016 9.375 -6.938 1 92.56 175 LEU B O 1
ATOM 3058 N N . LEU B 1 176 ? 10.125 8.727 -9.07 1 90.69 176 LEU B N 1
ATOM 3059 C CA . LEU B 1 176 ? 11.352 9.438 -9.383 1 90.69 176 LEU B CA 1
ATOM 3060 C C . LEU B 1 176 ? 11.141 10.945 -9.312 1 90.69 176 LEU B C 1
ATOM 3062 O O . LEU B 1 176 ? 12.102 11.711 -9.164 1 90.69 176 LEU B O 1
ATOM 3066 N N . VAL B 1 177 ? 9.961 11.336 -9.352 1 94 177 VAL B N 1
ATOM 3067 C CA . VAL B 1 177 ? 9.641 12.758 -9.266 1 94 177 VAL B CA 1
ATOM 3068 C C . VAL B 1 177 ? 9.258 13.117 -7.832 1 94 177 VAL B C 1
ATOM 3070 O O . VAL B 1 177 ? 9.727 14.125 -7.301 1 94 177 VAL B O 1
ATOM 3073 N N . LEU B 1 178 ? 8.5 12.258 -7.266 1 96.88 178 LEU B N 1
ATOM 3074 C CA . LEU B 1 178 ? 7.938 12.57 -5.953 1 96.88 178 LEU B CA 1
ATOM 3075 C C . LEU B 1 178 ? 9.031 12.617 -4.895 1 96.88 178 LEU B C 1
ATOM 3077 O O . LEU B 1 178 ? 9.016 13.484 -4.02 1 96.88 178 LEU B O 1
ATOM 3081 N N . GLN B 1 179 ? 9.953 11.742 -4.938 1 97.56 179 GLN B N 1
ATOM 3082 C CA . GLN B 1 179 ? 10.953 11.664 -3.875 1 97.56 179 GLN B CA 1
ATOM 3083 C C . GLN B 1 179 ? 11.875 12.875 -3.889 1 97.56 179 GLN B C 1
ATOM 3085 O O . GLN B 1 179 ? 12.07 13.523 -2.859 1 97.56 179 GLN B O 1
ATOM 3090 N N . PRO B 1 180 ? 12.398 13.32 -5.035 1 96.44 180 PRO B N 1
ATOM 3091 C CA . PRO B 1 180 ? 13.18 14.562 -5.047 1 96.44 180 PRO B CA 1
ATOM 3092 C C . PRO B 1 180 ? 12.352 15.789 -4.668 1 96.44 180 PRO B C 1
ATOM 3094 O O . PRO B 1 180 ? 12.859 16.703 -4.023 1 96.44 180 PRO B O 1
ATOM 3097 N N . LEU B 1 181 ? 11.156 15.75 -5.121 1 96.31 181 LEU B N 1
ATOM 3098 C CA . LEU B 1 181 ? 10.266 16.844 -4.754 1 96.31 181 LEU B CA 1
ATOM 3099 C C . LEU B 1 181 ? 10.109 16.938 -3.238 1 96.31 181 LEU B C 1
ATOM 3101 O O . LEU B 1 181 ? 10.109 18.031 -2.672 1 96.31 181 LEU B O 1
ATOM 3105 N N . SER B 1 182 ? 9.969 15.828 -2.607 1 97.31 182 SER B N 1
ATOM 3106 C CA . SER B 1 182 ? 9.812 15.82 -1.155 1 97.31 182 SER B CA 1
ATOM 3107 C C . SER B 1 182 ? 11.055 16.359 -0.462 1 97.31 182 SER B C 1
ATOM 3109 O O . SER B 1 182 ? 10.961 17.094 0.526 1 97.31 182 SER B O 1
ATOM 3111 N N . VAL B 1 183 ? 12.195 16 -0.975 1 96.88 183 VAL B N 1
ATOM 3112 C CA . VAL B 1 183 ? 13.445 16.5 -0.419 1 96.88 183 VAL B CA 1
ATOM 3113 C C . VAL B 1 183 ? 13.516 18.016 -0.573 1 96.88 183 VAL B C 1
ATOM 3115 O O . VAL B 1 183 ? 13.812 18.734 0.387 1 96.88 183 VAL B O 1
ATOM 3118 N N . ALA B 1 184 ? 13.195 18.5 -1.737 1 96 184 ALA B N 1
ATOM 3119 C CA . ALA B 1 184 ? 13.227 19.938 -2.014 1 96 184 ALA B CA 1
ATOM 3120 C C . ALA B 1 184 ? 12.266 20.688 -1.098 1 96 184 ALA B C 1
ATOM 3122 O O . ALA B 1 184 ? 12.625 21.719 -0.527 1 96 184 ALA B O 1
ATOM 3123 N N . MET B 1 185 ? 11.117 20.156 -0.962 1 95.81 185 MET B N 1
ATOM 3124 C CA . MET B 1 185 ? 10.109 20.812 -0.135 1 95.81 185 MET B CA 1
ATOM 3125 C C . MET B 1 185 ? 10.523 20.812 1.332 1 95.81 185 MET B C 1
ATOM 3127 O O . MET B 1 185 ? 10.273 21.781 2.055 1 95.81 185 MET B O 1
ATOM 3131 N N . ALA B 1 186 ? 11.078 19.781 1.763 1 96.25 186 ALA B N 1
ATOM 3132 C CA . ALA B 1 186 ? 11.547 19.719 3.145 1 96.25 186 ALA B CA 1
ATOM 3133 C C . ALA B 1 186 ? 12.641 20.75 3.4 1 96.25 186 ALA B C 1
ATOM 3135 O O . ALA B 1 186 ? 12.641 21.422 4.434 1 96.25 186 ALA B O 1
ATOM 3136 N N . LEU B 1 187 ? 13.555 20.891 2.504 1 94.81 187 LEU B N 1
ATOM 3137 C CA . LEU B 1 187 ? 14.633 21.859 2.646 1 94.81 187 LEU B CA 1
ATOM 3138 C C . LEU B 1 187 ? 14.094 23.281 2.611 1 94.81 187 LEU B C 1
ATOM 3140 O O . LEU B 1 187 ? 14.531 24.141 3.389 1 94.81 187 LEU B O 1
ATOM 3144 N N . LEU B 1 188 ? 13.141 23.516 1.79 1 93.38 188 LEU B N 1
ATOM 3145 C CA . LEU B 1 188 ? 12.508 24.828 1.733 1 93.38 188 LEU B CA 1
ATOM 3146 C C . LEU B 1 188 ? 11.766 25.125 3.029 1 93.38 188 LEU B C 1
ATOM 3148 O O . LEU B 1 188 ? 11.789 26.266 3.512 1 93.38 188 LEU B O 1
ATOM 3152 N N . ALA B 1 189 ? 11.164 24.156 3.525 1 91.88 189 ALA B N 1
ATOM 3153 C CA . ALA B 1 189 ? 10.43 24.328 4.777 1 91.88 189 ALA B CA 1
ATOM 3154 C C . ALA B 1 189 ? 11.383 24.578 5.941 1 91.88 189 ALA B C 1
ATOM 3156 O O . ALA B 1 189 ? 11.047 25.312 6.875 1 91.88 189 ALA B O 1
ATOM 3157 N N . ALA B 1 190 ? 12.484 23.984 5.871 1 91.19 190 ALA B N 1
ATOM 3158 C CA . ALA B 1 190 ? 13.477 24.156 6.926 1 91.19 190 ALA B CA 1
ATOM 3159 C C . ALA B 1 190 ? 14.047 25.578 6.902 1 91.19 190 ALA B C 1
ATOM 3161 O O . ALA B 1 190 ? 14.375 26.141 7.949 1 91.19 190 ALA B O 1
ATOM 3162 N N . CYS B 1 191 ? 14.117 26.203 5.844 1 86.75 191 CYS B N 1
ATOM 3163 C CA . CYS B 1 191 ? 14.734 27.516 5.668 1 86.75 191 CYS B CA 1
ATOM 3164 C C . CYS B 1 191 ? 13.742 28.625 5.973 1 86.75 191 CYS B C 1
ATOM 3166 O O . CYS B 1 191 ? 14.125 29.797 6.09 1 86.75 191 CYS B O 1
ATOM 3168 N N . ARG B 1 192 ? 12.547 28.266 6.066 1 75.81 192 ARG B N 1
ATOM 3169 C CA . ARG B 1 192 ? 11.539 29.297 6.316 1 75.81 192 ARG B CA 1
ATOM 3170 C C . ARG B 1 192 ? 11.758 29.953 7.68 1 75.81 192 ARG B C 1
ATOM 3172 O O . ARG B 1 192 ? 11.992 29.266 8.672 1 75.81 192 ARG B O 1
ATOM 3179 N N . ARG B 1 193 ? 12.172 31.266 7.684 1 63.25 193 ARG B N 1
ATOM 3180 C CA . ARG B 1 193 ? 12.344 32.062 8.891 1 63.25 193 ARG B CA 1
ATOM 3181 C C . ARG B 1 193 ? 11.008 32.281 9.594 1 63.25 193 ARG B C 1
ATOM 3183 O O . ARG B 1 193 ? 9.977 32.469 8.938 1 63.25 193 ARG B O 1
ATOM 3190 N N . PRO B 1 194 ? 10.859 31.922 10.836 1 56.59 194 PRO B N 1
ATOM 3191 C CA . PRO B 1 194 ? 9.633 32.188 11.594 1 56.59 194 PRO B CA 1
ATOM 3192 C C . PRO B 1 194 ? 9.125 33.625 11.422 1 56.59 194 PRO B C 1
ATOM 3194 O O . PRO B 1 194 ? 9.922 34.531 11.203 1 56.59 194 PRO B O 1
ATOM 3197 N N . LEU B 1 195 ? 8.016 33.812 10.875 1 50.38 195 LEU B N 1
ATOM 3198 C CA . LEU B 1 195 ? 7.504 35.188 10.93 1 50.38 195 LEU B CA 1
ATOM 3199 C C . LEU B 1 195 ? 7.805 35.812 12.273 1 50.38 195 LEU B C 1
ATOM 3201 O O . LEU B 1 195 ? 7.824 35.156 13.305 1 50.38 195 LEU B O 1
ATOM 3205 N N . PRO B 1 196 ? 8.453 36.969 12.414 1 45.78 196 PRO B N 1
ATOM 3206 C CA . PRO B 1 196 ? 8.727 37.656 13.672 1 45.78 196 PRO B CA 1
ATOM 3207 C C . PRO B 1 196 ? 7.555 37.594 14.656 1 45.78 196 PRO B C 1
ATOM 3209 O O . PRO B 1 196 ? 6.398 37.75 14.25 1 45.78 196 PRO B O 1
ATOM 3212 N N . SER B 1 197 ? 7.496 36.656 15.484 1 44.94 197 SER B N 1
ATOM 3213 C CA . SER B 1 197 ? 6.496 36.688 16.547 1 44.94 197 SER B CA 1
ATOM 3214 C C . SER B 1 197 ? 6.164 38.125 16.969 1 44.94 197 SER B C 1
ATOM 3216 O O . SER B 1 197 ? 7.031 39 16.922 1 44.94 197 SER B O 1
ATOM 3218 N N . ALA B 1 198 ? 4.934 38.5 16.828 1 45.38 198 ALA B N 1
ATOM 3219 C CA . ALA B 1 198 ? 4.461 39.781 17.312 1 45.38 198 ALA B CA 1
ATOM 3220 C C . ALA B 1 198 ? 5.195 40.219 18.578 1 45.38 198 ALA B C 1
ATOM 3222 O O . ALA B 1 198 ? 5.184 41.406 18.938 1 45.38 198 ALA B O 1
ATOM 3223 N N . SER B 1 199 ? 5.613 39.25 19.266 1 43.97 199 SER B N 1
ATOM 3224 C CA . SER B 1 199 ? 6.105 39.75 20.547 1 43.97 199 SER B CA 1
ATOM 3225 C C . SER B 1 199 ? 7.328 40.625 20.344 1 43.97 199 SER B C 1
ATOM 3227 O O . SER B 1 199 ? 7.766 41.312 21.281 1 43.97 199 SER B O 1
ATOM 3229 N N . GLU B 1 200 ? 8.078 40.281 19.266 1 44.06 200 GLU B N 1
ATOM 3230 C CA . GLU B 1 200 ? 9.289 41.094 19.219 1 44.06 200 GLU B CA 1
ATOM 3231 C C . GLU B 1 200 ? 8.984 42.5 18.688 1 44.06 200 GLU B C 1
ATOM 3233 O O . GLU B 1 200 ? 9.906 43.312 18.469 1 44.06 200 GLU B O 1
ATOM 3238 N N . VAL B 1 201 ? 7.781 42.656 18.094 1 43.81 201 VAL B N 1
ATOM 3239 C CA . VAL B 1 201 ? 7.523 44.062 17.922 1 43.81 201 VAL B CA 1
ATOM 3240 C C . VAL B 1 201 ? 7.656 44.781 19.281 1 43.81 201 VAL B C 1
ATOM 3242 O O . VAL B 1 201 ? 6.84 44.562 20.172 1 43.81 201 VAL B O 1
ATOM 3245 N N . SER B 1 202 ? 8.805 44.688 19.859 1 40 202 SER B N 1
ATOM 3246 C CA . SER B 1 202 ? 9.234 45.469 21.016 1 40 202 SER B CA 1
ATOM 3247 C C . SER B 1 202 ? 8.461 46.781 21.125 1 40 202 SER B C 1
ATOM 3249 O O . SER B 1 202 ? 8.383 47.531 20.156 1 40 202 SER B O 1
ATOM 3251 N N . LEU B 1 203 ? 7.445 46.75 21.984 1 42.72 203 LEU B N 1
ATOM 3252 C CA . LEU B 1 203 ? 6.949 47.969 22.641 1 42.72 203 LEU B CA 1
ATOM 3253 C C . LEU B 1 203 ? 8.078 48.969 22.844 1 42.72 203 LEU B C 1
ATOM 3255 O O . LEU B 1 203 ? 8.773 48.906 23.859 1 42.72 203 LEU B O 1
ATOM 3259 N N . GLN B 1 204 ? 9.047 49.031 21.938 1 42.75 204 GLN B N 1
ATOM 3260 C CA . GLN B 1 204 ? 9.906 50.156 22.266 1 42.75 204 GLN B CA 1
ATOM 3261 C C . GLN B 1 204 ? 9.07 51.406 22.578 1 42.75 204 GLN B C 1
ATOM 3263 O O . GLN B 1 204 ? 8.266 51.844 21.75 1 42.75 204 GLN B O 1
ATOM 3268 N N . PRO B 1 205 ? 8.766 51.562 23.875 1 43.12 205 PRO B N 1
ATOM 3269 C CA . PRO B 1 205 ? 8.109 52.812 24.234 1 43.12 205 PRO B CA 1
ATOM 3270 C C . PRO B 1 205 ? 8.648 54 23.438 1 43.12 205 PRO B C 1
ATOM 3272 O O . PRO B 1 205 ? 9.867 54.188 23.328 1 43.12 205 PRO B O 1
ATOM 3275 N N . ARG B 1 206 ? 8.117 54.312 22.297 1 48.38 206 ARG B N 1
ATOM 3276 C CA . ARG B 1 206 ? 8.508 55.594 21.75 1 48.38 206 ARG B CA 1
ATOM 3277 C C . ARG B 1 206 ? 8.633 56.656 22.859 1 48.38 206 ARG B C 1
ATOM 3279 O O . ARG B 1 206 ? 7.668 56.906 23.578 1 48.38 206 ARG B O 1
ATOM 3286 N N . THR B 1 207 ? 9.734 56.75 23.547 1 46.53 207 THR B N 1
ATOM 3287 C CA . THR B 1 207 ? 9.945 57.875 24.406 1 46.53 207 THR B CA 1
ATOM 3288 C C . THR B 1 207 ? 9.5 59.188 23.719 1 46.53 207 THR B C 1
ATOM 3290 O O . THR B 1 207 ? 9.914 59.469 22.594 1 46.53 207 THR B O 1
ATOM 3293 N N . PRO B 1 208 ? 8.359 59.688 24.016 1 45.16 208 PRO B N 1
ATOM 3294 C CA . PRO B 1 208 ? 8 61 23.453 1 45.16 208 PRO B CA 1
ATOM 3295 C C . PRO B 1 208 ? 9.148 62 23.516 1 45.16 208 PRO B C 1
ATOM 3297 O O . PRO B 1 208 ? 9.789 62.156 24.562 1 45.16 208 PRO B O 1
ATOM 3300 N N . LEU B 1 209 ? 10.008 62.125 22.562 1 44 209 LEU B N 1
ATOM 3301 C CA . LEU B 1 209 ? 10.953 63.219 22.5 1 44 209 LEU B CA 1
ATOM 3302 C C . LEU B 1 209 ? 10.281 64.562 22.906 1 44 209 LEU B C 1
ATOM 3304 O O . LEU B 1 209 ? 9.383 65 22.219 1 44 209 LEU B O 1
ATOM 3308 N N . TYR B 1 210 ? 10.031 64.75 24.281 1 41.91 210 TYR B N 1
ATOM 3309 C CA . TYR B 1 210 ? 9.734 66.125 24.75 1 41.91 210 TYR B CA 1
ATOM 3310 C C . TYR B 1 210 ? 10.695 67.125 24.141 1 41.91 210 TYR B C 1
ATOM 3312 O O . TYR B 1 210 ? 11.906 67.062 24.391 1 41.91 210 TYR B O 1
ATOM 3320 N N . ARG B 1 211 ? 10.523 67.562 22.891 1 44.91 211 ARG B N 1
ATOM 3321 C CA . ARG B 1 211 ? 11.219 68.75 22.391 1 44.91 211 ARG B CA 1
ATOM 3322 C C . ARG B 1 211 ? 11.227 69.875 23.422 1 44.91 211 ARG B C 1
ATOM 3324 O O . ARG B 1 211 ? 10.164 70.375 23.797 1 44.91 211 ARG B O 1
ATOM 3331 N N . GLN B 1 212 ? 12.156 69.875 24.391 1 44.47 212 GLN B N 1
ATOM 3332 C CA . GLN B 1 212 ? 12.445 71 25.219 1 44.47 212 GLN B CA 1
ATOM 3333 C C . GLN B 1 212 ? 12.547 72.25 24.359 1 44.47 212 GLN B C 1
ATOM 3335 O O . GLN B 1 212 ? 13.359 72.312 23.438 1 44.47 212 GLN B O 1
ATOM 3340 N N . LYS B 1 213 ? 11.445 73 24.047 1 48.06 213 LYS B N 1
ATOM 3341 C CA . LYS B 1 213 ? 11.484 74.375 23.578 1 48.06 213 LYS B CA 1
ATOM 3342 C C . LYS B 1 213 ? 12.539 75.188 24.328 1 48.06 213 LYS B C 1
ATOM 3344 O O . LYS B 1 213 ? 12.484 75.25 25.547 1 48.06 213 LYS B O 1
ATOM 3349 N N . GLY B 1 214 ? 13.883 75.125 24.031 1 43.66 214 GLY B N 1
ATOM 3350 C CA . GLY B 1 214 ? 14.984 76 24.438 1 43.66 214 GLY B CA 1
ATOM 3351 C C . GLY B 1 214 ? 14.562 77.438 24.641 1 43.66 214 GLY B C 1
ATOM 3352 O O . GLY B 1 214 ? 13.695 77.938 23.938 1 43.66 214 GLY B O 1
ATOM 3353 N N . GLY B 1 215 ? 14.523 77.812 25.922 1 40.69 215 GLY B N 1
ATOM 3354 C CA . GLY B 1 215 ? 14.367 79.188 26.453 1 40.69 215 GLY B CA 1
ATOM 3355 C C . GLY B 1 215 ? 15.156 80.25 25.672 1 40.69 215 GLY B C 1
ATOM 3356 O O . GLY B 1 215 ? 16.297 80 25.297 1 40.69 215 GLY B O 1
ATOM 3357 N N . ARG B 1 216 ? 14.516 80.875 24.656 1 44.03 216 ARG B N 1
ATOM 3358 C CA . ARG B 1 216 ? 15.062 82.125 24.047 1 44.03 216 ARG B CA 1
ATOM 3359 C C . ARG B 1 216 ? 15.742 83 25.094 1 44.03 216 ARG B C 1
ATOM 3361 O O . ARG B 1 216 ? 15.109 83.375 26.062 1 44.03 216 ARG B O 1
ATOM 3368 N N . ALA B 1 217 ? 17.062 82.75 25.391 1 44.28 217 ALA B N 1
ATOM 3369 C CA . ALA B 1 217 ? 17.922 83.625 26.125 1 44.28 217 ALA B CA 1
ATOM 3370 C C . ALA B 1 217 ? 17.719 85.062 25.656 1 44.28 217 ALA B C 1
ATOM 3372 O O . ALA B 1 217 ? 17.859 85.375 24.453 1 44.28 217 ALA B O 1
ATOM 3373 N N . LEU B 1 218 ? 16.719 85.75 26.234 1 39.31 218 LEU B N 1
ATOM 3374 C CA . LEU B 1 218 ? 16.578 87.188 26.109 1 39.31 218 LEU B CA 1
ATOM 3375 C C . LEU B 1 218 ? 17.922 87.875 26.234 1 39.31 218 LEU B C 1
ATOM 3377 O O . LEU B 1 218 ? 18.625 87.688 27.234 1 39.31 218 LEU B O 1
ATOM 3381 N N . GLU B 1 219 ? 18.688 87.875 25.156 1 37.53 219 GLU B N 1
ATOM 3382 C CA . GLU B 1 219 ? 19.859 88.688 25.062 1 37.53 219 GLU B CA 1
ATOM 3383 C C . GLU B 1 219 ? 19.578 90.125 25.594 1 37.53 219 GLU B C 1
ATOM 3385 O O . GLU B 1 219 ? 18.531 90.688 25.312 1 37.53 219 GLU B O 1
ATOM 3390 N N . PRO B 1 220 ? 20.094 90.375 26.781 1 48.25 220 PRO B N 1
ATOM 3391 C CA . PRO B 1 220 ? 20.062 91.75 27.219 1 48.25 220 PRO B CA 1
ATOM 3392 C C . PRO B 1 220 ? 20.469 92.75 26.125 1 48.25 220 PRO B C 1
ATOM 3394 O O . PRO B 1 220 ? 21.406 92.5 25.375 1 48.25 220 PRO B O 1
ATOM 3397 N N . GLY B 1 221 ? 19.531 93.438 25.391 1 32.19 221 GLY B N 1
ATOM 3398 C CA . GLY B 1 221 ? 20.047 94.625 24.781 1 32.19 221 GLY B CA 1
ATOM 3399 C C . GLY B 1 221 ? 20.812 95.5 25.75 1 32.19 221 GLY B C 1
ATOM 3400 O O . GLY B 1 221 ? 20.609 95.438 26.969 1 32.19 221 GLY B O 1
#

Organism: Trichoplusia ni (NCBI:txid7111)

Nearest PDB structures (foldseek):
  8a6m-assembly1_A  TM=4.847E-01  e=3.843E+00  Homo sapiens
  8a6m-assembly1_A  TM=6.155E-01  e=1.579E+00  Homo sapiens

pLDDT: mean 75.18, std 20.43, range [32.19, 98.19]

Secondary structure (DSSP, 8-state):
-HHHHHHHHHHHHHHHHHHHHHHHHHHHHHHHH-HHHHHHHHHH-HHHHHHHHHHHHHHHHHHHHHHHHHHHHHH-SSHHHHHHHHHHHHHHHHHHHHHHHHHHHHHHHHHHHHHTSHHHHHHHHHHHHHHHHHHHHHHHTTT-SHHHHHHHHHHHHHHHHHHHHHHHHHHHHHHHHHHHHHHHHHHHHHH------GGGS--------------------/-HHHHHHHHHHHHHHHHHHHHHHHHHHHHHHHH-TTTSHHHHHH-HHHHHHHHHHHHHHHHHHHHHHHHHHHHHT-SSHHHHHHHHHHHHHHHHHHHHHHHHHHHHHHHHHHHHHTSHHHHHHHHHHHHHHHHHHHHHHHTTTSSHHHHHHHHHHHHHHHHHHHHHHHHHHHHHHHHHHHHHHHHHHHHHH------GGGS--------------------

Sequence (442 aa):
MCSRAAPAVLSHVNLLLTLYGGALLATAARLKWDPSTYVVLRELFPAEYRAAAVSLTGAGALLLLLAHLAAAAHHAQRDYTRRLLYYTYALLMTLLMVGELVFGTWLALQVVAWLDSEAAQQMGEALELSEHLRPILRYLARWHPLPDRIDELIAEAQADAPRNLYAALALGALLLVLQPLSVAMALLAACRRPLPSASEVSLQPRTPLYRQKGGRALEPGMCSRAAPAVLSHVNLLLTLYGGALLATAARLKWDPSTYVVLRELFPAEYRAAAVSLTGAGALLLLLAHLAAAAHHAQRDYTRRLLYYTYALLMTLLMVGELVFGTWLALQVVAWLDSEAAQQMGEALELSEHLRPILRYLARWHPLPDRIDELIAEAQADAPRNLYAALALGALLLVLQPLSVAMALLAACRRPLPSASEVSLQPRTPLYRQKGGRALEPG